Protein AF-A0A1M2VRU6-F1 (afdb_monomer_lite)

Radius of gyration: 23.67 Å; chains: 1; bounding box: 71×66×79 Å

Structure (mmCIF, N/CA/C/O backbone):
data_AF-A0A1M2VRU6-F1
#
_entry.id   AF-A0A1M2VRU6-F1
#
loop_
_atom_site.group_PDB
_atom_site.id
_atom_site.type_symbol
_atom_site.label_atom_id
_atom_site.label_alt_id
_atom_site.label_comp_id
_atom_site.label_asym_id
_atom_site.label_entity_id
_atom_site.label_seq_id
_atom_site.pdbx_PDB_ins_code
_atom_site.Cartn_x
_atom_site.Cartn_y
_atom_site.Cartn_z
_atom_site.occupancy
_atom_site.B_iso_or_equiv
_atom_site.auth_seq_id
_atom_site.auth_comp_id
_atom_site.auth_asym_id
_atom_site.auth_atom_id
_atom_site.pdbx_PDB_model_num
ATOM 1 N N . MET A 1 1 ? 14.625 -12.164 -42.329 1.00 39.56 1 MET A N 1
ATOM 2 C CA . MET A 1 1 ? 14.571 -12.796 -40.994 1.00 39.56 1 MET A CA 1
ATOM 3 C C . MET A 1 1 ? 16.001 -12.892 -40.480 1.00 39.56 1 MET A C 1
ATOM 5 O O . MET A 1 1 ? 16.742 -13.693 -41.037 1.00 39.56 1 MET A O 1
ATOM 9 N N . PRO A 1 2 ? 16.447 -12.047 -39.539 1.00 33.47 2 PRO A N 1
ATOM 10 C CA . PRO A 1 2 ? 17.772 -12.196 -38.951 1.00 33.47 2 PRO A CA 1
ATOM 11 C C . PRO A 1 2 ? 17.750 -13.278 -37.860 1.00 33.47 2 PRO A C 1
ATOM 13 O O . PRO A 1 2 ? 16.806 -13.356 -37.075 1.00 33.47 2 PRO A O 1
ATOM 16 N N . LEU A 1 3 ? 18.780 -14.124 -37.867 1.00 36.00 3 LEU A N 1
ATOM 17 C CA . LEU A 1 3 ? 19.004 -15.235 -36.939 1.00 36.00 3 LEU A CA 1
ATOM 18 C C . LEU A 1 3 ? 19.215 -14.742 -35.492 1.00 36.00 3 LEU A C 1
ATOM 20 O O . LEU A 1 3 ? 19.751 -13.648 -35.297 1.00 36.00 3 LEU A O 1
ATOM 24 N N . PRO A 1 4 ? 18.830 -15.537 -34.476 1.00 40.06 4 PRO A N 1
ATOM 25 C CA . PRO A 1 4 ? 19.095 -15.210 -33.080 1.00 40.06 4 PRO A CA 1
ATOM 26 C C . PRO A 1 4 ? 20.605 -15.272 -32.768 1.00 40.06 4 PRO A C 1
ATOM 28 O O . PRO A 1 4 ? 21.314 -16.103 -33.343 1.00 40.06 4 PRO A O 1
ATOM 31 N N . PRO A 1 5 ? 21.112 -14.418 -31.860 1.00 41.75 5 PRO A N 1
ATOM 32 C CA . PRO A 1 5 ? 22.509 -14.451 -31.442 1.00 41.75 5 PRO A CA 1
ATOM 33 C C . PRO A 1 5 ? 22.828 -15.702 -30.595 1.00 41.75 5 PRO A C 1
ATOM 35 O O . PRO A 1 5 ? 21.932 -16.251 -29.948 1.00 41.75 5 PRO A O 1
ATOM 38 N N . PRO A 1 6 ? 24.098 -16.155 -30.586 1.00 34.12 6 PRO A N 1
ATOM 39 C CA . PRO A 1 6 ? 24.515 -17.379 -29.908 1.00 34.12 6 PRO A CA 1
ATOM 40 C C . PRO A 1 6 ? 24.465 -17.249 -28.379 1.00 34.12 6 PRO A C 1
ATOM 42 O O . PRO A 1 6 ? 24.720 -16.186 -27.811 1.00 34.12 6 PRO A O 1
ATOM 45 N N . ALA A 1 7 ? 24.146 -18.364 -27.718 1.00 34.69 7 ALA A N 1
ATOM 46 C CA . ALA A 1 7 ? 24.055 -18.471 -26.268 1.00 34.69 7 ALA A CA 1
ATOM 47 C C . ALA A 1 7 ? 25.437 -18.325 -25.610 1.00 34.69 7 ALA A C 1
ATOM 49 O O . ALA A 1 7 ? 26.381 -19.033 -25.954 1.00 34.69 7 ALA A O 1
ATOM 50 N N . ILE A 1 8 ? 25.543 -17.422 -24.634 1.00 35.25 8 ILE A N 1
ATOM 51 C CA . ILE A 1 8 ? 26.731 -17.261 -23.792 1.00 35.25 8 ILE A CA 1
ATOM 52 C C . ILE A 1 8 ? 26.669 -18.323 -22.687 1.00 35.25 8 ILE A C 1
ATOM 54 O O . ILE A 1 8 ? 25.925 -18.182 -21.719 1.00 35.25 8 ILE A O 1
ATOM 58 N N . THR A 1 9 ? 27.446 -19.395 -22.830 1.00 35.78 9 THR A N 1
ATOM 59 C CA . THR A 1 9 ? 27.688 -20.386 -21.772 1.00 35.78 9 THR A CA 1
ATOM 60 C C . THR A 1 9 ? 28.814 -19.894 -20.863 1.00 35.78 9 THR A C 1
ATOM 62 O O . THR A 1 9 ? 29.991 -20.120 -21.140 1.00 35.78 9 THR A O 1
ATOM 65 N N . GLY A 1 10 ? 28.456 -19.181 -19.795 1.00 37.62 10 GLY A N 1
ATOM 66 C CA . GLY A 1 10 ? 29.350 -18.922 -18.661 1.00 37.62 10 GLY A CA 1
ATOM 67 C C . GLY A 1 10 ? 29.292 -20.064 -17.633 1.00 37.62 10 GLY A C 1
ATOM 68 O O . GLY A 1 10 ? 28.298 -20.792 -17.601 1.00 37.62 10 GLY A O 1
ATOM 69 N N . PRO A 1 11 ? 30.333 -20.245 -16.799 1.00 32.66 11 PRO A N 1
ATOM 70 C CA . PRO A 1 11 ? 30.389 -21.324 -15.820 1.00 32.66 11 PRO A CA 1
ATOM 71 C C . PRO A 1 11 ? 29.285 -21.180 -14.766 1.00 32.66 11 PRO A C 1
ATOM 73 O O . PRO A 1 11 ? 29.092 -20.119 -14.173 1.00 32.66 11 PRO A O 1
ATOM 76 N N . THR A 1 12 ? 28.570 -22.282 -14.548 1.00 34.53 12 THR A N 1
ATOM 77 C CA . THR A 1 12 ? 27.493 -22.457 -13.574 1.00 34.53 12 THR A CA 1
ATOM 78 C C . THR A 1 12 ? 28.014 -22.254 -12.152 1.00 34.53 12 THR A C 1
ATOM 80 O O . THR A 1 12 ? 28.480 -23.190 -11.507 1.00 34.53 12 THR A O 1
ATOM 83 N N . VAL A 1 13 ? 27.925 -21.028 -11.641 1.00 35.88 13 VAL A N 1
ATOM 84 C CA . VAL A 1 13 ? 28.003 -20.778 -10.200 1.00 35.88 13 VAL A CA 1
ATOM 85 C C . VAL A 1 13 ? 26.639 -21.143 -9.627 1.00 35.88 13 VAL A C 1
ATOM 87 O O . VAL A 1 13 ? 25.630 -20.519 -9.957 1.00 35.88 13 VAL A O 1
ATOM 90 N N . ALA A 1 14 ? 26.603 -22.206 -8.823 1.00 34.00 14 ALA A N 1
ATOM 91 C CA . ALA A 1 14 ? 25.404 -22.619 -8.113 1.00 34.00 14 ALA A CA 1
ATOM 92 C C . ALA A 1 14 ? 24.839 -21.425 -7.318 1.00 34.00 14 ALA A C 1
ATOM 94 O O . ALA A 1 14 ? 25.607 -20.724 -6.652 1.00 34.00 14 ALA A O 1
ATOM 95 N N . PRO A 1 15 ? 23.522 -21.162 -7.384 1.00 38.19 15 PRO A N 1
ATOM 96 C CA . PRO A 1 15 ? 22.923 -20.085 -6.615 1.00 38.19 15 PRO A CA 1
ATOM 97 C C . PRO A 1 15 ? 23.159 -20.339 -5.119 1.00 38.19 15 PRO A C 1
ATOM 99 O O . PRO A 1 15 ? 23.085 -21.495 -4.688 1.00 38.19 15 PRO A O 1
ATOM 102 N N . PRO A 1 16 ? 23.430 -19.295 -4.314 1.00 30.92 16 PRO A N 1
ATOM 103 C CA . PRO A 1 16 ? 23.531 -19.447 -2.873 1.00 30.92 16 PRO A CA 1
ATOM 104 C C . PRO A 1 16 ? 22.220 -20.045 -2.364 1.00 30.92 16 PRO A C 1
ATOM 106 O O . PRO A 1 16 ? 21.146 -19.455 -2.499 1.00 30.92 16 PRO A O 1
ATOM 109 N N . GLN A 1 17 ? 22.313 -21.261 -1.830 1.00 30.03 17 GLN A N 1
ATOM 110 C CA . GLN A 1 17 ? 21.210 -21.896 -1.132 1.00 30.03 17 GLN A CA 1
ATOM 111 C C . GLN A 1 17 ? 20.833 -20.989 0.038 1.00 30.03 17 GLN A C 1
ATOM 113 O O . GLN A 1 17 ? 21.674 -20.661 0.875 1.00 30.03 17 GLN A O 1
ATOM 118 N N . LEU A 1 18 ? 19.573 -20.551 0.065 1.00 32.84 18 LEU A N 1
ATOM 119 C CA . LEU A 1 18 ? 19.009 -19.862 1.219 1.00 32.84 18 LEU A CA 1
ATOM 120 C C . LEU A 1 18 ? 19.231 -20.755 2.448 1.00 32.84 18 LEU A C 1
ATOM 122 O O . LEU A 1 18 ? 18.836 -21.925 2.397 1.00 32.84 18 LEU A O 1
ATOM 126 N N . PRO A 1 19 ? 19.847 -20.254 3.533 1.00 32.91 19 PRO A N 1
ATOM 127 C CA . PRO A 1 19 ? 19.966 -21.031 4.749 1.00 32.91 19 PRO A CA 1
ATOM 128 C C . PRO A 1 19 ? 18.559 -21.341 5.264 1.00 32.91 19 PRO A C 1
ATOM 130 O O . PRO A 1 19 ? 17.791 -20.465 5.663 1.00 32.91 19 PRO A O 1
ATOM 133 N N . VAL A 1 20 ? 18.221 -22.624 5.197 1.00 37.12 20 VAL A N 1
ATOM 134 C CA . VAL A 1 20 ? 17.087 -23.217 5.893 1.00 37.12 20 VAL A CA 1
ATOM 135 C C . VAL A 1 20 ? 17.372 -23.127 7.392 1.00 37.12 20 VAL A C 1
ATOM 137 O O . VAL A 1 20 ? 18.481 -23.420 7.830 1.00 37.12 20 VAL A O 1
ATOM 140 N N . SER A 1 21 ? 16.332 -22.781 8.156 1.00 39.47 21 SER A N 1
ATOM 141 C CA . SER A 1 21 ? 16.270 -22.730 9.624 1.00 39.47 21 SER A CA 1
ATOM 142 C C . SER A 1 21 ? 16.797 -21.452 10.290 1.00 39.47 21 SER A C 1
ATOM 144 O O . SER A 1 21 ? 17.787 -21.472 11.020 1.00 39.47 21 SER A O 1
ATOM 146 N N . VAL A 1 22 ? 16.030 -20.363 10.172 1.00 33.25 22 VAL A N 1
ATOM 147 C CA . VAL A 1 22 ? 15.948 -19.376 11.261 1.00 33.25 22 VAL A CA 1
ATOM 148 C C . VAL A 1 22 ? 14.790 -19.802 12.158 1.00 33.25 22 VAL A C 1
ATOM 150 O O . VAL A 1 22 ? 13.640 -19.848 11.719 1.00 33.25 22 VAL A O 1
ATOM 153 N N . ALA A 1 23 ? 15.103 -20.178 13.396 1.00 31.55 23 ALA A N 1
ATOM 154 C CA . ALA A 1 23 ? 14.116 -20.466 14.425 1.00 31.55 23 ALA A CA 1
ATOM 155 C C . ALA A 1 23 ? 13.121 -19.296 14.531 1.00 31.55 23 ALA A C 1
ATOM 157 O O . ALA A 1 23 ? 13.518 -18.140 14.662 1.00 31.55 23 ALA A O 1
ATOM 158 N N . SER A 1 24 ? 11.827 -19.604 14.432 1.00 36.81 24 SER A N 1
ATOM 159 C CA . SER A 1 24 ? 10.730 -18.637 14.467 1.00 36.81 24 SER A CA 1
ATOM 160 C C . SER A 1 24 ? 10.588 -18.040 15.870 1.00 36.81 24 SER A C 1
ATOM 162 O O . SER A 1 24 ? 9.781 -18.486 16.679 1.00 36.81 24 SER A O 1
ATOM 164 N N . GLN A 1 25 ? 11.378 -17.013 16.170 1.00 37.78 25 GLN A N 1
ATOM 165 C CA . GLN A 1 25 ? 10.934 -15.985 17.100 1.00 37.78 25 GLN A CA 1
ATOM 166 C C . GL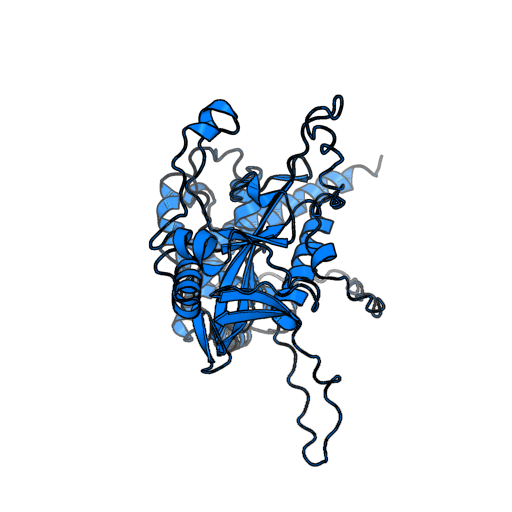N A 1 25 ? 9.968 -15.099 16.316 1.00 37.78 25 GLN A C 1
ATOM 168 O O . GLN A 1 25 ? 10.381 -14.283 15.493 1.00 37.78 25 GLN A O 1
ATOM 173 N N . THR A 1 26 ? 8.664 -15.311 16.490 1.00 53.12 26 THR A N 1
ATOM 174 C CA . THR A 1 26 ? 7.670 -14.373 15.963 1.00 53.12 26 THR A CA 1
ATOM 175 C C . THR A 1 26 ? 7.810 -13.079 16.758 1.00 53.12 26 THR A C 1
ATOM 177 O O . THR A 1 26 ? 7.346 -13.027 17.895 1.00 53.12 26 THR A O 1
ATOM 180 N N . MET A 1 27 ? 8.490 -12.077 16.193 1.00 69.19 27 MET A N 1
ATOM 181 C CA . MET A 1 27 ? 8.480 -10.716 16.739 1.00 69.19 27 MET A CA 1
ATOM 182 C C . MET A 1 27 ? 7.033 -10.248 16.891 1.00 69.19 27 MET A C 1
ATOM 184 O O . MET A 1 27 ? 6.190 -10.539 16.035 1.00 69.19 27 MET A O 1
ATOM 188 N N . ASP A 1 28 ? 6.748 -9.532 17.975 1.00 88.69 28 ASP A N 1
ATOM 189 C CA . ASP A 1 28 ? 5.441 -8.905 18.142 1.00 88.69 28 ASP A CA 1
ATOM 190 C C . ASP A 1 28 ? 5.242 -7.817 17.072 1.00 88.69 28 ASP A C 1
ATOM 192 O O . ASP A 1 28 ? 6.191 -7.162 16.633 1.00 88.69 28 ASP A O 1
ATOM 196 N N . LEU A 1 29 ? 3.999 -7.592 16.638 1.00 92.94 29 LEU A N 1
ATOM 197 C CA . LEU A 1 29 ? 3.709 -6.587 15.614 1.00 92.94 29 LEU A CA 1
ATOM 198 C C . LEU A 1 29 ? 4.133 -5.183 16.068 1.00 92.94 29 LEU A C 1
ATOM 200 O O . LEU A 1 29 ? 4.566 -4.388 15.237 1.00 92.94 29 LEU A O 1
ATOM 204 N N . ALA A 1 30 ? 4.057 -4.881 17.369 1.00 92.69 30 ALA A N 1
ATOM 205 C CA . ALA A 1 30 ? 4.537 -3.611 17.908 1.00 92.69 30 ALA A CA 1
ATOM 206 C C . ALA A 1 30 ? 6.039 -3.403 17.645 1.00 92.69 30 ALA A C 1
ATOM 208 O O . ALA A 1 30 ? 6.436 -2.328 17.201 1.00 92.69 30 ALA A O 1
ATOM 209 N N . GLU A 1 31 ? 6.854 -4.442 17.841 1.00 93.69 31 GLU A N 1
ATOM 210 C CA . GLU A 1 31 ? 8.297 -4.423 17.563 1.00 93.69 31 GLU A CA 1
ATOM 211 C C . GLU A 1 31 ? 8.580 -4.332 16.062 1.00 93.69 31 GLU A C 1
ATOM 213 O O . GLU A 1 31 ? 9.530 -3.679 15.636 1.00 93.69 31 GLU A O 1
ATOM 218 N N . LEU A 1 32 ? 7.745 -4.966 15.230 1.00 95.94 32 LEU A N 1
ATOM 219 C CA . LEU A 1 32 ? 7.871 -4.860 13.778 1.00 95.94 32 LEU A CA 1
ATOM 220 C C . LEU A 1 32 ? 7.597 -3.449 13.249 1.00 95.94 32 LEU A C 1
ATOM 222 O O . LEU A 1 32 ? 8.144 -3.092 12.208 1.00 95.94 32 LEU A O 1
ATOM 226 N N . LEU A 1 33 ? 6.769 -2.662 13.936 1.00 97.00 33 LEU A N 1
ATOM 227 C CA . LEU A 1 33 ? 6.439 -1.286 13.556 1.00 97.00 33 LEU A CA 1
ATOM 228 C C . LEU A 1 33 ? 7.476 -0.253 14.042 1.00 97.00 33 LEU A C 1
ATOM 230 O O . LEU A 1 33 ? 7.386 0.910 13.638 1.00 97.00 33 LEU A O 1
ATOM 234 N N . ASP A 1 34 ? 8.458 -0.658 14.858 1.00 95.69 34 ASP A N 1
ATOM 235 C CA . ASP A 1 34 ? 9.566 0.195 15.300 1.00 95.69 34 ASP A CA 1
ATOM 236 C C . ASP A 1 34 ? 10.709 0.221 14.273 1.00 95.69 34 ASP A C 1
ATOM 238 O O . ASP A 1 34 ? 11.346 -0.789 13.968 1.00 95.69 34 ASP A O 1
ATOM 242 N N . PHE A 1 35 ? 10.967 1.407 13.719 1.00 96.06 35 PHE A N 1
ATOM 243 C CA . PHE A 1 35 ? 11.997 1.637 12.698 1.00 96.06 35 PHE A CA 1
ATOM 244 C C . PHE A 1 35 ? 13.176 2.475 13.208 1.00 96.06 35 PHE A C 1
ATOM 246 O O . PHE A 1 35 ? 14.060 2.855 12.426 1.00 96.06 35 PHE A O 1
ATOM 253 N N . SER A 1 36 ? 13.213 2.772 14.508 1.00 93.81 36 SER A N 1
ATOM 254 C CA . SER A 1 36 ? 14.249 3.602 15.131 1.00 93.81 36 SER A CA 1
ATOM 255 C C . SER A 1 36 ? 15.652 3.035 14.889 1.00 93.81 36 SER A C 1
ATOM 257 O O . SER A 1 36 ? 16.542 3.758 14.435 1.00 93.81 36 SER A O 1
ATOM 259 N N . THR A 1 37 ? 15.817 1.720 15.033 1.00 93.50 37 THR A N 1
ATOM 260 C CA . THR A 1 37 ? 17.113 1.024 14.972 1.00 93.50 37 THR A CA 1
ATOM 261 C C . THR A 1 37 ? 17.598 0.667 13.560 1.00 93.50 37 THR A C 1
ATOM 263 O O . THR A 1 37 ? 18.752 0.281 13.395 1.00 93.50 37 THR A O 1
ATOM 266 N N . LEU A 1 38 ? 16.767 0.806 12.518 1.00 94.69 38 LEU A N 1
ATOM 267 C CA . LEU A 1 38 ? 17.119 0.353 11.161 1.00 94.69 38 LEU A CA 1
ATOM 268 C C . LEU A 1 38 ? 18.058 1.333 10.439 1.00 94.69 38 LEU A C 1
ATOM 270 O O . LEU A 1 38 ? 17.631 2.413 10.032 1.00 94.69 38 LEU A O 1
ATOM 274 N N . GLY A 1 39 ? 19.327 0.969 10.262 1.00 94.81 39 GLY A N 1
ATOM 275 C CA . GLY A 1 39 ? 20.363 1.872 9.739 1.00 94.81 39 GLY A CA 1
ATOM 276 C C . GLY A 1 39 ? 20.543 1.880 8.219 1.00 94.81 39 GLY A C 1
ATOM 277 O O . GLY A 1 39 ? 21.275 2.725 7.712 1.00 94.81 39 GLY A O 1
ATOM 278 N N . SER A 1 40 ? 19.908 0.965 7.480 1.00 96.25 40 SER A N 1
ATOM 279 C CA . SER A 1 40 ? 20.145 0.814 6.040 1.00 96.25 40 SER A CA 1
ATOM 280 C C . SER A 1 40 ? 18.872 0.596 5.217 1.00 96.25 40 SER A C 1
ATOM 282 O O .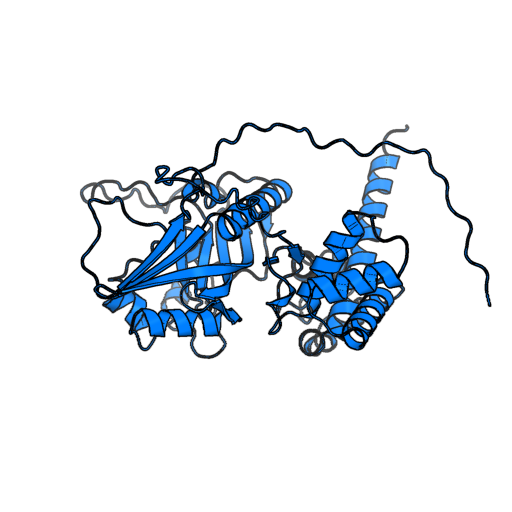 SER A 1 40 ? 17.845 0.114 5.696 1.00 96.25 40 SER A O 1
ATOM 284 N N . GLN A 1 41 ? 18.963 0.906 3.921 1.00 93.88 41 GLN A N 1
ATOM 285 C CA . GLN A 1 41 ? 17.928 0.616 2.919 1.00 93.88 41 GLN A CA 1
ATOM 286 C C . GLN A 1 41 ? 17.587 -0.879 2.823 1.00 93.88 41 GLN A C 1
ATOM 288 O O . GLN A 1 41 ? 16.434 -1.241 2.567 1.00 93.88 41 GLN A O 1
ATOM 293 N N . GLN A 1 42 ? 18.585 -1.746 3.013 1.00 95.94 42 GLN A N 1
ATOM 294 C CA . GLN A 1 42 ? 18.415 -3.195 2.956 1.00 95.94 42 GLN A CA 1
ATOM 295 C C . GLN A 1 42 ? 17.620 -3.697 4.165 1.00 95.94 42 GLN A C 1
ATOM 297 O O . GLN A 1 42 ? 16.653 -4.435 3.977 1.00 95.94 42 GLN A O 1
ATOM 302 N N . ASP A 1 43 ? 17.951 -3.227 5.370 1.00 96.69 43 ASP A N 1
ATOM 303 C CA . ASP A 1 43 ? 17.234 -3.595 6.599 1.00 96.69 43 ASP A CA 1
ATOM 304 C C . ASP A 1 43 ? 15.783 -3.108 6.572 1.00 96.69 43 ASP A C 1
ATOM 306 O O . ASP A 1 43 ? 14.867 -3.833 6.958 1.00 96.69 43 ASP A O 1
ATOM 310 N N . ILE A 1 44 ? 15.555 -1.897 6.055 1.00 97.56 44 ILE A N 1
ATOM 311 C CA . ILE A 1 44 ? 14.210 -1.344 5.850 1.00 97.56 44 ILE A CA 1
ATOM 312 C C . ILE A 1 44 ? 13.408 -2.207 4.875 1.00 97.56 44 ILE A C 1
ATOM 314 O O . ILE A 1 44 ? 12.259 -2.551 5.151 1.00 97.56 44 ILE A O 1
ATOM 318 N N . SER A 1 45 ? 14.013 -2.600 3.752 1.00 96.88 45 SER A N 1
ATOM 319 C CA . SER A 1 45 ? 13.346 -3.446 2.759 1.00 96.88 45 SER A CA 1
ATOM 320 C C . SER A 1 45 ? 13.012 -4.828 3.332 1.00 96.88 45 SER A C 1
ATOM 322 O O . SER A 1 45 ? 11.896 -5.308 3.145 1.00 96.88 45 SER A O 1
ATOM 324 N N . ALA A 1 46 ? 13.928 -5.433 4.093 1.00 97.31 46 ALA A N 1
ATOM 325 C CA . ALA A 1 46 ? 13.681 -6.693 4.792 1.00 97.31 46 ALA A CA 1
ATOM 326 C C . ALA A 1 46 ? 12.559 -6.556 5.837 1.00 97.31 46 ALA A C 1
ATOM 328 O O . ALA A 1 46 ? 11.679 -7.415 5.922 1.00 97.31 46 ALA A O 1
ATOM 329 N N . ARG A 1 47 ? 12.523 -5.448 6.590 1.00 97.81 47 ARG A N 1
ATOM 330 C CA . ARG A 1 47 ? 11.444 -5.175 7.550 1.00 97.81 47 ARG A CA 1
ATOM 331 C C . ARG A 1 47 ? 10.089 -5.008 6.863 1.00 97.81 47 ARG A C 1
ATOM 333 O O . ARG A 1 47 ? 9.100 -5.515 7.385 1.00 97.81 47 ARG A O 1
ATOM 340 N N . PHE A 1 48 ? 10.028 -4.357 5.700 1.00 98.50 48 PHE A N 1
ATOM 341 C CA . PHE A 1 48 ? 8.796 -4.281 4.905 1.00 98.50 48 PHE A CA 1
ATOM 342 C C . PHE A 1 48 ? 8.299 -5.664 4.478 1.00 98.50 48 PHE A C 1
ATOM 344 O O . PHE A 1 48 ? 7.101 -5.919 4.557 1.00 98.50 48 PHE A O 1
ATOM 351 N N . GLU A 1 49 ? 9.191 -6.572 4.076 1.00 97.81 49 GLU A N 1
ATOM 352 C CA . GLU A 1 49 ? 8.811 -7.946 3.721 1.00 97.81 49 GLU A CA 1
ATOM 353 C C . GLU A 1 49 ? 8.249 -8.720 4.920 1.00 97.81 49 GLU A C 1
ATOM 355 O O . GLU A 1 49 ? 7.210 -9.372 4.795 1.00 97.81 49 GLU A O 1
ATOM 360 N N . LEU A 1 50 ? 8.882 -8.599 6.093 1.00 97.50 50 LEU A N 1
ATOM 361 C CA . LEU A 1 50 ? 8.393 -9.214 7.330 1.00 97.50 50 LEU A CA 1
ATOM 362 C C . LEU A 1 50 ? 7.024 -8.655 7.738 1.00 97.50 50 LEU A C 1
ATOM 364 O O . LEU A 1 50 ? 6.097 -9.426 7.980 1.00 97.50 50 LEU A O 1
ATOM 368 N N . LEU A 1 51 ? 6.868 -7.327 7.749 1.00 97.88 51 LEU A N 1
ATOM 369 C CA . LEU A 1 51 ? 5.592 -6.673 8.049 1.00 97.88 51 LEU A CA 1
ATOM 370 C C . LEU A 1 51 ? 4.501 -7.067 7.054 1.00 97.88 51 LEU A C 1
ATOM 372 O O . LEU A 1 51 ? 3.375 -7.334 7.463 1.00 97.88 51 LEU A O 1
ATOM 376 N N . ALA A 1 52 ? 4.816 -7.124 5.758 1.00 98.31 52 ALA A N 1
ATOM 377 C CA . ALA A 1 52 ? 3.866 -7.565 4.746 1.00 98.31 52 ALA A CA 1
ATOM 378 C C . ALA A 1 52 ? 3.430 -9.013 4.985 1.00 98.31 52 ALA A C 1
ATOM 380 O O . ALA A 1 52 ? 2.239 -9.301 4.908 1.00 98.31 52 ALA A O 1
ATOM 381 N N . SER A 1 53 ? 4.371 -9.909 5.306 1.00 96.62 53 SER A N 1
ATOM 382 C CA . SER A 1 53 ? 4.065 -11.303 5.637 1.00 96.62 53 SER A CA 1
ATOM 383 C C . SER A 1 53 ? 3.152 -11.415 6.852 1.00 96.62 53 SER A C 1
ATOM 385 O O . SER A 1 53 ? 2.134 -12.101 6.782 1.00 96.62 53 SER A O 1
ATOM 387 N N . GLU A 1 54 ? 3.462 -10.711 7.941 1.00 96.00 54 GLU A N 1
ATOM 388 C CA . GLU A 1 54 ? 2.617 -10.733 9.136 1.00 96.00 54 GLU A CA 1
ATOM 389 C C . GLU A 1 54 ? 1.230 -10.146 8.864 1.00 96.00 54 GLU A C 1
ATOM 391 O O . GLU A 1 54 ? 0.221 -10.787 9.153 1.00 96.00 54 GLU A O 1
ATOM 396 N N . LEU A 1 55 ? 1.150 -8.961 8.257 1.00 97.44 55 LEU A N 1
ATOM 397 C CA . LEU A 1 55 ? -0.124 -8.275 8.047 1.00 97.44 55 LEU A CA 1
ATOM 398 C C . LEU A 1 55 ? -1.038 -8.992 7.044 1.00 97.44 55 LEU A C 1
ATOM 400 O O . LEU A 1 55 ? -2.248 -9.000 7.245 1.00 97.44 55 LEU A O 1
ATOM 404 N N . LEU A 1 56 ? -0.484 -9.585 5.980 1.00 97.44 56 LEU A N 1
ATOM 405 C CA . LEU A 1 56 ? -1.268 -10.251 4.930 1.00 97.44 56 LEU A CA 1
ATOM 406 C C . LEU A 1 56 ? -1.650 -11.697 5.274 1.00 97.44 56 LEU A C 1
ATOM 408 O O . LEU A 1 56 ? -2.607 -12.211 4.699 1.00 97.44 56 LEU A O 1
ATOM 412 N N . HIS A 1 57 ? -0.914 -12.374 6.161 1.00 95.06 57 HIS A N 1
ATOM 413 C CA . HIS A 1 57 ? -1.192 -13.775 6.511 1.00 95.06 57 HIS A CA 1
ATOM 414 C C . HIS A 1 57 ? -1.778 -13.950 7.906 1.00 95.06 57 HIS A C 1
ATOM 416 O O . HIS A 1 57 ? -2.643 -14.801 8.111 1.00 95.06 57 HIS A O 1
ATOM 422 N N . ASN A 1 58 ? -1.295 -13.166 8.868 1.00 94.81 58 ASN A N 1
ATOM 423 C CA . ASN A 1 58 ? -1.497 -13.444 10.283 1.00 94.81 58 ASN A CA 1
ATOM 424 C C . ASN A 1 58 ? -2.375 -12.408 10.975 1.00 94.81 58 ASN A C 1
ATOM 426 O O . ASN A 1 58 ? -2.713 -12.623 12.133 1.00 94.81 58 ASN A O 1
ATOM 430 N N . TYR A 1 59 ? -2.765 -11.317 10.311 1.00 95.94 59 TYR A N 1
ATOM 431 C CA . TYR A 1 59 ? -3.613 -10.279 10.896 1.00 95.94 59 TYR A CA 1
ATOM 432 C C . TYR A 1 59 ? -4.859 -9.990 10.058 1.00 95.94 59 TYR A C 1
ATOM 434 O O . TYR A 1 59 ? -4.900 -10.156 8.842 1.00 95.94 59 TYR A O 1
ATOM 442 N N . ARG A 1 60 ? -5.893 -9.515 10.749 1.00 96.69 60 ARG A N 1
ATOM 443 C CA . ARG A 1 60 ? -7.128 -8.969 10.181 1.00 96.69 60 ARG A CA 1
ATOM 444 C C . ARG A 1 60 ? -7.544 -7.731 10.962 1.00 96.69 60 ARG A C 1
ATOM 446 O O . ARG A 1 60 ? -7.169 -7.570 12.124 1.00 96.69 60 ARG A O 1
ATOM 453 N N . LEU A 1 61 ? -8.344 -6.874 10.343 1.00 98.12 61 LEU A N 1
ATOM 454 C CA . LEU A 1 61 ? -9.030 -5.804 11.056 1.00 98.12 61 LEU A CA 1
ATOM 455 C C . LEU A 1 61 ? -10.266 -6.392 11.733 1.00 98.12 61 LEU A C 1
ATOM 457 O O . LEU A 1 61 ? -11.051 -7.097 11.099 1.00 98.12 61 LEU A O 1
ATOM 461 N N . GLU A 1 62 ? -10.435 -6.099 13.012 1.00 97.25 62 GLU A N 1
ATOM 462 C CA . GLU A 1 62 ? -11.657 -6.351 13.769 1.00 97.25 62 GLU A CA 1
ATOM 463 C C . GLU A 1 62 ? -12.353 -5.012 13.976 1.00 97.25 62 GLU A C 1
ATOM 465 O O . GLU A 1 62 ? -11.769 -4.128 14.600 1.00 97.25 62 GLU A O 1
ATOM 470 N N . VAL A 1 63 ? -13.568 -4.858 13.447 1.00 97.50 63 VAL A N 1
ATOM 471 C CA . VAL A 1 63 ? -14.400 -3.668 13.656 1.00 97.50 63 VAL A CA 1
ATOM 472 C C . VAL A 1 63 ? -15.619 -4.073 14.471 1.00 97.50 63 VAL A C 1
ATOM 474 O O . VAL A 1 63 ? -16.417 -4.896 14.023 1.00 97.50 63 VAL A O 1
ATOM 477 N N . THR A 1 64 ? -15.779 -3.484 15.653 1.00 96.06 64 THR A N 1
ATOM 478 C CA . THR A 1 64 ? -16.893 -3.788 16.561 1.00 96.06 64 THR A CA 1
ATOM 479 C C . THR A 1 64 ? -17.756 -2.554 16.762 1.00 96.06 64 THR A C 1
ATOM 481 O O . THR A 1 64 ? -17.222 -1.477 17.013 1.00 96.06 64 THR A O 1
ATOM 484 N N . ARG A 1 65 ? -19.080 -2.709 16.685 1.00 95.06 65 ARG A N 1
ATOM 485 C CA . ARG A 1 65 ? -20.080 -1.674 16.984 1.00 95.06 65 ARG A CA 1
ATOM 486 C C . ARG A 1 65 ? -21.220 -2.290 17.793 1.00 95.06 65 ARG A C 1
ATOM 488 O O . ARG A 1 65 ? -21.971 -3.120 17.275 1.00 95.06 65 ARG A O 1
ATOM 495 N N . GLY A 1 66 ? -21.373 -1.858 19.045 1.00 89.69 66 GLY A N 1
ATOM 496 C CA . GLY A 1 66 ? -22.256 -2.539 19.996 1.00 89.69 66 GLY A CA 1
ATOM 497 C C . GLY A 1 66 ? -21.875 -4.018 20.111 1.00 89.69 66 GLY A C 1
ATOM 498 O O . GLY A 1 66 ? -20.709 -4.338 20.313 1.00 89.69 66 GLY A O 1
ATOM 499 N N . GLU A 1 67 ? -22.839 -4.914 19.908 1.00 90.12 67 GLU A N 1
ATOM 500 C CA . GLU A 1 67 ? -22.633 -6.372 19.961 1.00 90.12 67 GLU A CA 1
ATOM 501 C C . GLU A 1 67 ? -22.203 -6.994 18.621 1.00 90.12 67 GLU A C 1
ATOM 503 O O . GLU A 1 67 ? -21.996 -8.202 18.528 1.00 90.12 67 GLU A O 1
ATOM 508 N N . LYS A 1 68 ? -22.097 -6.196 17.551 1.00 94.81 68 LYS A N 1
ATOM 509 C CA . LYS A 1 68 ? -21.743 -6.697 16.218 1.00 94.81 68 LYS A CA 1
ATOM 510 C C . LYS A 1 68 ? -20.253 -6.537 15.968 1.00 94.81 68 LYS A C 1
ATOM 512 O O . LYS A 1 68 ? -19.733 -5.426 16.063 1.00 94.81 68 LYS A O 1
ATOM 517 N N . THR A 1 69 ? -19.610 -7.619 15.547 1.00 96.62 69 THR A N 1
ATOM 518 C CA . THR A 1 69 ? -18.210 -7.632 15.116 1.00 96.62 69 THR A CA 1
ATOM 519 C C . THR A 1 69 ? -18.116 -8.088 13.666 1.00 96.62 69 THR A C 1
ATOM 521 O O . THR A 1 69 ? -18.700 -9.100 13.286 1.00 96.62 69 THR A O 1
ATOM 524 N N . GLU A 1 70 ? -17.370 -7.338 12.862 1.00 98.00 70 GLU A N 1
ATOM 525 C CA . GLU A 1 70 ? -17.031 -7.675 11.483 1.00 98.00 70 GLU A CA 1
ATOM 526 C C . GLU A 1 70 ? -15.514 -7.825 11.343 1.00 98.00 70 GLU A C 1
ATOM 528 O O . GLU A 1 70 ? -14.740 -7.108 11.985 1.00 98.00 70 GLU A O 1
ATOM 533 N N . TYR A 1 71 ? -15.091 -8.744 10.476 1.00 98.19 71 TYR A N 1
ATOM 534 C CA . TYR A 1 71 ? -13.681 -9.010 10.220 1.00 98.19 71 TYR A CA 1
ATOM 535 C C . TYR A 1 71 ? -13.315 -8.664 8.781 1.00 98.19 71 TYR A C 1
ATOM 537 O O . TYR A 1 71 ? -14.015 -9.044 7.841 1.00 98.19 71 TYR A O 1
ATOM 545 N N . LEU A 1 72 ? -12.190 -7.973 8.607 1.00 98.38 72 LEU A N 1
ATOM 546 C CA . LEU A 1 72 ? -11.676 -7.563 7.302 1.00 98.38 72 LEU A CA 1
ATOM 547 C C . LEU A 1 72 ? -10.258 -8.113 7.124 1.00 98.38 72 LEU A C 1
ATOM 549 O O . LEU A 1 72 ? -9.334 -7.740 7.843 1.00 98.38 72 LEU A O 1
ATOM 553 N N . GLU A 1 73 ? -10.085 -9.010 6.165 1.00 97.81 73 GLU A N 1
ATOM 554 C CA . GLU A 1 73 ? -8.786 -9.540 5.757 1.00 97.81 73 GLU A CA 1
ATOM 555 C C . GLU A 1 73 ? -8.050 -8.516 4.889 1.00 97.81 73 GLU A C 1
ATOM 557 O O . GLU A 1 73 ? -8.651 -7.924 3.990 1.00 97.81 73 GLU A O 1
ATOM 562 N N . VAL A 1 74 ? -6.752 -8.315 5.124 1.00 98.19 74 VAL A N 1
ATOM 563 C CA . VAL A 1 74 ? -5.923 -7.420 4.307 1.00 98.19 74 VAL A CA 1
ATOM 564 C C . VAL A 1 74 ? -5.435 -8.164 3.066 1.00 98.19 74 VAL A C 1
ATOM 566 O O . VAL A 1 74 ? -4.807 -9.212 3.168 1.00 98.19 74 VAL A O 1
ATOM 569 N N . LEU A 1 75 ? -5.701 -7.611 1.881 1.00 98.25 75 LEU A N 1
ATOM 570 C CA . LEU A 1 75 ? -5.276 -8.197 0.604 1.00 98.25 75 LEU A CA 1
ATOM 571 C C . LEU A 1 75 ? -4.131 -7.428 -0.060 1.00 98.25 75 LEU A C 1
ATOM 573 O O . LEU A 1 75 ? -3.400 -7.992 -0.874 1.00 98.25 75 LEU A O 1
ATOM 577 N N . GLU A 1 76 ? -3.996 -6.136 0.236 1.00 98.62 76 GLU A N 1
ATOM 578 C CA . GLU A 1 76 ? -3.065 -5.239 -0.448 1.00 98.62 76 GLU A CA 1
ATOM 579 C C . GLU A 1 76 ? -2.674 -4.059 0.449 1.00 98.62 76 GLU A C 1
ATOM 581 O O . GLU A 1 76 ? -3.547 -3.382 1.005 1.00 98.62 76 GLU A O 1
ATOM 586 N N . LEU A 1 77 ? -1.372 -3.775 0.522 1.00 98.62 77 LEU A N 1
ATOM 587 C CA . LEU A 1 77 ? -0.803 -2.659 1.277 1.00 98.62 77 LEU A CA 1
ATOM 5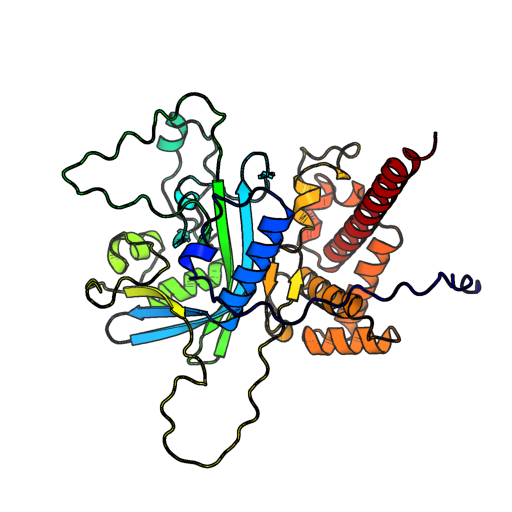88 C C . LEU A 1 77 ? 0.387 -1.998 0.561 1.00 98.62 77 LEU A C 1
ATOM 590 O O . LEU A 1 77 ? 1.013 -2.597 -0.317 1.00 98.62 77 LEU A O 1
ATOM 594 N N . GLU A 1 78 ? 0.698 -0.755 0.929 1.00 98.75 78 GLU A N 1
ATOM 595 C CA . GLU A 1 78 ? 1.844 0.011 0.420 1.00 98.75 78 GLU A CA 1
ATOM 596 C C . GLU A 1 78 ? 2.635 0.668 1.550 1.00 98.75 78 GLU A C 1
ATOM 598 O O . GLU A 1 78 ? 2.054 1.294 2.431 1.00 98.75 78 GLU A O 1
ATOM 603 N N . PHE A 1 79 ? 3.963 0.590 1.484 1.00 98.75 79 PHE A N 1
ATOM 604 C CA . PHE A 1 79 ? 4.849 1.246 2.442 1.00 98.75 79 PHE A CA 1
ATOM 605 C C . PHE A 1 79 ? 5.300 2.625 1.959 1.00 98.75 79 PHE A C 1
ATOM 607 O O . PHE A 1 79 ? 5.665 2.823 0.793 1.00 98.75 79 PHE A O 1
ATOM 614 N N . TYR A 1 80 ? 5.316 3.572 2.892 1.00 98.19 80 TYR A N 1
ATOM 615 C CA . TYR A 1 80 ? 5.856 4.915 2.731 1.00 98.19 80 TYR A CA 1
ATOM 616 C C . TYR A 1 80 ? 6.685 5.244 3.970 1.00 98.19 80 TYR A C 1
ATOM 618 O O . TYR A 1 80 ? 6.194 5.118 5.092 1.00 98.19 80 TYR A O 1
ATOM 626 N N . LEU A 1 81 ? 7.937 5.650 3.782 1.00 97.69 81 LEU A N 1
ATOM 627 C CA . LEU A 1 81 ? 8.845 5.933 4.886 1.00 97.69 81 LEU A CA 1
ATOM 628 C C . LEU A 1 81 ? 9.778 7.083 4.538 1.00 97.69 81 LEU A C 1
ATOM 630 O O . LEU A 1 81 ? 10.496 7.034 3.542 1.00 97.69 81 LEU A O 1
ATOM 634 N N . TYR A 1 82 ? 9.816 8.071 5.419 1.00 96.75 82 TYR A N 1
ATOM 635 C CA . TYR A 1 82 ? 10.841 9.093 5.454 1.00 96.75 82 TYR A CA 1
ATOM 636 C C . TYR A 1 82 ? 11.701 8.871 6.700 1.00 96.75 82 TYR A C 1
ATOM 638 O O . TYR A 1 82 ? 11.220 9.014 7.826 1.00 96.75 82 TYR A O 1
ATOM 646 N N . LYS A 1 83 ? 12.965 8.510 6.489 1.00 95.38 83 LYS A N 1
ATOM 647 C CA . LYS A 1 83 ? 14.009 8.437 7.508 1.00 95.38 83 LYS A CA 1
ATOM 648 C C . LYS A 1 83 ? 15.210 9.242 7.022 1.00 95.38 83 LYS A C 1
ATOM 650 O O . LYS A 1 83 ? 15.804 8.843 6.019 1.00 95.38 83 LYS A O 1
ATOM 655 N N . THR A 1 84 ? 15.536 10.345 7.701 1.00 94.38 84 THR A N 1
ATOM 656 C CA . THR A 1 84 ? 16.681 11.212 7.355 1.00 94.38 84 THR A CA 1
ATOM 657 C C . THR A 1 84 ? 17.934 10.373 7.114 1.00 94.38 84 THR A C 1
ATOM 659 O O . THR A 1 84 ? 18.152 9.409 7.848 1.00 94.38 84 THR A O 1
ATOM 662 N N . SER A 1 85 ? 18.698 10.717 6.070 1.00 92.69 85 SER A N 1
ATOM 663 C CA . SER A 1 85 ? 19.970 10.102 5.638 1.00 92.69 85 SER A CA 1
ATOM 664 C C . SER A 1 85 ? 19.955 8.606 5.289 1.00 92.69 85 SER A C 1
ATOM 666 O O . SER A 1 85 ? 20.907 8.108 4.690 1.00 92.69 85 SER A O 1
ATOM 668 N N . VAL A 1 86 ? 18.869 7.887 5.584 1.00 94.69 86 VAL A N 1
ATOM 669 C CA . VAL A 1 86 ? 18.752 6.442 5.353 1.00 94.69 86 VAL A CA 1
ATOM 670 C C . VAL A 1 86 ? 17.745 6.142 4.249 1.00 94.69 86 VAL A C 1
ATOM 672 O O . VAL A 1 86 ? 18.073 5.437 3.297 1.00 94.69 86 VAL A O 1
ATOM 675 N N . HIS A 1 87 ? 16.517 6.658 4.356 1.00 95.38 87 HIS A N 1
ATOM 676 C CA . HIS A 1 87 ? 15.401 6.345 3.461 1.00 95.38 87 HIS A CA 1
ATOM 677 C C . HIS A 1 87 ? 14.462 7.540 3.276 1.00 95.38 87 HIS A C 1
ATOM 679 O O . HIS A 1 87 ? 13.390 7.627 3.871 1.00 95.38 87 HIS A O 1
ATOM 685 N N . GLU A 1 88 ? 14.861 8.475 2.422 1.00 95.06 88 GLU A N 1
ATOM 686 C CA . GLU A 1 88 ? 14.140 9.727 2.172 1.00 95.06 88 GLU A CA 1
ATOM 687 C C . GLU A 1 88 ? 13.179 9.600 0.986 1.00 95.06 88 GLU A C 1
ATOM 689 O O . GLU A 1 88 ? 13.410 10.127 -0.104 1.00 95.06 88 GLU A O 1
ATOM 694 N N . ASP A 1 89 ? 12.099 8.843 1.173 1.00 96.00 89 ASP A N 1
ATOM 695 C CA . ASP A 1 89 ? 11.099 8.658 0.127 1.00 96.00 89 ASP A CA 1
ATOM 696 C C . ASP A 1 89 ? 10.248 9.930 -0.066 1.00 96.00 89 ASP A C 1
ATOM 698 O O . ASP A 1 89 ? 9.457 10.279 0.823 1.00 96.00 89 ASP A O 1
ATOM 702 N N . PRO A 1 90 ? 10.330 10.600 -1.236 1.00 94.12 90 PRO A N 1
ATOM 703 C CA . PRO A 1 90 ? 9.659 11.875 -1.488 1.00 94.12 90 PRO A CA 1
ATOM 704 C C . PRO A 1 90 ? 8.141 11.744 -1.686 1.00 94.12 90 PRO A C 1
ATOM 706 O O . PRO A 1 90 ? 7.465 12.751 -1.909 1.00 94.12 90 PRO A O 1
ATOM 709 N N . PHE A 1 91 ? 7.599 10.523 -1.685 1.00 94.44 91 PHE A N 1
ATOM 710 C CA . PHE A 1 91 ? 6.163 10.265 -1.790 1.00 94.44 91 PHE A CA 1
ATOM 711 C C . PHE A 1 91 ? 5.492 10.062 -0.424 1.00 94.44 91 PHE A C 1
ATOM 713 O O . PHE A 1 91 ? 4.269 9.952 -0.360 1.00 94.44 91 PHE A O 1
ATOM 720 N N . THR A 1 92 ? 6.265 10.029 0.663 1.00 92.75 92 THR A N 1
ATOM 721 C CA . THR A 1 92 ? 5.740 9.893 2.027 1.00 92.75 92 THR A CA 1
ATOM 722 C C . THR A 1 92 ? 5.043 11.178 2.467 1.00 92.75 92 THR A C 1
ATOM 724 O O . THR A 1 92 ? 5.541 12.276 2.229 1.00 92.75 92 THR A O 1
ATOM 727 N N . HIS A 1 93 ? 3.901 11.058 3.152 1.00 86.88 93 HIS A N 1
ATOM 728 C CA . HIS A 1 93 ? 3.243 12.211 3.778 1.00 86.88 93 HIS A CA 1
ATOM 729 C C . HIS A 1 93 ? 4.131 12.886 4.826 1.00 86.88 93 HIS A C 1
ATOM 731 O O . HIS A 1 93 ? 4.137 14.112 4.919 1.00 86.88 93 HIS A O 1
ATOM 737 N N . ALA A 1 94 ? 4.862 12.073 5.595 1.00 86.94 94 ALA A N 1
ATOM 738 C CA . ALA A 1 94 ? 5.825 12.483 6.607 1.00 86.94 94 ALA A CA 1
ATOM 739 C C . ALA A 1 94 ? 5.228 13.488 7.604 1.00 86.94 94 ALA A C 1
ATOM 741 O O . ALA A 1 94 ? 5.889 14.444 8.024 1.00 86.94 94 ALA A O 1
ATOM 742 N N . SER A 1 95 ? 3.964 13.283 7.990 1.00 88.12 95 SER A N 1
ATOM 743 C CA . SER A 1 95 ? 3.318 14.137 8.983 1.00 88.12 95 SER A CA 1
ATOM 744 C C . SER A 1 95 ? 3.798 13.776 10.390 1.00 88.12 95 SER A C 1
ATOM 746 O O . SER A 1 95 ? 4.188 12.639 10.649 1.00 88.12 95 SER A O 1
ATOM 748 N N . ALA A 1 96 ? 3.799 14.743 11.308 1.00 88.12 96 ALA A N 1
ATOM 749 C CA . ALA A 1 96 ? 4.290 14.524 12.669 1.00 88.12 96 ALA A CA 1
ATOM 750 C C . ALA A 1 96 ? 3.525 13.403 13.395 1.00 88.12 96 ALA A C 1
ATOM 752 O O . ALA A 1 96 ? 4.112 12.679 14.184 1.00 88.12 96 ALA A O 1
ATOM 753 N N . GLU A 1 97 ? 2.242 13.198 13.083 1.00 88.12 97 GLU A N 1
ATOM 754 C CA . GLU A 1 97 ? 1.436 12.119 13.662 1.00 88.12 97 GLU A CA 1
ATOM 755 C C . GLU A 1 97 ? 1.915 10.713 13.246 1.00 88.12 97 GLU A C 1
ATOM 757 O O . GLU A 1 97 ? 1.600 9.737 13.924 1.00 88.12 97 GLU A O 1
ATOM 762 N N . GLN A 1 98 ? 2.695 10.607 12.163 1.00 92.56 98 GLN A N 1
ATOM 763 C CA . GLN A 1 98 ? 3.308 9.365 11.682 1.00 92.56 98 GLN A CA 1
ATOM 764 C C . GLN A 1 98 ? 4.671 9.063 12.332 1.00 92.56 98 GLN A C 1
ATOM 766 O O . GLN A 1 98 ? 5.331 8.118 11.914 1.00 92.56 98 GLN A O 1
ATOM 771 N N . SER A 1 99 ? 5.128 9.845 13.321 1.00 92.81 99 SER A N 1
ATOM 772 C CA . SER A 1 99 ? 6.402 9.581 14.014 1.00 92.81 99 SER A CA 1
ATOM 773 C C . SER A 1 99 ? 6.320 8.476 15.065 1.00 92.81 99 SER A C 1
ATOM 775 O O . SER A 1 99 ? 7.347 7.929 15.459 1.00 92.81 99 SER A O 1
ATOM 777 N N . GLN A 1 100 ? 5.112 8.144 15.522 1.00 93.75 100 GLN A N 1
ATOM 778 C CA . GLN A 1 100 ? 4.875 7.123 16.533 1.00 93.75 100 GLN A CA 1
ATOM 779 C C . GLN A 1 100 ? 4.270 5.876 15.895 1.00 93.75 100 GLN A C 1
ATOM 781 O O . GLN A 1 100 ? 3.245 5.970 15.223 1.00 93.75 100 GLN A O 1
ATOM 786 N N . ALA A 1 101 ? 4.865 4.715 16.150 1.00 95.56 101 ALA A N 1
ATOM 787 C CA . ALA A 1 101 ? 4.420 3.417 15.659 1.00 95.56 101 ALA A CA 1
ATOM 788 C C . ALA A 1 101 ? 3.065 2.977 16.252 1.00 95.56 101 ALA A C 1
ATOM 790 O O . ALA A 1 101 ? 2.709 3.338 17.378 1.00 95.56 101 ALA A O 1
ATOM 791 N N . GLY A 1 102 ? 2.322 2.152 15.505 1.00 95.94 102 GLY A N 1
ATOM 792 C CA . GLY A 1 102 ? 1.165 1.418 16.036 1.00 95.94 102 GLY A CA 1
ATOM 793 C C . GLY A 1 102 ? -0.135 2.217 16.152 1.00 95.94 102 GLY A C 1
ATOM 794 O O . GLY A 1 102 ? -0.990 1.876 16.970 1.00 95.94 102 GLY A O 1
ATOM 795 N N . ARG A 1 103 ? -0.312 3.270 15.349 1.00 96.38 103 ARG A N 1
ATOM 796 C CA . ARG A 1 103 ? -1.533 4.090 15.304 1.00 96.38 103 ARG A CA 1
ATOM 797 C C . ARG A 1 103 ? -2.197 4.058 13.932 1.00 96.38 103 ARG A C 1
ATOM 799 O O . ARG A 1 103 ? -1.545 3.847 12.914 1.00 96.38 103 ARG A O 1
ATOM 806 N N . TRP A 1 104 ? -3.496 4.322 13.907 1.00 97.56 104 TRP A N 1
ATOM 807 C CA . TRP A 1 104 ? -4.236 4.669 12.704 1.00 97.56 104 TRP A CA 1
ATOM 808 C C . TRP A 1 104 ? -3.938 6.114 12.311 1.00 97.56 104 TRP A C 1
ATOM 810 O O . TRP A 1 104 ? -4.146 7.043 13.094 1.00 97.56 104 TRP A O 1
ATOM 820 N N . TYR A 1 105 ? -3.494 6.315 11.075 1.00 96.88 105 TYR A N 1
ATOM 821 C CA . TYR A 1 105 ? -3.334 7.634 10.479 1.00 96.88 105 TYR A CA 1
ATOM 822 C C . TYR A 1 105 ? -4.275 7.790 9.288 1.00 96.88 105 TYR A C 1
ATOM 824 O O . TYR A 1 105 ? -4.118 7.133 8.263 1.00 96.88 105 TYR A O 1
ATOM 832 N N . PHE A 1 106 ? -5.244 8.694 9.403 1.00 96.50 106 PHE A N 1
ATOM 833 C CA . PHE A 1 106 ? -6.088 9.081 8.277 1.00 96.50 106 PHE A CA 1
ATOM 834 C C . PHE A 1 106 ? -5.450 10.232 7.506 1.00 96.50 106 PHE A C 1
ATOM 836 O O . PHE A 1 106 ? -5.003 11.215 8.102 1.00 96.50 106 PHE A O 1
ATOM 843 N N . HIS A 1 107 ? -5.444 10.131 6.176 1.00 94.62 107 HIS A N 1
ATOM 844 C CA . HIS A 1 107 ? -4.765 11.097 5.313 1.00 94.62 107 HIS A CA 1
ATOM 845 C C . HIS A 1 107 ? -5.273 12.522 5.526 1.00 94.62 107 HIS A C 1
ATOM 847 O O . HIS A 1 107 ? -6.479 12.784 5.552 1.00 94.62 107 HIS A O 1
ATOM 853 N N . ARG A 1 108 ? -4.332 13.467 5.598 1.00 89.94 108 ARG A N 1
ATOM 854 C CA . ARG A 1 108 ? -4.603 14.899 5.771 1.00 89.94 108 ARG A CA 1
ATOM 855 C C . ARG A 1 108 ? -4.174 15.703 4.539 1.00 89.94 108 ARG A C 1
ATOM 857 O O . ARG A 1 108 ? -3.347 15.239 3.741 1.00 89.94 108 ARG A O 1
ATOM 864 N N . PRO A 1 109 ? -4.747 16.899 4.313 1.00 83.25 109 PRO A N 1
ATOM 865 C CA . PRO A 1 109 ? -4.193 17.857 3.364 1.00 83.25 109 PRO A CA 1
ATOM 866 C C . PRO A 1 109 ? -2.705 18.125 3.658 1.00 83.25 109 PRO A C 1
ATOM 868 O O . PRO A 1 109 ? -2.303 18.079 4.821 1.00 83.25 109 PRO A O 1
ATOM 871 N N . PRO A 1 110 ? -1.868 18.392 2.639 1.00 69.81 110 PRO A N 1
ATOM 872 C CA . PRO A 1 110 ? -0.444 18.610 2.853 1.00 69.81 110 PRO A CA 1
ATOM 873 C C . PRO A 1 110 ? -0.262 19.896 3.661 1.00 69.81 110 PRO A C 1
ATOM 875 O O . PRO A 1 110 ? -0.809 20.936 3.286 1.00 69.81 110 PRO A O 1
ATOM 878 N N . ARG A 1 111 ? 0.519 19.839 4.741 1.00 65.44 111 ARG A N 1
ATOM 879 C CA . ARG A 1 111 ? 0.964 21.043 5.448 1.00 65.44 111 ARG A CA 1
ATOM 880 C C . ARG A 1 111 ? 2.150 21.600 4.659 1.00 65.44 111 ARG A C 1
ATOM 882 O O . ARG A 1 111 ? 3.112 20.883 4.415 1.00 65.44 111 ARG A O 1
ATOM 889 N N . ARG A 1 112 ? 2.042 22.835 4.160 1.00 48.38 112 ARG A N 1
ATOM 890 C CA . ARG A 1 112 ? 3.017 23.418 3.214 1.00 48.38 112 ARG A CA 1
ATOM 891 C C . ARG A 1 112 ? 4.370 23.779 3.848 1.00 48.38 112 ARG A C 1
ATOM 893 O O . ARG A 1 112 ? 5.253 24.226 3.128 1.00 48.38 112 ARG A O 1
ATOM 900 N N . SER A 1 113 ? 4.552 23.569 5.149 1.00 49.75 113 SER A N 1
ATOM 901 C CA . SER A 1 113 ? 5.787 23.893 5.859 1.00 49.75 113 SER A CA 1
ATOM 902 C C . SER A 1 113 ? 6.007 22.971 7.060 1.00 49.75 113 SER A C 1
ATOM 904 O O . SER A 1 113 ? 5.062 22.597 7.756 1.00 49.75 113 SER A O 1
ATOM 906 N N . ASN A 1 114 ? 7.277 22.663 7.332 1.00 48.34 114 ASN A N 1
ATOM 907 C CA . ASN A 1 114 ? 7.707 22.132 8.628 1.00 48.34 114 ASN A CA 1
ATOM 908 C C . ASN A 1 114 ? 7.812 23.236 9.695 1.00 48.34 114 ASN A C 1
ATOM 910 O O . ASN A 1 114 ? 7.930 22.911 10.869 1.00 48.34 114 ASN A O 1
ATOM 914 N N . ASP A 1 115 ? 7.706 24.512 9.305 1.00 50.75 115 ASP A N 1
ATOM 915 C CA . ASP A 1 115 ? 7.645 25.663 10.211 1.00 50.75 115 ASP A CA 1
ATOM 916 C C . ASP A 1 115 ? 6.464 25.525 11.200 1.00 50.75 115 ASP A C 1
ATOM 918 O O . ASP A 1 115 ? 5.308 25.507 10.752 1.00 50.75 115 ASP A O 1
ATOM 922 N N . PRO A 1 116 ? 6.729 25.427 12.519 1.00 49.84 116 PRO A N 1
ATOM 923 C CA . PRO A 1 116 ? 5.711 25.309 13.562 1.00 49.84 116 PRO A CA 1
ATOM 924 C C . PRO A 1 116 ? 4.639 26.409 13.517 1.00 49.84 116 PRO A C 1
ATOM 926 O O . PRO A 1 116 ? 3.472 26.128 13.788 1.00 49.84 116 PRO A O 1
ATOM 929 N N . ALA A 1 117 ? 4.993 27.639 13.121 1.00 49.28 117 ALA A N 1
ATOM 930 C CA . ALA A 1 117 ? 4.051 28.759 13.057 1.00 49.28 117 ALA A CA 1
ATOM 931 C C . ALA A 1 117 ? 3.041 28.597 11.909 1.00 49.28 117 ALA A C 1
ATOM 933 O O . ALA A 1 117 ? 1.842 28.827 12.075 1.00 49.28 117 ALA A O 1
ATOM 934 N N . ALA A 1 118 ? 3.496 28.114 10.753 1.00 49.06 118 ALA A N 1
ATOM 935 C CA . ALA A 1 118 ? 2.630 27.833 9.610 1.00 49.06 118 ALA A CA 1
ATOM 936 C C . ALA A 1 118 ? 1.892 26.480 9.725 1.00 49.06 118 ALA A C 1
ATOM 938 O O . ALA A 1 118 ? 0.862 26.283 9.073 1.00 49.06 118 ALA A O 1
ATOM 939 N N . GLN A 1 119 ? 2.331 25.576 10.613 1.00 49.25 119 GLN A N 1
ATOM 940 C CA . GLN A 1 119 ? 1.567 24.377 10.982 1.00 49.25 119 GLN A CA 1
ATOM 941 C C . GLN A 1 119 ? 0.279 24.698 11.756 1.00 49.25 119 GLN A C 1
ATOM 943 O O . GLN A 1 119 ? -0.699 23.967 11.595 1.00 49.25 119 GLN A O 1
ATOM 948 N N . ALA A 1 120 ? 0.254 25.778 12.547 1.00 49.38 120 ALA A N 1
ATOM 949 C CA . ALA A 1 120 ? -0.932 26.215 13.291 1.00 49.38 120 ALA A CA 1
ATOM 950 C C . ALA A 1 120 ? -2.031 26.823 12.392 1.00 49.38 120 ALA A C 1
ATOM 952 O O . ALA A 1 120 ? -3.197 26.838 12.773 1.00 49.38 120 ALA A O 1
ATOM 953 N N . ALA A 1 121 ? -1.674 27.288 11.188 1.00 44.88 121 ALA A N 1
ATOM 954 C CA . ALA A 1 121 ? -2.580 27.962 10.251 1.00 44.88 121 ALA A CA 1
ATOM 955 C C . ALA A 1 121 ? -3.135 27.055 9.126 1.00 44.88 121 ALA A C 1
ATOM 957 O O . ALA A 1 121 ? -3.935 27.502 8.302 1.00 44.88 121 ALA A O 1
ATOM 958 N N . ALA A 1 122 ? -2.705 25.790 9.040 1.00 49.75 122 ALA A N 1
ATOM 959 C CA . ALA A 1 122 ? -3.143 24.861 7.995 1.00 49.75 122 ALA A CA 1
ATOM 960 C C . ALA A 1 122 ? -4.549 24.288 8.284 1.00 49.75 122 ALA A C 1
ATOM 962 O O . ALA A 1 122 ? -4.889 24.077 9.448 1.00 49.75 122 ALA A O 1
ATOM 963 N N . PRO A 1 123 ? -5.367 23.976 7.252 1.00 48.22 123 PRO A N 1
ATOM 964 C CA . PRO A 1 123 ? -6.717 23.457 7.452 1.00 48.22 123 PRO A CA 1
ATOM 965 C C . PRO A 1 123 ? -6.698 22.182 8.301 1.00 48.22 123 PRO A C 1
ATOM 967 O O . PRO A 1 123 ? -6.145 21.148 7.913 1.00 48.22 123 PRO A O 1
ATOM 970 N N . MET A 1 124 ? -7.319 22.281 9.474 1.00 60.97 124 MET A N 1
ATOM 971 C CA . MET A 1 124 ? -7.485 21.193 10.424 1.00 60.97 124 MET A CA 1
ATOM 972 C C . MET A 1 124 ? -8.581 20.255 9.920 1.00 60.97 124 MET A C 1
ATOM 974 O O . MET A 1 124 ? -9.763 20.508 10.117 1.00 60.97 124 MET A O 1
ATOM 978 N N . GLY A 1 125 ? -8.210 19.175 9.236 1.00 81.19 125 GLY A N 1
ATOM 979 C CA . GLY A 1 125 ? -9.206 18.205 8.798 1.00 81.19 125 GLY A CA 1
ATOM 980 C C . GLY A 1 125 ? -8.626 16.974 8.128 1.00 81.19 125 GLY A C 1
ATOM 981 O O . GLY A 1 125 ? -7.481 16.956 7.668 1.00 81.19 125 GLY A O 1
ATOM 982 N N . TYR A 1 126 ? -9.443 15.931 8.073 1.00 90.25 126 TYR A N 1
ATOM 983 C CA . TYR A 1 126 ? -9.161 14.734 7.297 1.00 90.25 126 TYR A CA 1
ATOM 984 C C . TYR A 1 126 ? -9.516 14.969 5.829 1.00 90.25 126 TYR A C 1
ATOM 986 O O . TYR A 1 126 ? -10.389 15.772 5.498 1.00 90.25 126 TYR A O 1
ATOM 994 N N . ARG A 1 127 ? -8.836 14.277 4.913 1.00 87.75 127 ARG A N 1
ATOM 995 C CA . ARG A 1 127 ? -9.251 14.289 3.508 1.00 87.75 127 ARG A CA 1
ATOM 996 C C . ARG A 1 127 ? -10.615 13.619 3.369 1.00 87.75 127 ARG A C 1
ATOM 998 O O . ARG A 1 127 ? -10.872 12.621 4.026 1.00 87.75 127 ARG A O 1
ATOM 1005 N N . GLY A 1 128 ? -11.450 14.147 2.475 1.00 87.62 128 GLY A N 1
ATOM 1006 C CA . GLY A 1 128 ? -12.733 13.559 2.078 1.00 87.62 128 GLY A CA 1
ATOM 1007 C C . GLY A 1 128 ? -12.725 12.995 0.649 1.00 87.62 128 GLY A C 1
ATOM 1008 O O . GLY A 1 128 ? -11.720 13.055 -0.069 1.00 87.62 128 GLY A O 1
ATOM 1009 N N . GLY A 1 129 ? -13.869 12.451 0.221 1.00 89.69 129 GLY A N 1
ATOM 1010 C CA . GLY A 1 129 ? -14.093 11.978 -1.152 1.00 89.69 129 GLY A CA 1
ATOM 1011 C C . GLY A 1 129 ? -13.138 10.861 -1.593 1.00 89.69 129 GLY A C 1
ATOM 1012 O O . GLY A 1 129 ? -12.880 9.919 -0.844 1.00 89.69 129 GLY A O 1
ATOM 1013 N N . THR A 1 130 ? -12.599 10.965 -2.810 1.00 86.44 130 THR A N 1
ATOM 1014 C CA . THR A 1 130 ? -11.656 9.989 -3.398 1.00 86.44 130 THR A CA 1
ATOM 1015 C C . THR A 1 130 ? -10.228 10.105 -2.865 1.00 86.44 130 THR A C 1
ATOM 1017 O O . THR A 1 130 ? -9.378 9.289 -3.206 1.00 86.44 130 THR A O 1
ATOM 1020 N N . ARG A 1 131 ? -9.946 11.114 -2.031 1.00 87.88 131 ARG A N 1
ATOM 1021 C CA . ARG A 1 131 ? -8.616 11.366 -1.454 1.00 87.88 131 ARG A CA 1
ATOM 1022 C C . ARG A 1 131 ? -8.481 10.855 -0.016 1.00 87.88 131 ARG A C 1
ATOM 1024 O O . ARG A 1 131 ? -7.499 11.183 0.644 1.00 87.88 131 ARG A O 1
ATOM 1031 N N . LYS A 1 132 ? -9.477 10.115 0.476 1.00 93.94 132 LYS A N 1
ATOM 1032 C CA . LYS A 1 132 ? -9.416 9.395 1.751 1.00 93.94 132 LYS A CA 1
ATOM 1033 C C . LYS A 1 132 ? -8.395 8.259 1.663 1.00 93.94 132 LYS A C 1
ATOM 1035 O O . LYS A 1 132 ? -8.284 7.605 0.626 1.00 93.94 132 LYS A O 1
ATOM 1040 N N . GLY A 1 133 ? -7.721 8.000 2.771 1.00 95.50 133 GLY A N 1
ATOM 1041 C CA . GLY A 1 133 ? -6.803 6.884 2.947 1.00 95.50 133 GLY A CA 1
ATOM 1042 C C . GLY A 1 133 ? -6.502 6.690 4.426 1.00 95.50 133 GLY A C 1
ATOM 1043 O O . GLY A 1 133 ? -6.732 7.603 5.229 1.00 95.50 133 GLY A O 1
ATOM 1044 N N . MET A 1 134 ? -6.048 5.491 4.774 1.00 96.88 134 MET A N 1
ATOM 1045 C CA . MET A 1 134 ? -5.745 5.096 6.141 1.00 96.88 134 MET A CA 1
ATOM 1046 C C . MET A 1 134 ? -4.469 4.265 6.164 1.00 96.88 134 MET A C 1
ATOM 1048 O O . MET A 1 134 ? -4.362 3.266 5.446 1.00 96.88 134 MET A O 1
ATOM 1052 N N . ASP A 1 135 ? -3.548 4.669 7.029 1.00 98.19 135 ASP A N 1
ATOM 1053 C CA . ASP A 1 135 ? -2.261 4.026 7.220 1.00 98.19 135 ASP A CA 1
ATOM 1054 C C . ASP A 1 135 ? -2.158 3.437 8.634 1.00 98.19 135 ASP A C 1
ATOM 1056 O O . ASP A 1 135 ? -2.725 3.983 9.586 1.00 98.19 135 ASP A O 1
ATOM 1060 N N . ILE A 1 136 ? -1.377 2.367 8.781 1.00 98.25 136 ILE A N 1
ATOM 1061 C CA . ILE A 1 136 ? -0.789 1.973 10.070 1.00 98.25 136 ILE A CA 1
ATOM 1062 C C . ILE A 1 136 ? 0.536 2.719 10.197 1.00 98.25 136 ILE A C 1
ATOM 1064 O O . ILE A 1 136 ? 1.384 2.596 9.315 1.00 98.25 136 ILE A O 1
ATOM 1068 N N . THR A 1 137 ? 0.734 3.500 11.252 1.00 97.94 137 THR A N 1
ATOM 1069 C CA . THR A 1 137 ? 1.967 4.276 11.411 1.00 97.94 137 THR A CA 1
ATOM 1070 C C . THR A 1 137 ? 3.166 3.385 11.726 1.00 97.94 137 THR A C 1
ATOM 1072 O O . THR A 1 137 ? 3.094 2.463 12.544 1.00 97.94 137 THR A O 1
ATOM 1075 N N . ILE A 1 138 ? 4.285 3.714 11.084 1.00 95.44 138 ILE A N 1
ATOM 1076 C CA . ILE A 1 138 ? 5.615 3.169 11.349 1.00 95.44 138 ILE A CA 1
ATOM 1077 C C . ILE A 1 138 ? 6.461 4.316 11.891 1.00 95.44 138 ILE A C 1
ATOM 1079 O O . ILE A 1 138 ? 6.522 5.378 11.269 1.00 95.44 138 ILE A O 1
ATOM 1083 N N . GLY A 1 139 ? 7.131 4.112 13.019 1.00 91.56 139 GLY A N 1
ATOM 1084 C CA . GLY A 1 139 ? 7.861 5.185 13.681 1.00 91.56 139 GLY A CA 1
ATOM 1085 C C . GLY A 1 139 ? 8.688 4.700 14.860 1.00 91.56 139 GLY A C 1
ATOM 1086 O O . GLY A 1 139 ? 9.069 3.535 14.913 1.00 91.56 139 GLY A O 1
ATOM 1087 N N . ALA A 1 140 ? 8.963 5.600 15.798 1.00 90.94 140 ALA A N 1
ATOM 1088 C CA . ALA A 1 140 ? 9.494 5.240 17.105 1.00 90.94 140 ALA A CA 1
ATOM 1089 C C . ALA A 1 140 ? 8.389 4.590 17.961 1.00 90.94 140 ALA A C 1
ATOM 1091 O O . ALA A 1 140 ? 7.199 4.878 17.753 1.00 90.94 140 ALA A O 1
ATOM 1092 N N . PRO A 1 141 ? 8.740 3.738 18.936 1.00 88.12 141 PRO A N 1
ATOM 1093 C CA . PRO A 1 141 ? 7.761 3.193 19.860 1.00 88.12 141 PRO A CA 1
ATOM 1094 C C . PRO A 1 141 ? 7.068 4.329 20.631 1.00 88.12 141 PRO A C 1
ATOM 1096 O O . PRO A 1 141 ? 7.623 5.426 20.768 1.00 88.12 141 PRO A O 1
ATOM 1099 N N . PRO A 1 142 ? 5.844 4.101 21.140 1.00 82.25 142 PRO A N 1
ATOM 1100 C CA . PRO A 1 142 ? 5.202 5.039 22.048 1.00 82.25 142 PRO A CA 1
ATOM 1101 C C . PRO A 1 142 ? 6.155 5.453 23.176 1.00 82.25 142 PRO A C 1
ATOM 1103 O O . PRO A 1 142 ? 6.832 4.579 23.726 1.00 82.25 142 PRO A O 1
ATOM 1106 N N . PRO A 1 143 ? 6.204 6.742 23.560 1.00 76.19 143 PRO A N 1
ATOM 1107 C CA . PRO A 1 143 ? 6.964 7.135 24.737 1.00 76.19 143 PRO A CA 1
ATOM 1108 C C . PRO A 1 143 ? 6.472 6.322 25.936 1.00 76.19 143 PRO A C 1
ATOM 1110 O O . PRO A 1 143 ? 5.262 6.132 26.109 1.00 76.19 143 PRO A O 1
ATOM 1113 N N . ALA A 1 144 ? 7.409 5.823 26.746 1.00 68.25 144 ALA A N 1
ATOM 1114 C CA . ALA A 1 144 ? 7.070 5.141 27.985 1.00 68.25 144 ALA A CA 1
ATOM 1115 C C . ALA A 1 144 ? 6.164 6.064 28.808 1.00 68.25 144 ALA A C 1
ATOM 1117 O O . ALA A 1 144 ? 6.471 7.245 28.978 1.00 68.25 144 ALA A O 1
ATOM 1118 N N . VAL A 1 145 ? 5.027 5.545 29.274 1.00 56.19 145 VAL A N 1
ATOM 1119 C CA . VAL A 1 145 ? 4.072 6.319 30.071 1.00 56.19 145 VAL A CA 1
ATOM 1120 C C . VAL A 1 145 ? 4.738 6.658 31.404 1.00 56.19 145 VAL A C 1
ATOM 1122 O O . VAL A 1 145 ? 4.676 5.887 32.359 1.00 56.19 145 VAL A O 1
ATOM 1125 N N . THR A 1 146 ? 5.412 7.804 31.480 1.00 44.56 146 THR A N 1
ATOM 1126 C CA . THR A 1 146 ? 5.803 8.394 32.758 1.00 44.56 146 THR A CA 1
ATOM 1127 C C . THR A 1 146 ? 4.525 8.871 33.436 1.00 44.56 146 THR A C 1
ATOM 1129 O O . THR A 1 146 ? 3.608 9.360 32.774 1.00 44.56 146 THR A O 1
ATOM 1132 N N . SER A 1 147 ? 4.405 8.654 34.747 1.00 53.03 147 SER A N 1
ATOM 1133 C CA . SER A 1 147 ? 3.185 8.996 35.485 1.00 53.03 147 SER A CA 1
ATOM 1134 C C . SER A 1 147 ? 2.741 10.436 35.187 1.00 53.03 147 SER A C 1
ATOM 1136 O O . SER A 1 147 ? 3.585 11.306 34.997 1.00 53.03 147 SER A O 1
ATOM 1138 N N . LYS A 1 148 ? 1.433 10.719 35.242 1.00 51.41 148 LYS A N 1
ATOM 1139 C CA . LYS A 1 148 ? 0.879 12.085 35.115 1.00 51.41 148 LYS A CA 1
ATOM 1140 C C . LYS A 1 148 ? 1.463 13.109 36.108 1.00 51.41 148 LYS A C 1
ATOM 1142 O O . LYS A 1 148 ? 1.210 14.298 35.963 1.00 51.41 148 LYS A O 1
ATOM 1147 N N . TYR A 1 149 ? 2.185 12.644 37.132 1.00 48.62 149 TYR A N 1
ATOM 1148 C CA . TYR A 1 149 ? 2.865 13.463 38.139 1.00 48.62 149 TYR A CA 1
ATOM 1149 C C . TYR A 1 149 ? 4.317 13.794 37.775 1.00 48.62 149 TYR A C 1
ATOM 1151 O O . TYR A 1 149 ? 4.932 14.624 38.436 1.00 48.62 149 TYR A O 1
ATOM 1159 N N . PHE A 1 150 ? 4.863 13.168 36.733 1.00 55.12 150 PHE A N 1
ATOM 1160 C CA . PHE A 1 150 ? 6.136 13.546 36.143 1.00 55.12 150 PHE A CA 1
ATOM 1161 C C . PHE A 1 150 ? 5.833 14.203 34.806 1.00 55.12 150 PHE A C 1
ATOM 1163 O O . PHE A 1 150 ? 5.355 13.544 33.880 1.00 55.12 150 PHE A O 1
ATOM 1170 N N . SER A 1 151 ? 6.096 15.506 34.707 1.00 40.91 151 SER A N 1
ATOM 1171 C CA . SER A 1 151 ? 6.159 16.164 33.407 1.00 40.91 151 SER A CA 1
ATOM 1172 C C . SER A 1 151 ? 7.073 15.323 32.514 1.00 40.91 151 SER A C 1
ATOM 1174 O O . SER A 1 151 ? 8.180 14.992 32.957 1.00 40.91 151 SER A O 1
ATOM 1176 N N . PRO A 1 152 ? 6.641 14.936 31.299 1.00 43.72 152 PRO A N 1
ATOM 1177 C CA . PRO A 1 152 ? 7.564 14.358 30.341 1.00 43.72 152 PRO A CA 1
ATOM 1178 C C . PRO A 1 152 ? 8.742 15.324 30.255 1.00 43.72 152 PRO A C 1
ATOM 1180 O O . PRO A 1 152 ? 8.522 16.528 30.090 1.00 43.72 152 PRO A O 1
ATOM 1183 N N . ALA A 1 153 ? 9.969 14.828 30.428 1.00 38.66 153 ALA A N 1
ATOM 1184 C CA . ALA A 1 153 ? 11.141 15.624 30.099 1.00 38.66 153 ALA A CA 1
ATOM 1185 C C . ALA A 1 153 ? 10.885 16.217 28.711 1.00 38.66 153 ALA A C 1
ATOM 1187 O O . ALA A 1 153 ? 10.460 15.483 27.814 1.00 38.66 153 ALA A O 1
ATOM 1188 N N . HIS A 1 154 ? 11.024 17.538 28.576 1.00 37.53 154 HIS A N 1
ATOM 1189 C CA . HIS A 1 154 ? 10.811 18.233 27.316 1.00 37.53 154 HIS A CA 1
ATOM 1190 C C . HIS A 1 154 ? 11.498 17.442 26.196 1.00 37.53 154 HIS A C 1
ATOM 1192 O O . HIS A 1 154 ? 12.725 17.395 26.121 1.00 37.53 154 HIS A O 1
ATOM 1198 N N . ILE A 1 155 ? 10.704 16.807 25.327 1.00 45.12 155 ILE A N 1
ATOM 1199 C CA . ILE A 1 155 ? 11.178 16.328 24.030 1.00 45.12 155 ILE A CA 1
ATOM 1200 C C . ILE A 1 155 ? 11.395 17.608 23.225 1.00 45.12 155 ILE A C 1
ATOM 1202 O O . ILE A 1 155 ? 10.493 18.097 22.551 1.00 45.12 155 ILE A O 1
ATOM 1206 N N . GLY A 1 156 ? 12.538 18.240 23.455 1.00 38.59 156 GLY A N 1
ATOM 1207 C CA . GLY A 1 156 ? 12.824 19.584 22.976 1.00 38.59 156 GLY A CA 1
ATOM 1208 C C . GLY A 1 156 ? 14.280 20.000 23.109 1.00 38.59 156 GLY A C 1
ATOM 1209 O O . GLY A 1 156 ? 14.683 20.905 22.397 1.00 38.59 156 GLY A O 1
ATOM 1210 N N . GLU A 1 157 ? 15.093 19.329 23.928 1.00 34.38 157 GLU A N 1
ATOM 1211 C CA . GLU A 1 157 ? 16.534 19.608 23.985 1.00 34.38 157 GLU A CA 1
ATOM 1212 C C . GLU A 1 157 ? 17.333 18.304 24.083 1.00 34.38 157 GLU A C 1
ATOM 1214 O O . GLU A 1 157 ? 18.012 18.011 25.064 1.00 34.38 157 GLU A O 1
ATOM 1219 N N . ALA A 1 158 ? 17.260 17.496 23.022 1.00 37.00 158 ALA A N 1
ATOM 1220 C CA . ALA A 1 158 ? 18.401 16.663 22.680 1.00 37.00 158 ALA A CA 1
ATOM 1221 C C . ALA A 1 158 ? 19.463 17.595 22.083 1.00 37.00 158 ALA A C 1
ATOM 1223 O O . ALA A 1 158 ? 19.314 18.121 20.984 1.00 37.00 158 ALA A O 1
ATOM 1224 N N . SER A 1 159 ? 20.510 17.835 22.863 1.00 35.19 159 SER A N 1
ATOM 1225 C CA . SER A 1 159 ? 21.748 18.477 22.437 1.00 35.19 159 SER A CA 1
ATOM 1226 C C . SER A 1 159 ? 22.214 17.968 21.057 1.00 35.19 159 SER A C 1
ATOM 1228 O O . SER A 1 159 ? 22.563 16.800 20.901 1.00 35.19 159 SER A O 1
ATOM 1230 N N . GLY A 1 160 ? 22.225 18.857 20.058 1.00 38.72 160 GLY A N 1
ATOM 1231 C CA . GLY A 1 160 ? 23.305 18.957 19.069 1.00 38.72 160 GLY A CA 1
ATOM 1232 C C . GLY A 1 160 ? 23.569 17.802 18.093 1.00 38.72 160 GLY A C 1
ATOM 1233 O O . GLY A 1 160 ? 24.727 17.603 17.735 1.00 38.72 160 GLY A O 1
ATOM 1234 N N . THR A 1 161 ? 22.559 17.084 17.599 1.00 40.81 161 THR A N 1
ATOM 1235 C CA . THR A 1 161 ? 22.710 16.237 16.394 1.00 40.81 161 THR A CA 1
ATOM 1236 C C . THR A 1 161 ? 21.545 16.515 15.447 1.00 40.81 161 THR A C 1
ATOM 1238 O O . THR A 1 161 ? 20.437 16.728 15.926 1.00 40.81 161 THR A O 1
ATOM 1241 N N . GLU A 1 162 ? 21.788 16.617 14.135 1.00 46.59 162 GLU A N 1
ATOM 1242 C CA . GLU A 1 162 ? 20.749 16.924 13.134 1.00 46.59 162 GLU A CA 1
ATOM 1243 C C . GLU A 1 162 ? 19.456 16.134 13.404 1.00 46.59 162 GLU A C 1
ATOM 1245 O O . GLU A 1 162 ? 19.509 14.913 13.555 1.00 46.59 162 GLU A O 1
ATOM 1250 N N . ASP A 1 163 ? 18.309 16.824 13.481 1.00 61.34 163 ASP A N 1
ATOM 1251 C CA . ASP A 1 163 ? 17.003 16.229 13.787 1.00 61.34 163 ASP A CA 1
ATOM 1252 C C . ASP A 1 163 ? 16.738 15.001 12.897 1.00 61.34 163 ASP A C 1
ATOM 1254 O O . ASP A 1 163 ? 16.401 15.104 11.710 1.00 61.34 163 ASP A O 1
ATOM 1258 N N . THR A 1 164 ? 16.886 13.806 13.469 1.00 83.25 164 THR A N 1
ATOM 1259 C CA . THR A 1 164 ? 16.618 12.555 12.758 1.00 83.25 164 THR A CA 1
ATOM 1260 C C . THR A 1 164 ? 15.107 12.388 12.604 1.00 83.25 164 THR A C 1
ATOM 1262 O O . THR A 1 164 ? 14.389 11.955 13.503 1.00 83.25 164 THR A O 1
ATOM 1265 N N . VAL A 1 165 ? 14.581 12.762 11.437 1.00 92.06 165 VAL A N 1
ATOM 1266 C CA . VAL A 1 165 ? 13.158 12.612 11.129 1.00 92.06 165 VAL A CA 1
ATOM 1267 C C . VAL A 1 165 ? 12.889 11.155 10.783 1.00 92.06 165 VAL A C 1
ATOM 1269 O O . VAL A 1 165 ? 13.419 10.650 9.799 1.00 92.06 165 VAL A O 1
ATOM 1272 N N . LEU A 1 166 ? 12.023 10.500 11.558 1.00 95.25 166 LEU A N 1
ATOM 1273 C CA . LEU A 1 166 ? 11.479 9.171 11.279 1.00 95.25 166 LEU A CA 1
ATOM 1274 C C . LEU A 1 166 ? 9.954 9.250 11.228 1.00 95.25 166 LEU A C 1
ATOM 1276 O O . LEU A 1 166 ? 9.310 9.468 12.254 1.00 95.25 166 LEU A O 1
ATOM 1280 N N . ARG A 1 167 ? 9.374 9.118 10.033 1.00 96.19 167 ARG A N 1
ATOM 1281 C CA . ARG A 1 167 ? 7.923 9.200 9.816 1.00 96.19 167 ARG A CA 1
ATOM 1282 C C . ARG A 1 167 ? 7.502 8.262 8.696 1.00 96.19 167 ARG A C 1
ATOM 1284 O O . ARG A 1 167 ? 8.017 8.367 7.583 1.00 96.19 167 ARG A O 1
ATOM 1291 N N . GLY A 1 168 ? 6.547 7.379 8.957 1.00 96.62 168 GLY A N 1
ATOM 1292 C CA . GLY A 1 168 ? 6.113 6.408 7.960 1.00 96.62 168 GLY A CA 1
ATOM 1293 C C . GLY A 1 168 ? 4.712 5.860 8.181 1.00 96.62 168 GLY A C 1
ATOM 1294 O O . GLY A 1 168 ? 4.093 6.027 9.233 1.00 96.62 168 GLY A O 1
ATOM 1295 N N . GLY A 1 169 ? 4.206 5.191 7.154 1.00 98.00 169 GLY A N 1
ATOM 1296 C CA . GLY A 1 169 ? 2.881 4.596 7.155 1.00 98.00 169 GLY A CA 1
ATOM 1297 C C . GLY A 1 169 ? 2.771 3.405 6.209 1.00 98.00 169 GLY A C 1
ATOM 1298 O O . GLY A 1 169 ? 3.436 3.343 5.172 1.00 98.00 169 GLY A O 1
ATOM 1299 N N . ILE A 1 170 ? 1.901 2.469 6.580 1.00 98.69 170 ILE A N 1
ATOM 1300 C CA . ILE A 1 170 ? 1.475 1.325 5.777 1.00 98.69 170 ILE A CA 1
ATOM 1301 C C . ILE A 1 170 ? 0.056 1.604 5.298 1.00 98.69 170 ILE A C 1
ATOM 1303 O O . ILE A 1 170 ? -0.902 1.391 6.040 1.00 98.69 170 ILE A O 1
ATOM 1307 N N . LEU A 1 171 ? -0.080 2.086 4.069 1.00 98.62 171 LEU A N 1
ATOM 1308 C CA . LEU A 1 171 ? -1.373 2.367 3.459 1.00 98.62 171 LEU A CA 1
ATOM 1309 C C . LEU A 1 171 ? -2.106 1.058 3.166 1.00 98.62 171 LEU A C 1
ATOM 1311 O O . LEU A 1 171 ? -1.633 0.249 2.365 1.00 98.62 171 LEU A O 1
ATOM 1315 N N . LEU A 1 172 ? -3.292 0.879 3.747 1.00 98.31 172 LEU A N 1
ATOM 1316 C CA . LEU A 1 172 ? -4.172 -0.237 3.401 1.00 98.31 172 LEU A CA 1
ATOM 1317 C C . LEU A 1 172 ? -4.952 0.097 2.127 1.00 98.31 172 LEU A C 1
ATOM 1319 O O . LEU A 1 172 ? -5.598 1.144 2.032 1.00 98.31 172 LEU A O 1
ATOM 1323 N N . ARG A 1 173 ? -4.895 -0.790 1.129 1.00 97.38 173 ARG A N 1
ATOM 1324 C CA . ARG A 1 173 ? -5.480 -0.525 -0.194 1.00 97.38 173 ARG A CA 1
ATOM 1325 C C . ARG A 1 173 ? -6.669 -1.389 -0.532 1.00 97.38 173 ARG A C 1
ATOM 1327 O O . ARG A 1 173 ? -7.654 -0.857 -1.039 1.00 97.38 173 ARG A O 1
ATOM 1334 N N . SER A 1 174 ? -6.568 -2.688 -0.288 1.00 98.06 174 SER A N 1
ATOM 1335 C CA . SER A 1 174 ? -7.656 -3.623 -0.545 1.00 98.06 174 SER A CA 1
ATOM 1336 C C . SER A 1 174 ? -7.832 -4.555 0.637 1.00 98.06 174 SER A C 1
ATOM 1338 O O . SER A 1 174 ? -6.859 -5.063 1.197 1.00 98.06 174 SER A O 1
ATOM 1340 N N . ILE A 1 175 ? -9.090 -4.785 0.983 1.00 98.06 175 ILE A N 1
ATOM 1341 C CA . ILE A 1 175 ? -9.511 -5.700 2.038 1.00 98.06 175 ILE A CA 1
ATOM 1342 C C . ILE A 1 175 ? -10.620 -6.612 1.517 1.00 98.06 175 ILE A C 1
ATOM 1344 O O . ILE A 1 175 ? -11.305 -6.285 0.544 1.00 98.06 175 ILE A O 1
ATOM 1348 N N . ARG A 1 176 ? -10.825 -7.741 2.185 1.00 98.19 176 ARG A N 1
ATOM 1349 C CA . ARG A 1 176 ? -11.968 -8.625 1.973 1.00 98.19 176 ARG A CA 1
ATOM 1350 C C . ARG A 1 176 ? -12.747 -8.758 3.266 1.00 98.19 176 ARG A C 1
ATOM 1352 O O . ARG A 1 176 ? -12.185 -9.119 4.295 1.00 98.19 176 ARG A O 1
ATOM 1359 N N . ARG A 1 177 ? -14.046 -8.482 3.213 1.00 97.94 177 ARG A N 1
ATOM 1360 C CA . ARG A 1 177 ? -14.931 -8.750 4.341 1.00 97.94 177 ARG A CA 1
ATOM 1361 C C . ARG A 1 177 ? -15.092 -10.259 4.499 1.00 97.94 177 ARG A C 1
ATOM 1363 O O . ARG A 1 177 ? -15.346 -10.961 3.523 1.00 97.94 177 ARG A O 1
ATOM 1370 N N . VAL A 1 178 ? -14.917 -10.756 5.717 1.00 96.94 178 VAL A N 1
ATOM 1371 C CA . VAL A 1 178 ? -14.944 -12.196 5.997 1.00 96.94 178 VAL A CA 1
ATOM 1372 C C . VAL A 1 178 ? -16.367 -12.747 5.921 1.00 96.94 178 VAL A C 1
ATOM 1374 O O . VAL A 1 178 ? -16.549 -13.855 5.427 1.00 96.94 178 VAL A O 1
ATOM 1377 N N . SER A 1 179 ? -17.375 -11.982 6.354 1.00 96.94 179 SER A N 1
ATOM 1378 C CA . SER A 1 179 ? -18.764 -12.458 6.415 1.00 96.94 179 SER A CA 1
ATOM 1379 C C . SER A 1 179 ? -19.382 -12.798 5.054 1.00 96.94 179 SER A C 1
ATOM 1381 O O . SER A 1 179 ? -20.171 -13.735 4.966 1.00 96.94 179 SER A O 1
ATOM 1383 N N . ASP A 1 180 ? -19.024 -12.072 3.991 1.00 97.50 180 ASP A N 1
ATOM 1384 C CA . ASP A 1 180 ? -19.616 -12.223 2.652 1.00 97.50 180 ASP A CA 1
ATOM 1385 C C . ASP A 1 180 ? -18.579 -12.359 1.522 1.00 97.50 180 ASP A C 1
ATOM 1387 O O . ASP A 1 180 ? -18.938 -12.403 0.346 1.00 97.50 180 ASP A O 1
ATOM 1391 N N . SER A 1 181 ? -17.285 -12.427 1.854 1.00 97.25 181 SER A N 1
ATOM 1392 C CA . SER A 1 181 ? -16.169 -12.449 0.895 1.00 97.25 181 SER A CA 1
ATOM 1393 C C . SER A 1 181 ? -16.110 -11.247 -0.059 1.00 97.25 181 SER A C 1
ATOM 1395 O O . SER A 1 181 ? -15.379 -11.286 -1.056 1.00 97.25 181 SER A O 1
ATOM 1397 N N . LYS A 1 182 ? -16.828 -10.153 0.227 1.00 97.81 182 LYS A N 1
ATOM 1398 C CA . LYS A 1 182 ? -16.814 -8.953 -0.610 1.00 97.81 182 LYS A CA 1
ATOM 1399 C C . LYS A 1 182 ? -15.441 -8.295 -0.559 1.00 97.81 182 LYS A C 1
ATOM 1401 O O . LYS A 1 182 ? -14.940 -7.951 0.510 1.00 97.81 182 LYS A O 1
ATOM 1406 N N . VAL A 1 183 ? -14.861 -8.063 -1.733 1.00 98.06 183 VAL A N 1
ATOM 1407 C CA . VAL A 1 183 ? -13.607 -7.319 -1.884 1.00 98.06 183 VAL A CA 1
ATOM 1408 C C . VAL A 1 183 ? -13.908 -5.824 -1.971 1.00 98.06 183 VAL A C 1
ATOM 1410 O O . VAL A 1 183 ? -14.723 -5.386 -2.785 1.00 98.06 183 VAL A O 1
ATOM 1413 N N . ILE A 1 184 ? -13.238 -5.038 -1.132 1.00 97.75 184 ILE A N 1
ATOM 1414 C CA . ILE A 1 184 ? -13.260 -3.577 -1.150 1.00 97.75 184 ILE A CA 1
ATOM 1415 C C . ILE A 1 184 ? -11.880 -3.116 -1.609 1.00 97.75 184 ILE A C 1
ATOM 1417 O O . ILE A 1 184 ? -10.897 -3.298 -0.894 1.00 97.75 184 ILE A O 1
ATOM 1421 N N . SER A 1 185 ? -11.810 -2.534 -2.807 1.00 96.00 185 SER A N 1
ATOM 1422 C CA . SER A 1 185 ? -10.549 -2.124 -3.434 1.00 96.00 185 SER A CA 1
ATOM 1423 C C . SER A 1 185 ? -10.455 -0.617 -3.610 1.00 96.00 185 SER A C 1
ATOM 1425 O O . SER A 1 185 ? -11.227 -0.012 -4.351 1.00 96.00 185 SER A O 1
ATOM 1427 N N . GLY A 1 186 ? -9.439 -0.023 -2.998 1.00 95.19 186 GLY A N 1
ATOM 1428 C CA . GLY A 1 186 ? -9.148 1.403 -3.034 1.00 95.19 186 GLY A CA 1
ATOM 1429 C C . GLY A 1 186 ? -9.130 2.004 -1.625 1.00 95.19 186 GLY A C 1
ATOM 1430 O O . GLY A 1 186 ? -10.097 1.808 -0.886 1.00 95.19 186 GLY A O 1
ATOM 1431 N N . PRO A 1 187 ? -8.106 2.809 -1.273 1.00 96.25 187 PRO A N 1
ATOM 1432 C CA . PRO A 1 187 ? -7.999 3.426 0.051 1.00 96.25 187 PRO A CA 1
ATOM 1433 C C . PRO A 1 187 ? -9.251 4.184 0.493 1.00 96.25 187 PRO A C 1
ATOM 1435 O O . PRO A 1 187 ? -9.681 4.070 1.637 1.00 96.25 187 PRO A O 1
ATOM 1438 N N . SER A 1 188 ? -9.885 4.926 -0.421 1.00 96.81 188 SER A N 1
ATOM 1439 C CA . SER A 1 188 ? -11.066 5.711 -0.075 1.00 96.81 188 SER A CA 1
ATOM 1440 C C . SER A 1 188 ? -12.283 4.847 0.231 1.00 96.81 188 SER A C 1
ATOM 1442 O O . SER A 1 188 ? -13.012 5.157 1.167 1.00 96.81 188 SER A O 1
ATOM 1444 N N . LEU A 1 189 ? -12.478 3.765 -0.529 1.00 97.62 189 LEU A N 1
ATOM 1445 C CA . LEU A 1 189 ? -13.599 2.843 -0.345 1.00 97.62 189 LEU A CA 1
ATOM 1446 C C . LEU A 1 189 ? -13.428 1.990 0.911 1.00 97.62 189 LEU A C 1
ATOM 1448 O O . LEU A 1 189 ? -14.414 1.661 1.558 1.00 97.62 189 LEU A O 1
ATOM 1452 N N . LEU A 1 190 ? -12.185 1.667 1.277 1.00 97.38 190 LEU A N 1
ATOM 1453 C CA . LEU A 1 190 ? -11.877 1.036 2.558 1.00 97.38 190 LEU A CA 1
ATOM 1454 C C . LEU A 1 190 ? -12.307 1.939 3.718 1.00 97.38 190 LEU A C 1
ATOM 1456 O O . LEU A 1 190 ? -12.975 1.477 4.639 1.00 97.38 190 LEU A O 1
ATOM 1460 N N . VAL A 1 191 ? -11.979 3.233 3.653 1.00 98.25 191 VAL A N 1
ATOM 1461 C CA . VAL A 1 191 ? -12.426 4.199 4.667 1.00 98.25 191 VAL A CA 1
ATOM 1462 C C . VAL A 1 191 ? -13.953 4.328 4.676 1.00 98.25 191 VAL A C 1
ATOM 1464 O O . VAL A 1 191 ? -14.539 4.348 5.752 1.00 98.25 191 VAL A O 1
ATOM 1467 N N . ASP A 1 192 ? -14.614 4.355 3.514 1.00 98.38 192 ASP A N 1
ATOM 1468 C CA . ASP A 1 192 ? -16.087 4.377 3.442 1.00 98.38 192 ASP A CA 1
ATOM 1469 C C . ASP A 1 192 ? -16.714 3.131 4.092 1.00 98.38 192 ASP A C 1
ATOM 1471 O O . ASP A 1 192 ? -17.703 3.227 4.820 1.00 98.38 192 ASP A O 1
ATOM 1475 N N . GLU A 1 193 ? -16.113 1.959 3.886 1.00 98.25 193 GLU A N 1
ATOM 1476 C CA . GLU A 1 193 ? -16.541 0.717 4.527 1.00 98.25 193 GLU A CA 1
ATOM 1477 C C . GLU A 1 193 ? -16.353 0.760 6.051 1.00 98.25 193 GLU A C 1
ATOM 1479 O O . GLU A 1 193 ? -17.238 0.326 6.790 1.00 98.25 193 GLU A O 1
ATOM 1484 N N . LEU A 1 194 ? -15.249 1.334 6.536 1.00 97.62 194 LEU A N 1
ATOM 1485 C CA . LEU A 1 194 ? -15.007 1.520 7.966 1.00 97.62 194 LEU A CA 1
ATOM 1486 C C . LEU A 1 194 ? -16.023 2.470 8.609 1.00 97.62 194 LEU A C 1
ATOM 1488 O O . LEU A 1 194 ? -16.553 2.166 9.680 1.00 97.62 194 LEU A O 1
ATOM 1492 N N . LEU A 1 195 ? -16.315 3.598 7.956 1.00 98.31 195 LEU A N 1
ATOM 1493 C CA . LEU A 1 195 ? -17.327 4.557 8.405 1.00 98.31 195 LEU A CA 1
ATOM 1494 C C . LEU A 1 195 ? -18.696 3.877 8.512 1.00 98.31 195 LEU A C 1
ATOM 1496 O O . LEU A 1 195 ? -19.348 3.946 9.556 1.00 98.31 195 LEU A O 1
ATOM 1500 N N . ARG A 1 196 ? -19.071 3.107 7.483 1.00 98.19 196 ARG A N 1
ATOM 1501 C CA . ARG A 1 196 ? -20.314 2.326 7.454 1.00 98.19 196 ARG A CA 1
ATOM 1502 C C . ARG A 1 196 ? -20.394 1.313 8.601 1.00 98.19 196 ARG A C 1
ATOM 1504 O O . ARG A 1 196 ? -21.431 1.225 9.257 1.00 98.19 196 ARG A O 1
ATOM 1511 N N . LEU A 1 197 ? -19.331 0.541 8.839 1.0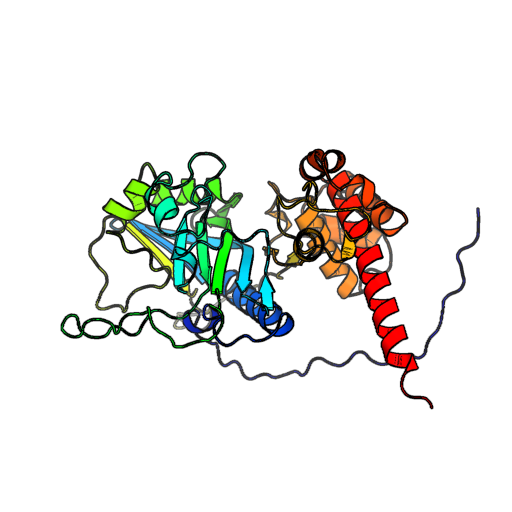0 98.00 197 LEU A N 1
ATOM 1512 C CA . LEU A 1 197 ? -19.277 -0.459 9.916 1.00 98.00 197 LEU A CA 1
ATOM 1513 C C . LEU A 1 197 ? -19.332 0.183 11.308 1.00 98.00 197 LEU A C 1
ATOM 1515 O O . LEU A 1 197 ? -20.020 -0.321 12.195 1.00 98.00 197 LEU A O 1
ATOM 1519 N N . SER A 1 198 ? -18.670 1.325 11.475 1.00 97.31 198 SER A N 1
ATOM 1520 C CA . SER A 1 198 ? -18.607 2.065 12.741 1.00 97.31 198 SER A CA 1
ATOM 1521 C C . SER A 1 198 ? -19.853 2.914 13.012 1.00 97.31 198 SER A C 1
ATOM 1523 O O . SER A 1 198 ? -20.086 3.321 14.149 1.00 97.31 198 SER A O 1
ATOM 1525 N N . GLY A 1 199 ? -20.680 3.155 11.989 1.00 96.81 199 GLY A N 1
ATOM 1526 C CA . GLY A 1 199 ? -21.856 4.017 12.079 1.00 96.81 199 GLY A CA 1
ATOM 1527 C C . GLY A 1 199 ? -21.535 5.509 12.138 1.00 96.81 199 GLY A C 1
ATOM 1528 O O . GLY A 1 199 ? -22.349 6.247 12.676 1.00 96.81 199 GLY A O 1
ATOM 1529 N N . ALA A 1 200 ? -20.374 5.925 11.627 1.00 96.94 200 ALA A N 1
ATOM 1530 C CA . ALA A 1 200 ? -19.962 7.325 11.546 1.00 96.94 200 ALA A CA 1
ATOM 1531 C C . ALA A 1 200 ? -20.207 7.870 10.131 1.00 96.94 200 ALA A C 1
ATOM 1533 O O . ALA A 1 200 ? -20.058 7.141 9.148 1.00 96.94 200 ALA A O 1
ATOM 1534 N N . SER A 1 201 ? -20.553 9.149 10.012 1.00 95.81 201 SER A N 1
ATOM 1535 C CA . SER A 1 201 ? -20.758 9.823 8.723 1.00 95.81 201 SER A CA 1
ATOM 1536 C C . SER A 1 201 ? -19.450 10.298 8.083 1.00 95.81 201 SER A C 1
ATOM 1538 O O . SER A 1 201 ? -19.326 10.333 6.857 1.00 95.81 201 SER A O 1
ATOM 1540 N N . GLU A 1 202 ? -18.445 10.609 8.903 1.00 95.62 202 GLU A N 1
ATOM 1541 C CA . GLU A 1 202 ? -17.132 11.072 8.463 1.00 95.62 202 GLU A CA 1
ATOM 1542 C C . GLU A 1 202 ? -16.009 10.699 9.443 1.00 95.62 202 GLU A C 1
ATOM 1544 O O . GLU A 1 202 ? -16.242 10.257 10.567 1.00 95.62 202 GLU A O 1
ATOM 1549 N N . ILE A 1 203 ? -14.756 10.886 9.015 1.00 96.88 203 ILE A N 1
ATOM 1550 C CA . ILE A 1 203 ? -13.568 10.502 9.798 1.00 96.88 203 ILE A CA 1
ATOM 1551 C C . ILE A 1 203 ? -13.466 11.316 11.098 1.00 96.88 203 ILE A C 1
ATOM 1553 O O . ILE A 1 203 ? -13.019 10.793 12.117 1.00 96.88 203 ILE A O 1
ATOM 1557 N N . ALA A 1 204 ? -13.875 12.589 11.079 1.00 95.44 204 ALA A N 1
ATOM 1558 C CA . ALA A 1 204 ? -13.851 13.433 12.271 1.00 95.44 204 ALA A CA 1
ATOM 1559 C C . ALA A 1 204 ? -14.772 12.879 13.368 1.00 95.44 204 ALA A C 1
ATOM 1561 O O . ALA A 1 204 ? -14.324 12.704 14.499 1.00 95.44 204 ALA A O 1
ATOM 1562 N N . GLU A 1 205 ? -16.007 12.524 13.004 1.00 95.75 205 GLU A N 1
ATOM 1563 C CA . GLU A 1 205 ? -16.972 11.865 13.887 1.00 95.75 205 GLU A CA 1
ATOM 1564 C C . GLU A 1 205 ? -16.449 10.511 14.384 1.00 95.75 205 GLU A C 1
ATOM 1566 O O . GLU A 1 205 ? -16.426 10.269 15.590 1.00 95.75 205 GLU A O 1
ATOM 1571 N N . LEU A 1 206 ? -15.937 9.672 13.472 1.00 96.81 206 LEU A N 1
ATOM 1572 C CA . LEU A 1 206 ? -15.373 8.362 13.801 1.00 96.81 206 LEU A CA 1
ATOM 1573 C C . LEU A 1 206 ? -14.317 8.463 14.907 1.00 96.81 206 LEU A C 1
ATOM 1575 O O . LEU A 1 206 ? -14.375 7.736 15.895 1.00 96.81 206 LEU A O 1
ATOM 1579 N N . VAL A 1 207 ? -13.349 9.365 14.741 1.00 95.62 207 VAL A N 1
ATOM 1580 C CA . VAL A 1 207 ? -12.239 9.501 15.687 1.00 95.62 207 VAL A CA 1
ATOM 1581 C C . VAL A 1 207 ? -12.699 10.150 16.988 1.00 95.62 207 VAL A C 1
ATOM 1583 O O . VAL A 1 207 ? -12.347 9.661 18.058 1.00 95.62 207 VAL A O 1
ATOM 1586 N N . ALA A 1 208 ? -13.460 11.243 16.919 1.00 94.56 208 ALA A N 1
ATOM 1587 C CA . ALA A 1 208 ? -13.812 12.021 18.103 1.00 94.56 208 ALA A CA 1
ATOM 1588 C C . ALA A 1 208 ? -14.906 11.356 18.947 1.00 94.56 208 ALA A C 1
ATOM 1590 O O . ALA A 1 208 ? -14.777 11.299 20.164 1.00 94.56 208 ALA A O 1
ATOM 1591 N N . LEU A 1 209 ? -15.968 10.852 18.314 1.00 94.06 209 LEU A N 1
ATOM 1592 C CA . LEU A 1 209 ? -17.161 10.360 19.005 1.00 94.06 209 LEU A CA 1
ATOM 1593 C C . LEU A 1 209 ? -17.167 8.838 19.112 1.00 94.06 209 LEU A C 1
ATOM 1595 O O . LEU A 1 209 ? -17.430 8.290 20.181 1.00 94.06 209 LEU A O 1
ATOM 1599 N N . ASN A 1 210 ? -16.867 8.134 18.019 1.00 95.19 210 ASN A N 1
ATOM 1600 C CA . ASN A 1 210 ? -16.990 6.679 18.021 1.00 95.19 210 ASN A CA 1
ATOM 1601 C C . ASN A 1 210 ? -15.784 5.997 18.674 1.00 95.19 210 ASN A C 1
ATOM 1603 O O . ASN A 1 210 ? -15.965 4.952 19.295 1.00 95.19 210 ASN A O 1
ATOM 1607 N N . TRP A 1 211 ? -14.578 6.555 18.526 1.00 94.44 211 TRP A N 1
ATOM 1608 C CA . TRP A 1 211 ? -13.331 6.008 19.079 1.00 94.44 211 TRP A CA 1
ATOM 1609 C C . TRP A 1 211 ? -12.799 6.765 20.298 1.00 94.44 211 TRP A C 1
ATOM 1611 O O . TRP A 1 211 ? -11.800 6.330 20.879 1.00 94.44 211 TRP A O 1
ATOM 1621 N N . ASP A 1 212 ? -13.454 7.859 20.700 1.00 92.38 212 ASP A N 1
ATOM 1622 C CA . ASP A 1 212 ? -13.074 8.665 21.868 1.00 92.38 212 ASP A CA 1
ATOM 1623 C C . ASP A 1 212 ? -11.596 9.109 21.807 1.00 92.38 212 ASP A C 1
ATOM 1625 O O . ASP A 1 212 ? -10.786 8.884 22.706 1.00 92.38 212 ASP A O 1
ATOM 1629 N N . GLY A 1 213 ? -11.188 9.617 20.639 1.00 91.06 213 GLY A N 1
ATOM 1630 C CA . GLY A 1 213 ? -9.838 10.113 20.357 1.00 91.06 213 GLY A CA 1
ATOM 1631 C C . GLY A 1 213 ? -8.736 9.049 20.286 1.00 91.06 213 GLY A C 1
ATOM 1632 O O . GLY A 1 213 ? -7.596 9.369 19.944 1.00 91.06 213 GLY A O 1
ATOM 1633 N N . ASN A 1 214 ? -9.029 7.782 20.577 1.00 91.06 214 ASN A N 1
ATOM 1634 C CA . ASN A 1 214 ? -8.020 6.730 20.583 1.00 91.06 214 ASN A CA 1
ATOM 1635 C C . ASN A 1 214 ? -7.863 6.111 19.195 1.00 91.06 214 ASN A C 1
ATOM 1637 O O . ASN A 1 214 ? -8.681 5.323 18.729 1.00 91.06 214 ASN A O 1
ATOM 1641 N N . ILE A 1 215 ? -6.735 6.448 18.587 1.00 94.38 215 ILE A N 1
ATOM 1642 C CA . ILE A 1 215 ? -6.302 5.976 17.275 1.00 94.38 215 ILE A CA 1
ATOM 1643 C C . ILE A 1 215 ? -5.247 4.866 17.371 1.00 94.38 215 ILE A C 1
ATOM 1645 O O . ILE A 1 215 ? -4.456 4.711 16.451 1.00 94.38 215 ILE A O 1
ATOM 1649 N N . SER A 1 216 ? -5.154 4.118 18.472 1.00 94.81 216 SER A N 1
ATOM 1650 C CA . SER A 1 216 ? -4.263 2.951 18.522 1.00 94.81 216 SER A CA 1
ATOM 1651 C C . SER A 1 216 ? -4.728 1.900 17.509 1.00 94.81 216 SER A C 1
ATOM 1653 O O . SER A 1 216 ? -5.917 1.613 17.404 1.00 94.81 216 SER A O 1
ATOM 1655 N N . ALA A 1 217 ? -3.791 1.332 16.751 1.00 96.06 217 ALA A N 1
ATOM 1656 C CA . ALA A 1 217 ? -4.071 0.220 15.845 1.00 96.06 217 ALA A CA 1
ATOM 1657 C C . ALA A 1 217 ? -4.007 -1.133 16.562 1.00 96.06 217 ALA A C 1
ATOM 1659 O O . ALA A 1 217 ? -4.613 -2.106 16.116 1.00 96.06 217 ALA A O 1
ATOM 1660 N N . LEU A 1 218 ? -3.297 -1.189 17.689 1.00 93.94 218 LEU A N 1
ATOM 1661 C CA . LEU A 1 218 ? -3.112 -2.389 18.493 1.00 93.94 218 LEU A CA 1
ATOM 1662 C C . LEU A 1 218 ? -4.149 -2.440 19.623 1.00 93.94 218 LEU A C 1
ATOM 1664 O O . LEU A 1 218 ? -4.423 -1.398 20.233 1.00 93.94 218 LEU A O 1
ATOM 1668 N N . PRO A 1 219 ? -4.727 -3.620 19.907 1.00 89.75 219 PRO A N 1
ATOM 1669 C CA . PRO A 1 219 ? -5.749 -3.759 20.934 1.00 89.75 219 PRO A CA 1
ATOM 1670 C C . PRO A 1 219 ? -5.183 -3.455 22.329 1.00 89.75 219 PRO A C 1
ATOM 1672 O O . PRO A 1 219 ? -4.028 -3.788 22.607 1.00 89.75 219 PRO A O 1
ATOM 1675 N N . PRO A 1 220 ? -5.987 -2.868 23.234 1.00 83.56 220 PRO A N 1
ATOM 1676 C CA . PRO A 1 220 ? -5.580 -2.703 24.621 1.00 83.56 220 PRO A CA 1
ATOM 1677 C C . PRO A 1 220 ? -5.472 -4.070 25.320 1.00 83.56 220 PRO A C 1
ATOM 1679 O O . PRO A 1 220 ? -6.054 -5.059 24.855 1.00 83.56 220 PRO A O 1
ATOM 1682 N N . PRO A 1 221 ? -4.790 -4.137 26.477 1.00 78.06 221 PRO A N 1
ATOM 1683 C CA . PRO A 1 221 ? -4.860 -5.300 27.352 1.00 78.06 221 PRO A CA 1
ATOM 1684 C C . PRO A 1 221 ? -6.326 -5.659 27.677 1.00 78.06 221 PRO A C 1
ATOM 1686 O O . PRO A 1 221 ? -7.135 -4.744 27.855 1.00 78.06 221 PRO A O 1
ATOM 1689 N N . PRO A 1 222 ? -6.686 -6.952 27.813 1.00 69.12 222 PRO A N 1
ATOM 1690 C CA . PRO A 1 222 ? -8.081 -7.399 27.960 1.00 69.12 222 PRO A CA 1
ATOM 1691 C C . PRO A 1 222 ? -8.875 -6.704 29.077 1.00 69.12 222 PRO A C 1
ATOM 1693 O O . PRO A 1 222 ? -10.078 -6.487 28.948 1.00 69.12 222 PRO A O 1
ATOM 1696 N N . LEU A 1 223 ? -8.192 -6.314 30.156 1.00 65.44 223 LEU A N 1
ATOM 1697 C CA . LEU A 1 223 ? -8.778 -5.674 31.337 1.00 65.44 223 LEU A CA 1
ATOM 1698 C C . LEU A 1 223 ? -9.148 -4.193 31.134 1.00 65.44 223 LEU A C 1
ATOM 1700 O O . LEU A 1 223 ? -9.751 -3.596 32.018 1.00 65.44 223 LEU A O 1
ATOM 1704 N N . LEU A 1 224 ? -8.776 -3.589 30.002 1.00 66.06 224 LEU A N 1
ATOM 1705 C CA . LEU A 1 224 ? -8.898 -2.149 29.756 1.00 66.06 224 LEU A CA 1
ATOM 1706 C C . LEU A 1 224 ? -9.738 -1.827 28.520 1.00 66.06 224 LEU A C 1
ATOM 1708 O O . LEU A 1 224 ? -9.523 -0.789 27.903 1.00 66.06 224 LEU A O 1
ATOM 1712 N N . THR A 1 225 ? -10.677 -2.695 28.130 1.00 64.88 225 THR A N 1
ATOM 1713 C CA . THR A 1 225 ? -11.519 -2.436 26.953 1.00 64.88 225 THR A CA 1
ATOM 1714 C C . THR A 1 225 ? -12.487 -1.285 27.262 1.00 64.88 225 THR A C 1
ATOM 1716 O O . THR A 1 225 ? -13.408 -1.468 28.059 1.00 64.88 225 THR A O 1
ATOM 1719 N N . PRO A 1 226 ? -12.292 -0.086 26.684 1.00 66.94 226 PRO A N 1
ATOM 1720 C CA . PRO A 1 226 ? -13.127 1.061 27.007 1.00 66.94 226 PRO A CA 1
ATOM 1721 C C . PRO A 1 226 ? -14.513 0.899 26.375 1.00 66.94 226 PRO A C 1
ATOM 1723 O O . PRO A 1 226 ? -14.632 0.434 25.239 1.00 66.94 226 PRO A O 1
ATOM 1726 N N . SER A 1 227 ? -15.558 1.316 27.094 1.00 80.25 227 SER A N 1
ATOM 1727 C CA . SER A 1 227 ? -16.913 1.394 26.539 1.00 80.25 227 SER A CA 1
ATOM 1728 C C . SER A 1 227 ? -16.955 2.495 25.482 1.00 80.25 227 SER A C 1
ATOM 1730 O O . SER A 1 227 ? -16.775 3.670 25.799 1.00 80.25 227 SER A O 1
ATOM 1732 N N . ARG A 1 228 ? -17.123 2.109 24.215 1.00 88.38 228 ARG A N 1
ATOM 1733 C CA . ARG A 1 228 ? -17.131 3.017 23.062 1.00 88.38 228 ARG A CA 1
ATOM 1734 C C . ARG A 1 228 ? -18.202 2.610 22.058 1.00 88.38 228 ARG A C 1
ATOM 1736 O O . ARG A 1 228 ? -18.458 1.412 21.926 1.00 88.38 228 ARG A O 1
ATOM 1743 N N . PRO A 1 229 ? -18.777 3.560 21.294 1.00 93.38 229 PRO A N 1
ATOM 1744 C CA . PRO A 1 229 ? -19.748 3.233 20.251 1.00 93.38 229 PRO A CA 1
ATOM 1745 C C . PRO A 1 229 ? -19.206 2.254 19.205 1.00 93.38 229 PRO A C 1
ATOM 1747 O O . PRO A 1 229 ? -19.943 1.387 18.731 1.00 93.38 229 PRO A O 1
ATOM 1750 N N . SER A 1 230 ? -17.921 2.376 18.852 1.00 95.81 230 SER A N 1
ATOM 1751 C CA . SER A 1 230 ? -17.244 1.396 18.004 1.00 95.81 230 SER A CA 1
ATOM 1752 C C . SER A 1 230 ? -15.743 1.316 18.282 1.00 95.81 230 SER A C 1
ATOM 1754 O O . SER A 1 230 ? -15.164 2.223 18.873 1.00 95.81 230 SER A O 1
ATOM 1756 N N . THR A 1 231 ? -15.089 0.250 17.827 1.00 95.38 231 THR A N 1
ATOM 1757 C CA . THR A 1 231 ? -13.627 0.107 17.889 1.00 95.38 231 THR A CA 1
ATOM 1758 C C . THR A 1 231 ? -13.083 -0.552 16.627 1.00 95.38 231 THR A C 1
ATOM 1760 O O . THR A 1 231 ? -13.813 -1.279 15.952 1.00 95.38 231 THR A O 1
ATOM 1763 N N . MET A 1 232 ? -11.805 -0.307 16.319 1.00 96.25 232 MET A N 1
ATOM 1764 C CA . MET A 1 232 ? -11.079 -1.020 15.270 1.00 96.25 232 MET A CA 1
ATOM 1765 C C . MET A 1 232 ? -9.661 -1.377 15.710 1.00 96.25 232 MET A C 1
ATOM 1767 O O . MET A 1 232 ? -8.880 -0.492 16.061 1.00 96.25 232 MET A O 1
ATOM 1771 N N . TRP A 1 233 ? -9.310 -2.658 15.605 1.00 96.31 233 TRP A N 1
ATOM 1772 C CA . TRP A 1 233 ? -8.002 -3.180 16.008 1.00 96.31 233 TRP A CA 1
ATOM 1773 C C . TRP A 1 233 ? -7.412 -4.121 14.960 1.00 96.31 233 TRP A C 1
ATOM 1775 O O . TRP A 1 233 ? -8.137 -4.846 14.277 1.00 96.31 233 TRP A O 1
ATOM 1785 N N . LEU A 1 234 ? -6.083 -4.170 14.888 1.00 96.56 234 LEU A N 1
ATOM 1786 C CA . LEU A 1 234 ? -5.345 -5.256 14.253 1.00 96.56 234 LEU A CA 1
ATOM 1787 C C . LEU A 1 234 ? -5.356 -6.465 15.186 1.00 96.56 234 LEU A C 1
ATOM 1789 O O . LEU A 1 234 ? -4.753 -6.453 16.260 1.00 96.56 234 LEU A O 1
ATOM 1793 N N . ARG A 1 235 ? -6.049 -7.525 14.775 1.00 94.06 235 ARG A N 1
ATOM 1794 C CA . ARG A 1 235 ? -6.126 -8.784 15.516 1.00 94.06 235 ARG A CA 1
ATOM 1795 C C . ARG A 1 235 ? -5.354 -9.862 14.792 1.00 94.06 235 ARG A C 1
ATOM 1797 O O . ARG A 1 235 ? -5.558 -10.071 13.596 1.00 94.06 235 ARG A O 1
ATOM 1804 N N . ARG A 1 236 ? -4.521 -10.580 15.542 1.00 92.94 236 ARG A N 1
ATOM 1805 C CA . ARG A 1 236 ? -3.874 -11.784 15.035 1.00 92.94 236 ARG A CA 1
ATOM 1806 C C . ARG A 1 236 ? -4.943 -12.843 14.759 1.00 92.94 236 ARG A C 1
ATOM 1808 O O . ARG A 1 236 ? -5.805 -13.093 15.603 1.00 92.94 236 ARG A O 1
ATOM 1815 N N . THR A 1 237 ? -4.908 -13.441 13.579 1.00 89.00 237 THR A N 1
ATOM 1816 C CA . THR A 1 237 ? -5.774 -14.556 13.205 1.00 89.00 237 THR A CA 1
ATOM 1817 C C . THR A 1 237 ? -5.370 -15.780 14.033 1.00 89.00 237 THR A C 1
ATOM 1819 O O . THR A 1 237 ? -4.175 -16.073 14.123 1.00 89.00 237 THR A O 1
ATOM 1822 N N . PRO A 1 238 ? -6.319 -16.500 14.662 1.00 77.88 238 PRO A N 1
ATOM 1823 C CA . PRO A 1 238 ? -6.005 -17.725 15.386 1.00 77.88 238 PRO A CA 1
ATOM 1824 C C . PRO A 1 238 ? -5.300 -18.721 14.464 1.00 77.88 238 PRO A C 1
ATOM 1826 O O . PRO A 1 238 ? -5.748 -18.949 13.338 1.00 77.88 238 PRO A O 1
ATOM 1829 N N . SER A 1 239 ? -4.206 -19.323 14.934 1.00 64.25 239 SER A N 1
ATOM 1830 C CA . SER A 1 239 ? -3.556 -20.396 14.184 1.00 64.25 239 SER A CA 1
ATOM 1831 C C . SER A 1 239 ? -4.533 -21.572 14.047 1.00 64.25 239 SER A C 1
ATOM 1833 O O . SER A 1 239 ? -5.208 -21.912 15.023 1.00 64.25 239 SER A O 1
ATOM 1835 N N . PRO A 1 240 ? -4.587 -22.265 12.895 1.00 53.47 240 PRO A N 1
ATOM 1836 C CA . PRO A 1 240 ? -5.351 -23.507 12.766 1.00 53.47 240 PRO A CA 1
ATOM 1837 C C . PRO A 1 240 ? -4.984 -24.559 13.829 1.00 53.47 240 PRO A C 1
ATOM 1839 O O . PRO A 1 240 ? -5.779 -25.446 14.115 1.00 53.47 240 PRO A O 1
ATOM 1842 N N . GLN A 1 241 ? -3.794 -24.453 14.434 1.00 46.72 241 GLN A N 1
ATOM 1843 C CA . GLN A 1 241 ? -3.293 -25.367 15.464 1.00 46.72 241 GLN A CA 1
ATOM 1844 C C . GLN A 1 241 ? -3.751 -25.030 16.896 1.00 46.72 241 GLN A C 1
ATOM 1846 O O . GLN A 1 241 ? -3.514 -25.827 17.797 1.00 46.72 241 GLN A O 1
ATOM 1851 N N . SER A 1 242 ? -4.391 -23.876 17.134 1.00 41.00 242 SER A N 1
ATOM 1852 C CA . SER A 1 242 ? -4.824 -23.449 18.479 1.00 41.00 242 SER A CA 1
ATOM 1853 C C . SER A 1 242 ? -6.302 -23.719 18.787 1.00 41.00 242 SER A C 1
ATOM 1855 O O . SER A 1 242 ? -6.794 -23.293 19.829 1.00 41.00 242 SER A O 1
ATOM 1857 N N . LEU A 1 243 ? -7.028 -24.409 17.902 1.00 42.06 243 LEU A N 1
ATOM 1858 C CA . LEU A 1 243 ? -8.384 -24.878 18.196 1.00 42.06 243 LEU A CA 1
ATOM 1859 C C . LEU A 1 243 ? -8.305 -26.206 18.969 1.00 42.06 243 LEU A C 1
ATOM 1861 O O . LEU A 1 243 ? -7.672 -27.143 18.476 1.00 42.06 243 LEU A O 1
ATOM 1865 N N . PRO A 1 244 ? -8.926 -26.328 20.159 1.00 40.00 244 PRO A N 1
ATOM 1866 C CA . PRO A 1 244 ? -9.017 -27.609 20.844 1.00 40.00 244 PRO A CA 1
ATOM 1867 C C . PRO A 1 244 ? -9.781 -28.594 19.956 1.00 40.00 244 PRO A C 1
ATOM 1869 O O . PRO A 1 244 ? -10.894 -28.326 19.506 1.00 40.00 244 PRO A O 1
ATOM 1872 N N . SER A 1 245 ? -9.123 -29.716 19.672 1.00 43.47 245 SER A N 1
ATOM 1873 C CA . SER A 1 245 ? -9.587 -30.783 18.790 1.00 43.47 245 SER A CA 1
ATOM 1874 C C . SER A 1 245 ? -10.905 -31.374 19.301 1.00 43.47 245 SER A C 1
ATOM 1876 O O . SER A 1 245 ? -10.913 -32.250 20.165 1.00 43.47 245 SER A O 1
ATOM 1878 N N . ALA A 1 246 ? -12.029 -30.888 18.778 1.00 40.19 246 ALA A N 1
ATOM 1879 C CA . ALA A 1 246 ? -13.322 -31.539 18.918 1.00 40.19 246 ALA A CA 1
ATOM 1880 C C . ALA A 1 246 ? -13.562 -32.420 17.680 1.00 40.19 246 ALA A C 1
ATOM 1882 O O . ALA A 1 246 ? -13.846 -31.929 16.593 1.00 40.19 246 ALA A O 1
ATOM 1883 N N . SER A 1 247 ? -13.377 -33.728 17.882 1.00 40.56 247 SER A N 1
ATOM 1884 C CA . SER A 1 247 ? -13.929 -34.859 17.121 1.00 40.56 247 SER A CA 1
ATOM 1885 C C . SER A 1 247 ? -13.940 -34.789 15.578 1.00 40.56 247 SER A C 1
ATOM 1887 O O . SER A 1 247 ? -14.890 -34.324 14.962 1.00 40.56 247 SER A O 1
ATOM 1889 N N . THR A 1 248 ? -12.923 -35.437 14.998 1.00 41.19 248 THR A N 1
ATOM 1890 C CA . THR A 1 248 ? -12.978 -36.438 13.905 1.00 41.19 248 THR A CA 1
ATOM 1891 C C . THR A 1 248 ? -13.702 -36.162 12.571 1.00 41.19 248 THR A C 1
ATOM 1893 O O . THR A 1 248 ? -14.892 -35.887 12.497 1.00 41.19 248 THR A O 1
ATOM 1896 N N . THR A 1 249 ? -12.969 -36.520 11.503 1.00 38.50 249 THR A N 1
ATOM 1897 C CA . THR A 1 249 ? -13.385 -36.845 10.117 1.00 38.50 249 THR A CA 1
ATOM 1898 C C . THR A 1 249 ? -13.511 -35.718 9.082 1.00 38.50 249 THR A C 1
ATOM 1900 O O . THR A 1 249 ? -14.481 -35.624 8.349 1.00 38.50 249 THR A O 1
ATOM 1903 N N . SER A 1 250 ? -12.441 -34.950 8.878 1.00 39.81 250 SER A N 1
ATOM 1904 C CA . SER A 1 250 ? -11.817 -34.868 7.544 1.00 39.81 250 SER A CA 1
ATOM 1905 C C . SER A 1 250 ? -10.418 -34.274 7.691 1.00 39.81 250 SER A C 1
ATOM 1907 O O . SER A 1 250 ? -10.243 -33.196 8.251 1.00 39.81 250 SER A O 1
ATOM 1909 N N . ALA A 1 251 ? -9.393 -34.988 7.228 1.00 43.38 251 ALA A N 1
ATOM 1910 C CA . ALA A 1 251 ? -8.063 -34.414 7.083 1.00 43.38 251 ALA A CA 1
ATOM 1911 C C . ALA A 1 251 ? -8.098 -33.452 5.885 1.00 43.38 251 ALA A C 1
ATOM 1913 O O . ALA A 1 251 ? -7.666 -33.791 4.783 1.00 43.38 251 ALA A O 1
ATOM 1914 N N . SER A 1 252 ? -8.693 -32.271 6.070 1.00 48.66 252 SER A N 1
ATOM 1915 C CA . SER A 1 252 ? -8.636 -31.207 5.077 1.00 48.66 252 SER A CA 1
ATOM 1916 C C . SER A 1 252 ? -7.169 -30.827 4.908 1.00 48.66 252 SER A C 1
ATOM 1918 O O . SER A 1 252 ? -6.539 -30.328 5.843 1.00 48.66 252 SER A O 1
ATOM 1920 N N . LYS A 1 253 ? -6.612 -31.117 3.729 1.00 47.44 253 LYS A N 1
ATOM 1921 C CA . LYS A 1 253 ? -5.258 -30.717 3.341 1.00 47.44 253 LYS A CA 1
ATOM 1922 C C . LYS A 1 253 ? -5.082 -29.233 3.704 1.00 47.44 253 LYS A C 1
ATOM 1924 O O . LYS A 1 253 ? -5.946 -28.448 3.309 1.00 47.44 253 LYS A O 1
ATOM 1929 N N . PRO A 1 254 ? -4.040 -28.845 4.463 1.00 55.53 254 PRO A N 1
ATOM 1930 C CA . PRO A 1 254 ? -3.880 -27.465 4.897 1.00 55.53 254 PRO A CA 1
ATOM 1931 C C . PRO A 1 254 ? -3.883 -26.563 3.667 1.00 55.53 254 PRO A C 1
ATOM 1933 O O . PRO A 1 254 ? -3.118 -26.785 2.723 1.00 55.53 254 PRO A O 1
ATOM 1936 N N . THR A 1 255 ? -4.791 -25.590 3.652 1.00 60.81 255 THR A N 1
ATOM 1937 C CA . THR A 1 255 ? -4.868 -24.609 2.575 1.00 60.81 255 THR A CA 1
ATOM 1938 C C . THR A 1 255 ? -3.518 -23.893 2.520 1.00 60.81 255 THR A C 1
ATOM 1940 O O . THR A 1 255 ? -3.081 -23.366 3.546 1.00 60.81 255 THR A O 1
ATOM 1943 N N . PRO A 1 256 ? -2.810 -23.907 1.379 1.00 79.75 256 PRO A N 1
ATOM 1944 C CA . PRO A 1 256 ? -1.504 -23.272 1.294 1.00 79.75 256 PRO A CA 1
ATOM 1945 C C . PRO A 1 256 ? -1.643 -21.775 1.572 1.00 79.75 256 PRO A C 1
ATOM 1947 O O . PRO A 1 256 ? -2.579 -21.136 1.084 1.00 79.75 256 PRO A O 1
ATOM 1950 N N . THR A 1 257 ? -0.705 -21.223 2.344 1.00 87.69 257 THR A N 1
ATOM 1951 C CA . THR A 1 257 ? -0.637 -19.782 2.587 1.00 87.69 257 THR A CA 1
ATOM 1952 C C . THR A 1 257 ? -0.572 -19.047 1.244 1.00 87.69 257 THR A C 1
ATOM 1954 O O . THR A 1 257 ? 0.205 -19.440 0.361 1.00 87.69 257 THR A O 1
ATOM 1957 N N . PRO A 1 258 ? -1.415 -18.020 1.028 1.00 92.94 258 PRO A N 1
ATOM 1958 C CA . PRO A 1 258 ? -1.410 -17.279 -0.222 1.00 92.94 258 PRO A CA 1
ATOM 1959 C C . PRO A 1 258 ? -0.021 -16.719 -0.520 1.00 92.94 258 PRO A C 1
ATOM 1961 O O . PRO A 1 258 ? 0.664 -16.196 0.348 1.00 92.94 258 PRO A O 1
ATOM 1964 N N . ARG A 1 259 ? 0.413 -16.797 -1.777 1.00 95.44 259 ARG A N 1
ATOM 1965 C CA . ARG A 1 259 ? 1.684 -16.186 -2.171 1.00 95.44 259 ARG A CA 1
ATOM 1966 C C . ARG A 1 259 ? 1.575 -14.661 -2.098 1.00 95.44 259 ARG A C 1
ATOM 1968 O O . ARG A 1 259 ? 0.658 -14.090 -2.692 1.00 95.44 259 ARG A O 1
ATOM 1975 N N . ILE A 1 260 ? 2.566 -14.021 -1.477 1.00 98.00 260 ILE A N 1
ATOM 1976 C CA . ILE A 1 260 ? 2.751 -12.568 -1.541 1.00 98.00 260 ILE A CA 1
ATOM 1977 C C . ILE A 1 260 ? 3.502 -12.204 -2.819 1.00 98.00 260 ILE A C 1
ATOM 1979 O O . ILE A 1 260 ? 4.550 -12.767 -3.148 1.00 98.00 260 ILE A O 1
ATOM 1983 N N . PHE A 1 261 ? 2.949 -11.238 -3.535 1.00 98.38 261 PHE A N 1
ATOM 1984 C CA . PHE A 1 261 ? 3.563 -10.578 -4.673 1.00 98.38 261 PHE A CA 1
ATOM 1985 C C . PHE A 1 261 ? 3.947 -9.157 -4.273 1.00 98.38 261 PHE A C 1
ATOM 1987 O O . PHE A 1 261 ? 3.310 -8.552 -3.409 1.00 98.38 261 PHE A O 1
ATOM 1994 N N . ARG A 1 262 ? 4.974 -8.616 -4.931 1.00 98.06 262 ARG A N 1
ATOM 1995 C CA . ARG A 1 262 ? 5.437 -7.244 -4.717 1.00 98.06 262 ARG A CA 1
ATOM 1996 C C . ARG A 1 262 ? 5.509 -6.483 -6.028 1.00 98.06 262 ARG A C 1
ATOM 1998 O O . ARG A 1 262 ? 5.833 -7.064 -7.059 1.00 98.06 262 ARG A O 1
ATOM 2005 N N . SER A 1 263 ? 5.199 -5.195 -6.003 1.00 98.25 263 SER A N 1
ATOM 2006 C CA . SER A 1 263 ? 5.256 -4.322 -7.176 1.00 98.25 263 SER A CA 1
ATOM 2007 C C . SER A 1 263 ? 5.580 -2.884 -6.773 1.00 98.25 263 SER A C 1
ATOM 2009 O O . SER A 1 263 ? 5.501 -2.541 -5.593 1.00 98.25 263 SER A O 1
ATOM 2011 N N . PRO A 1 264 ? 5.880 -2.000 -7.736 1.00 97.94 264 PRO A N 1
ATOM 2012 C CA . PRO A 1 264 ? 5.780 -0.566 -7.517 1.00 97.94 264 PRO A CA 1
ATOM 2013 C C . PRO A 1 264 ? 4.408 -0.146 -6.984 1.00 97.94 264 PRO A C 1
ATOM 2015 O O . PRO A 1 264 ? 3.396 -0.820 -7.228 1.00 97.94 264 PRO A O 1
ATOM 2018 N N . ARG A 1 265 ? 4.387 0.982 -6.276 1.00 97.69 265 ARG A N 1
ATOM 2019 C CA . ARG A 1 265 ? 3.175 1.582 -5.706 1.00 97.69 265 ARG A CA 1
ATOM 2020 C C . ARG A 1 265 ? 2.285 2.196 -6.787 1.00 97.69 265 ARG A C 1
ATOM 2022 O O . ARG A 1 265 ? 2.735 2.567 -7.875 1.00 97.69 265 ARG A O 1
ATOM 2029 N N . ILE A 1 266 ? 0.994 2.270 -6.501 1.00 95.56 266 ILE A N 1
ATOM 2030 C CA . ILE A 1 266 ? -0.036 2.773 -7.404 1.00 95.56 266 ILE A CA 1
ATOM 2031 C C . ILE A 1 266 ? -0.153 4.287 -7.256 1.00 95.56 266 ILE A C 1
ATOM 2033 O O . ILE A 1 266 ? -0.282 4.810 -6.155 1.00 95.56 266 ILE A O 1
ATOM 2037 N N . GLY A 1 267 ? -0.221 4.984 -8.392 1.00 93.00 267 GLY A N 1
ATOM 2038 C CA . GLY A 1 267 ? -0.474 6.426 -8.422 1.00 93.00 267 GLY A CA 1
ATOM 2039 C C . GLY A 1 267 ? 0.775 7.290 -8.251 1.00 93.00 267 GLY A C 1
ATOM 2040 O O . GLY A 1 267 ? 0.639 8.489 -8.039 1.00 93.00 267 GLY A O 1
ATOM 2041 N N . LEU A 1 268 ? 1.972 6.700 -8.349 1.00 93.12 268 LEU A N 1
ATOM 2042 C CA . LEU A 1 268 ? 3.237 7.432 -8.344 1.00 93.12 268 LEU A CA 1
ATOM 2043 C C . LEU A 1 268 ? 3.769 7.591 -9.768 1.00 93.12 268 LEU A C 1
ATOM 2045 O O . LEU A 1 268 ? 3.843 6.618 -10.522 1.00 93.12 268 LEU A O 1
ATOM 2049 N N . ASP A 1 269 ? 4.181 8.805 -10.113 1.00 89.44 269 ASP A N 1
ATOM 2050 C CA . ASP A 1 269 ? 4.773 9.142 -11.403 1.00 89.44 269 ASP A CA 1
ATOM 2051 C C . ASP A 1 269 ? 6.034 10.003 -11.252 1.00 89.44 269 ASP A C 1
ATOM 2053 O O . ASP A 1 269 ? 6.419 10.428 -10.158 1.00 89.44 269 ASP A O 1
ATOM 2057 N N . ILE A 1 270 ? 6.685 10.237 -12.390 1.00 90.56 270 ILE A N 1
ATOM 2058 C CA . ILE A 1 270 ? 7.900 11.046 -12.523 1.00 90.56 270 ILE A CA 1
ATOM 2059 C C . ILE A 1 270 ? 7.655 12.301 -13.374 1.00 90.56 270 ILE A C 1
ATOM 2061 O O . ILE A 1 270 ? 8.584 12.906 -13.902 1.00 90.56 270 ILE A O 1
ATOM 2065 N N . SER A 1 271 ? 6.401 12.754 -13.457 1.00 87.00 271 SER A N 1
ATOM 2066 C CA . SER A 1 271 ? 5.977 13.961 -14.179 1.00 87.00 271 SER A CA 1
ATOM 2067 C C . SER A 1 271 ? 6.234 15.260 -13.391 1.00 87.00 271 SER A C 1
ATOM 2069 O O . SER A 1 271 ? 5.520 16.256 -13.527 1.00 87.00 271 SER A O 1
ATOM 2071 N N . HIS A 1 272 ? 7.266 15.269 -12.541 1.00 86.44 272 HIS A N 1
ATOM 2072 C CA . HIS A 1 272 ? 7.562 16.365 -11.620 1.00 86.44 272 HIS A CA 1
ATOM 2073 C C . HIS A 1 272 ? 8.604 17.336 -12.207 1.00 86.44 272 HIS A C 1
ATOM 2075 O O . HIS A 1 272 ? 9.629 16.879 -12.715 1.00 86.44 272 HIS A O 1
ATOM 2081 N N . PRO A 1 273 ? 8.407 18.667 -12.102 1.00 85.62 273 PRO A N 1
ATOM 2082 C CA . PRO A 1 273 ? 9.305 19.657 -12.708 1.00 85.62 273 PRO A CA 1
ATOM 2083 C C . PRO A 1 273 ? 10.722 19.682 -12.114 1.00 85.62 273 PRO A C 1
ATOM 2085 O O . PRO A 1 273 ? 11.630 20.180 -12.763 1.00 85.62 273 PRO A O 1
ATOM 2088 N N . SER A 1 274 ? 10.934 19.137 -10.910 1.00 87.75 274 SER A N 1
ATOM 2089 C CA . SER A 1 274 ? 12.279 19.044 -10.306 1.00 87.75 274 SER A CA 1
ATOM 2090 C C . SER A 1 274 ? 13.187 18.000 -10.963 1.00 87.75 274 SER A C 1
ATOM 2092 O O . SER A 1 274 ? 14.374 17.949 -10.656 1.00 87.75 274 SER A O 1
ATOM 2094 N N . ILE A 1 275 ? 12.641 17.125 -11.811 1.00 89.06 275 ILE A N 1
ATOM 2095 C CA . ILE A 1 275 ? 13.403 16.041 -12.426 1.00 89.06 275 ILE A CA 1
ATOM 2096 C C . ILE A 1 275 ? 14.030 16.584 -13.710 1.00 89.06 275 ILE A C 1
ATOM 2098 O O . ILE A 1 275 ? 13.362 16.709 -14.735 1.00 89.06 275 ILE A O 1
ATOM 2102 N N . ALA A 1 276 ? 15.318 16.915 -13.651 1.00 87.00 276 ALA A N 1
ATOM 2103 C CA . ALA A 1 276 ? 16.084 17.289 -14.833 1.00 87.00 276 ALA A CA 1
ATOM 2104 C C . ALA A 1 276 ? 16.511 16.027 -15.609 1.00 87.00 276 ALA A C 1
ATOM 2106 O O . ALA A 1 276 ? 16.946 15.061 -14.979 1.00 87.00 276 ALA A O 1
ATOM 2107 N N . PRO A 1 277 ? 16.450 16.011 -16.956 1.00 85.25 277 PRO A N 1
ATOM 2108 C CA . PRO A 1 277 ? 16.854 14.845 -17.748 1.00 85.25 277 PRO A CA 1
ATOM 2109 C C . PRO A 1 277 ? 18.274 14.345 -17.444 1.00 85.25 277 PRO A C 1
ATOM 2111 O O . PRO A 1 277 ? 18.492 13.141 -17.352 1.00 85.25 277 PRO A O 1
ATOM 2114 N N . SER A 1 278 ? 19.222 15.258 -17.212 1.00 85.88 278 SER A N 1
ATOM 2115 C CA . SER A 1 278 ? 20.629 14.934 -16.936 1.00 85.88 278 SER A CA 1
ATOM 2116 C C . SER A 1 278 ? 20.866 14.228 -15.596 1.00 85.88 278 SER A C 1
ATOM 2118 O O . SER A 1 278 ? 21.842 13.498 -15.466 1.00 85.88 278 SER A O 1
ATOM 2120 N N . SER A 1 279 ? 19.988 14.420 -14.607 1.00 87.12 279 SER A N 1
ATOM 2121 C CA . SER A 1 279 ? 20.092 13.824 -13.266 1.00 87.12 279 SER A CA 1
ATOM 2122 C C . SER A 1 279 ? 18.933 12.882 -12.942 1.00 87.12 279 SER A C 1
ATOM 2124 O O . SER A 1 279 ? 18.754 12.465 -11.798 1.00 87.12 279 SER A O 1
ATOM 2126 N N . ALA A 1 280 ? 18.126 12.521 -13.941 1.00 88.56 280 ALA A N 1
ATOM 2127 C CA . ALA A 1 280 ? 16.878 11.815 -13.709 1.00 88.56 280 ALA A CA 1
ATOM 2128 C C . ALA A 1 280 ? 17.078 10.465 -13.009 1.00 88.56 280 ALA A C 1
ATOM 2130 O O . ALA A 1 280 ? 16.328 10.148 -12.094 1.00 88.56 280 ALA A O 1
ATOM 2131 N N . LEU A 1 281 ? 18.099 9.689 -13.385 1.00 88.44 281 LEU A N 1
ATOM 2132 C CA . LEU A 1 281 ? 18.328 8.353 -12.819 1.00 88.44 281 LEU A CA 1
ATOM 2133 C C . LEU A 1 281 ? 18.758 8.361 -11.348 1.00 88.44 281 LEU A C 1
ATOM 2135 O O . LEU A 1 281 ? 18.535 7.372 -10.656 1.00 88.44 281 LEU A O 1
ATOM 2139 N N . THR A 1 282 ? 19.342 9.456 -10.865 1.00 89.75 282 THR A N 1
ATOM 2140 C CA . THR A 1 282 ? 19.738 9.613 -9.457 1.00 89.75 282 THR A CA 1
ATOM 2141 C C . THR A 1 282 ? 18.714 10.406 -8.649 1.00 89.75 282 THR A C 1
ATOM 2143 O O . THR A 1 282 ? 18.803 10.469 -7.424 1.00 89.75 282 THR A O 1
ATOM 2146 N N . HIS A 1 283 ? 17.712 10.997 -9.305 1.00 92.19 283 HIS A N 1
ATOM 2147 C CA . HIS A 1 283 ? 16.697 11.794 -8.637 1.00 92.19 283 HIS A CA 1
ATOM 2148 C C . HIS A 1 283 ? 15.817 10.909 -7.723 1.00 92.19 283 HIS A C 1
ATOM 2150 O O . HIS A 1 283 ? 15.223 9.940 -8.208 1.00 92.19 283 HIS A O 1
ATOM 2156 N N . PRO A 1 284 ? 15.587 11.275 -6.442 1.00 92.06 284 PRO A N 1
ATOM 2157 C CA . PRO A 1 284 ? 14.853 10.442 -5.480 1.00 92.06 284 PRO A CA 1
ATOM 2158 C C . PRO A 1 284 ? 13.488 9.949 -5.976 1.00 92.06 284 PRO A C 1
ATOM 2160 O O . PRO A 1 284 ? 13.165 8.773 -5.851 1.00 92.06 284 PRO A O 1
ATOM 2163 N N . ARG A 1 285 ? 12.687 10.812 -6.618 1.00 92.88 285 ARG A N 1
ATOM 2164 C CA . ARG A 1 285 ? 11.396 10.401 -7.213 1.00 92.88 285 ARG A CA 1
ATOM 2165 C C . ARG A 1 285 ? 11.525 9.245 -8.213 1.00 92.88 285 ARG A C 1
ATOM 2167 O O . ARG A 1 285 ? 10.674 8.364 -8.210 1.00 92.88 285 ARG A O 1
ATOM 2174 N N . VAL A 1 286 ? 12.567 9.231 -9.042 1.00 92.88 286 VAL A N 1
ATOM 2175 C CA . VAL A 1 286 ? 12.807 8.167 -10.031 1.00 92.88 286 VAL A CA 1
ATOM 2176 C C . VAL A 1 286 ? 13.317 6.899 -9.343 1.00 92.88 286 VAL A C 1
ATOM 2178 O O . VAL A 1 286 ? 12.899 5.798 -9.692 1.00 92.88 286 VAL A O 1
ATOM 2181 N N . THR A 1 287 ? 14.133 7.042 -8.300 1.00 92.06 287 THR A N 1
ATOM 2182 C CA . THR A 1 287 ? 14.553 5.917 -7.457 1.00 92.06 287 THR A CA 1
ATOM 2183 C C . THR A 1 287 ? 13.354 5.243 -6.786 1.00 92.06 287 THR A C 1
ATOM 2185 O O . THR A 1 287 ? 13.189 4.029 -6.890 1.00 92.06 287 THR A O 1
ATOM 2188 N N . TYR A 1 288 ? 12.480 6.016 -6.135 1.00 94.88 288 TYR A N 1
ATOM 2189 C CA . TYR A 1 288 ? 11.390 5.494 -5.303 1.00 94.88 288 TYR A CA 1
ATOM 2190 C C . TYR A 1 288 ? 10.106 5.133 -6.059 1.00 94.88 288 TYR A C 1
ATOM 2192 O O . TYR A 1 288 ? 9.301 4.362 -5.529 1.00 94.88 288 TYR A O 1
ATOM 2200 N N . VAL A 1 289 ? 9.897 5.629 -7.288 1.00 94.50 289 VAL A N 1
ATOM 2201 C CA . VAL A 1 289 ? 8.722 5.245 -8.097 1.00 94.50 289 VAL A CA 1
ATOM 2202 C C . VAL A 1 289 ? 8.768 3.767 -8.490 1.00 94.50 289 VAL A C 1
ATOM 2204 O O . VAL A 1 289 ? 7.724 3.132 -8.594 1.00 94.50 289 VAL A O 1
ATOM 2207 N N . ALA A 1 290 ? 9.967 3.211 -8.693 1.00 90.94 290 ALA A N 1
ATOM 2208 C CA . ALA A 1 290 ? 10.166 1.836 -9.149 1.00 90.94 290 ALA A CA 1
ATOM 2209 C C . ALA A 1 290 ? 10.355 0.830 -7.998 1.00 90.94 290 ALA A C 1
ATOM 2211 O O . ALA A 1 290 ? 10.371 -0.378 -8.244 1.00 90.94 290 ALA A O 1
ATOM 2212 N N . ARG A 1 291 ? 10.490 1.300 -6.748 1.00 95.44 291 ARG A N 1
ATOM 2213 C CA . ARG A 1 291 ? 10.707 0.427 -5.584 1.00 95.44 291 ARG A CA 1
ATOM 2214 C C . ARG A 1 291 ? 9.504 -0.495 -5.357 1.00 95.44 291 ARG A C 1
ATOM 2216 O O . ARG A 1 291 ? 8.368 -0.017 -5.407 1.00 95.44 291 ARG A O 1
ATOM 2223 N N . PRO A 1 292 ? 9.720 -1.789 -5.058 1.00 97.00 292 PRO A N 1
ATOM 2224 C CA . PRO A 1 292 ? 8.653 -2.773 -4.907 1.00 97.00 292 PRO A CA 1
ATOM 2225 C C . PRO A 1 292 ? 7.964 -2.691 -3.530 1.00 97.00 292 PRO A C 1
ATOM 2227 O O . PRO A 1 292 ? 7.879 -3.679 -2.812 1.00 97.00 292 PRO A O 1
ATOM 2230 N N . TYR A 1 293 ? 7.498 -1.501 -3.142 1.00 98.44 293 TYR A N 1
ATOM 2231 C CA . TYR A 1 293 ? 6.926 -1.219 -1.817 1.00 98.44 293 TYR A CA 1
ATOM 2232 C C . TYR A 1 293 ? 5.412 -1.433 -1.726 1.00 98.44 293 TYR A C 1
ATOM 2234 O O . TYR A 1 293 ? 4.800 -1.070 -0.725 1.00 98.44 293 TYR A O 1
ATOM 2242 N N . ARG A 1 294 ? 4.791 -2.020 -2.753 1.00 98.69 294 ARG A N 1
ATOM 2243 C CA . ARG A 1 294 ? 3.414 -2.518 -2.710 1.00 98.69 294 ARG A CA 1
ATOM 2244 C C . ARG A 1 294 ? 3.433 -4.030 -2.566 1.00 98.69 294 ARG A C 1
ATOM 2246 O O . ARG A 1 294 ? 4.046 -4.694 -3.396 1.00 98.69 294 ARG A O 1
ATOM 2253 N N . PHE A 1 295 ? 2.705 -4.557 -1.590 1.00 98.81 295 PHE A N 1
ATOM 2254 C CA . PHE A 1 295 ? 2.599 -5.988 -1.314 1.00 98.81 295 PHE A CA 1
ATOM 2255 C C . PHE A 1 295 ? 1.147 -6.430 -1.379 1.00 98.81 295 PHE A C 1
ATOM 2257 O O . PHE A 1 295 ? 0.254 -5.704 -0.942 1.00 98.81 295 PHE A O 1
ATOM 2264 N N . PHE A 1 296 ? 0.904 -7.606 -1.949 1.00 98.69 296 PHE A N 1
ATOM 2265 C CA . PHE A 1 296 ? -0.455 -8.093 -2.138 1.00 98.69 296 PHE A CA 1
ATOM 2266 C C . PHE A 1 296 ? -0.547 -9.609 -2.293 1.00 98.69 296 PHE A C 1
ATOM 2268 O O . PHE A 1 296 ? 0.384 -10.264 -2.764 1.00 98.69 296 PHE A O 1
ATOM 2275 N N . THR A 1 297 ? -1.712 -10.150 -1.950 1.00 98.12 297 THR A N 1
ATOM 2276 C CA . THR A 1 297 ? -2.108 -11.541 -2.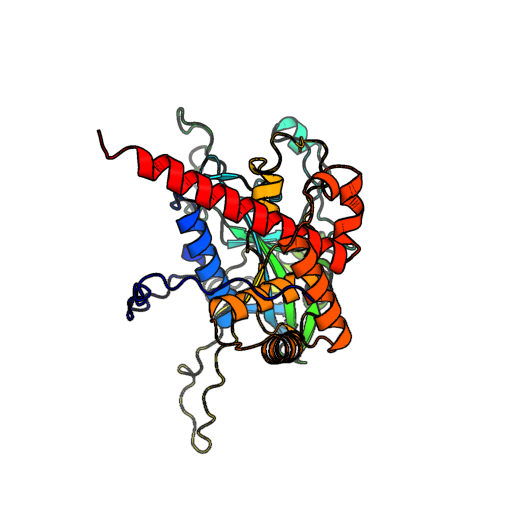201 1.00 98.12 297 THR A CA 1
ATOM 2277 C C . THR A 1 297 ? -3.284 -11.583 -3.179 1.00 98.12 297 THR A C 1
ATOM 2279 O O . THR A 1 297 ? -3.851 -10.554 -3.541 1.00 98.12 297 THR A O 1
ATOM 2282 N N . HIS A 1 298 ? -3.629 -12.780 -3.662 1.00 97.25 298 HIS A N 1
ATOM 2283 C CA . HIS A 1 298 ? -4.789 -13.008 -4.537 1.00 97.25 298 HIS A CA 1
ATOM 2284 C C . HIS A 1 298 ? -4.907 -12.026 -5.730 1.00 97.25 298 HIS A C 1
ATOM 2286 O O . HIS A 1 298 ? -5.939 -11.373 -5.883 1.00 97.25 298 HIS A O 1
ATOM 2292 N N . PRO A 1 299 ? -3.893 -11.923 -6.615 1.00 97.81 299 PRO A N 1
ATOM 2293 C CA . PRO A 1 299 ? -3.874 -10.926 -7.691 1.00 97.81 299 PRO A CA 1
ATOM 2294 C C . PRO A 1 299 ? -5.133 -10.891 -8.571 1.00 97.81 299 PRO A C 1
ATOM 2296 O O . PRO A 1 299 ? -5.538 -9.819 -9.010 1.00 97.81 299 PRO A O 1
ATOM 2299 N N . HIS A 1 300 ? -5.777 -12.039 -8.793 1.00 97.38 300 HIS A N 1
ATOM 2300 C CA . HIS A 1 300 ? -7.029 -12.167 -9.547 1.00 97.38 300 HIS A CA 1
ATOM 2301 C C . HIS A 1 300 ? -8.227 -11.417 -8.939 1.00 97.38 300 HIS A C 1
ATOM 2303 O O . HIS A 1 300 ? -9.188 -11.148 -9.654 1.00 97.38 300 HIS A O 1
ATOM 2309 N N . LEU A 1 301 ? -8.176 -11.061 -7.652 1.00 96.88 301 LEU A N 1
ATOM 2310 C CA . LEU A 1 301 ? -9.197 -10.251 -6.980 1.00 96.88 301 LEU A CA 1
ATOM 2311 C C . LEU A 1 301 ? -8.942 -8.741 -7.122 1.00 96.88 301 LEU A C 1
ATOM 2313 O O 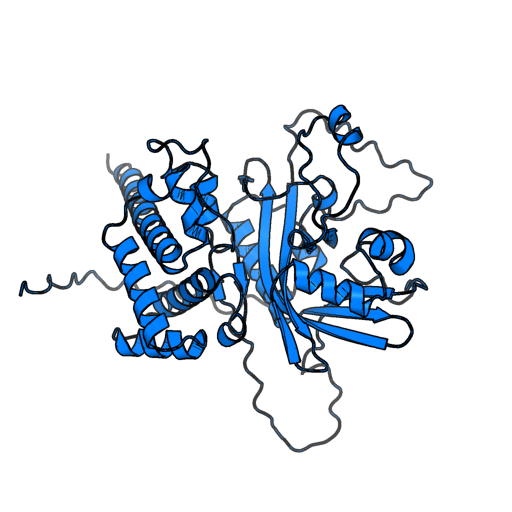. LEU A 1 301 ? -9.843 -7.940 -6.887 1.00 96.88 301 LEU A O 1
ATOM 2317 N N . LEU A 1 302 ? -7.736 -8.330 -7.525 1.00 95.88 302 LEU A N 1
ATOM 2318 C CA . LEU A 1 302 ? -7.316 -6.926 -7.584 1.00 95.88 302 LEU A CA 1
ATOM 2319 C C . LEU A 1 302 ? -7.603 -6.323 -8.965 1.00 95.88 302 LEU A C 1
ATOM 2321 O O . LEU A 1 302 ? -6.711 -5.894 -9.700 1.00 95.88 302 LEU A O 1
ATOM 2325 N N . THR A 1 303 ? -8.880 -6.314 -9.346 1.00 87.12 303 THR A N 1
ATOM 2326 C CA . THR A 1 303 ? -9.323 -5.930 -10.698 1.00 87.12 303 THR A CA 1
ATOM 2327 C C . THR A 1 303 ? -9.502 -4.423 -10.897 1.00 87.12 303 THR A C 1
ATOM 2329 O O . THR A 1 303 ? -9.719 -3.985 -12.029 1.00 87.12 303 THR A O 1
ATOM 2332 N N . ALA A 1 304 ? -9.434 -3.636 -9.821 1.00 85.88 304 ALA A N 1
ATOM 2333 C CA . ALA A 1 304 ? -9.665 -2.194 -9.820 1.00 85.88 304 ALA A CA 1
ATOM 2334 C C . ALA A 1 304 ? -8.397 -1.399 -10.213 1.00 85.88 304 ALA A C 1
ATOM 2336 O O . ALA A 1 304 ? -7.808 -1.618 -11.273 1.00 85.88 304 ALA A O 1
ATOM 2337 N N . ASN A 1 305 ? -7.981 -0.434 -9.388 1.00 86.81 305 ASN A N 1
ATOM 2338 C CA . ASN A 1 305 ? -6.788 0.377 -9.630 1.00 86.81 305 ASN A CA 1
ATOM 2339 C C . ASN A 1 305 ? -5.508 -0.474 -9.568 1.00 86.81 305 ASN A C 1
ATOM 2341 O O . ASN A 1 305 ? -5.430 -1.438 -8.816 1.00 86.81 305 ASN A O 1
ATOM 2345 N N . GLY A 1 306 ? -4.479 -0.096 -10.333 1.00 93.00 306 GLY A N 1
ATOM 2346 C CA . GLY A 1 306 ? -3.163 -0.738 -10.235 1.00 93.00 306 GLY A CA 1
ATOM 2347 C C . GLY A 1 306 ? -2.983 -2.034 -11.026 1.00 93.00 306 GLY A C 1
ATOM 2348 O O . GLY A 1 306 ? -2.120 -2.849 -10.696 1.00 93.00 306 GLY A O 1
ATOM 2349 N N . ARG A 1 307 ? -3.776 -2.259 -12.081 1.00 95.06 307 ARG A N 1
ATOM 2350 C CA . ARG A 1 307 ? -3.656 -3.462 -12.929 1.00 95.06 307 ARG A CA 1
ATOM 2351 C C . ARG A 1 307 ? -2.266 -3.626 -13.550 1.00 95.06 307 ARG A C 1
ATOM 2353 O O . ARG A 1 307 ? -1.795 -4.753 -13.657 1.00 95.06 307 ARG A O 1
ATOM 2360 N N . GLY A 1 308 ? -1.610 -2.528 -13.936 1.00 96.75 308 GLY A N 1
ATOM 2361 C CA . GLY A 1 308 ? -0.238 -2.556 -14.461 1.00 96.75 308 GLY A CA 1
ATOM 2362 C C . GLY A 1 308 ? 0.774 -3.006 -13.413 1.00 96.75 308 GLY A C 1
ATOM 2363 O O . GLY A 1 308 ? 1.574 -3.897 -13.669 1.00 96.75 308 GLY A O 1
ATOM 2364 N N . GLN A 1 309 ? 0.680 -2.448 -12.209 1.00 97.81 309 GLN A N 1
ATOM 2365 C CA . GLN A 1 309 ? 1.504 -2.783 -11.051 1.00 97.81 309 GLN A CA 1
ATOM 2366 C C . GLN A 1 309 ? 1.323 -4.254 -10.662 1.00 97.81 309 GLN A C 1
ATOM 2368 O O . GLN A 1 309 ? 2.301 -4.973 -10.484 1.00 97.81 309 GLN A O 1
ATOM 2373 N N . THR A 1 310 ? 0.074 -4.723 -10.604 1.00 98.25 310 THR A N 1
ATOM 2374 C CA . THR A 1 310 ? -0.256 -6.125 -10.311 1.00 98.25 310 THR A CA 1
ATOM 2375 C C . THR A 1 310 ? 0.318 -7.062 -11.370 1.00 98.25 310 THR A C 1
ATOM 2377 O O . THR A 1 310 ? 0.988 -8.031 -11.023 1.00 98.25 310 THR A O 1
ATOM 2380 N N . PHE A 1 311 ? 0.127 -6.747 -12.656 1.00 98.12 311 PHE A N 1
ATOM 2381 C CA . PHE A 1 311 ? 0.726 -7.504 -13.757 1.00 98.12 311 PHE A CA 1
ATOM 2382 C C . PHE A 1 311 ? 2.252 -7.573 -13.631 1.00 98.12 311 PHE A C 1
ATOM 2384 O O . PHE A 1 311 ? 2.824 -8.655 -13.720 1.00 98.12 311 PHE A O 1
ATOM 2391 N N . LEU A 1 312 ? 2.898 -6.433 -13.375 1.00 98.00 312 LEU A N 1
ATOM 2392 C CA . LEU A 1 312 ? 4.347 -6.340 -13.237 1.00 98.00 312 LEU A CA 1
ATOM 2393 C C . LEU A 1 312 ? 4.871 -7.167 -12.055 1.00 98.00 312 LEU A C 1
ATOM 2395 O O . LEU A 1 312 ? 5.836 -7.906 -12.213 1.00 98.00 312 LEU A O 1
ATOM 2399 N N . GLY A 1 313 ? 4.212 -7.095 -10.897 1.00 98.06 313 GLY A N 1
ATOM 2400 C CA . GLY A 1 313 ? 4.615 -7.864 -9.719 1.00 98.06 313 GLY A CA 1
ATOM 2401 C C . GLY A 1 313 ? 4.459 -9.375 -9.899 1.00 98.06 313 GLY A C 1
ATOM 2402 O O . GLY A 1 313 ? 5.301 -10.147 -9.442 1.00 98.06 313 GLY A O 1
ATOM 2403 N N . VAL A 1 314 ? 3.416 -9.819 -10.611 1.00 98.06 314 VAL A N 1
ATOM 2404 C CA . VAL A 1 314 ? 3.262 -11.236 -10.976 1.00 98.06 314 VAL A CA 1
ATOM 2405 C C . VAL A 1 314 ? 4.320 -11.652 -11.998 1.00 98.06 314 VAL A C 1
ATOM 2407 O O . VAL A 1 314 ? 4.925 -12.710 -11.834 1.00 98.06 314 VAL A O 1
ATOM 2410 N N . TYR A 1 315 ? 4.590 -10.818 -13.007 1.00 97.44 315 TYR A N 1
ATOM 2411 C CA . TYR A 1 315 ? 5.659 -11.052 -13.977 1.00 97.44 315 TYR A CA 1
ATOM 2412 C C . TYR A 1 315 ? 7.012 -11.250 -13.284 1.00 97.44 315 TYR A C 1
ATOM 2414 O O . TYR A 1 315 ? 7.679 -12.246 -13.546 1.00 97.44 315 TYR A O 1
ATOM 2422 N N . ASP A 1 316 ? 7.386 -10.380 -12.344 1.00 95.56 316 ASP A N 1
ATOM 2423 C CA . ASP A 1 316 ? 8.649 -10.500 -11.601 1.00 95.56 316 ASP A CA 1
ATOM 2424 C C . ASP A 1 316 ? 8.728 -11.787 -10.801 1.00 95.56 316 ASP A C 1
ATOM 2426 O O . ASP A 1 316 ? 9.745 -12.473 -10.786 1.00 95.56 316 ASP A O 1
ATOM 2430 N N . ALA A 1 317 ? 7.629 -12.121 -10.134 1.00 95.50 317 ALA A N 1
ATOM 2431 C CA . ALA A 1 317 ? 7.522 -13.305 -9.310 1.00 95.50 317 ALA A CA 1
ATOM 2432 C C . ALA A 1 317 ? 7.636 -14.603 -10.134 1.00 95.50 317 ALA A C 1
ATOM 2434 O O . ALA A 1 317 ? 8.045 -15.635 -9.591 1.00 95.50 317 ALA A O 1
ATOM 2435 N N . LEU A 1 318 ? 7.252 -14.575 -11.413 1.00 94.75 318 LEU A N 1
ATOM 2436 C CA . LEU A 1 318 ? 7.428 -15.678 -12.361 1.00 94.75 318 LEU A CA 1
ATOM 2437 C C . LEU A 1 318 ? 8.843 -15.683 -12.954 1.00 94.75 318 LEU A C 1
ATOM 2439 O O . LEU A 1 318 ? 9.496 -16.725 -12.954 1.00 94.75 318 LEU A O 1
ATOM 2443 N N . ALA A 1 319 ? 9.345 -14.521 -13.377 1.00 91.12 319 ALA A N 1
ATOM 2444 C CA . ALA A 1 319 ? 10.683 -14.364 -13.939 1.00 91.12 319 ALA A CA 1
ATOM 2445 C C . ALA A 1 319 ? 11.777 -14.781 -12.943 1.00 91.12 319 ALA A C 1
ATOM 2447 O O . ALA A 1 319 ? 12.669 -15.539 -13.303 1.00 91.12 319 ALA A O 1
ATOM 2448 N N . ALA A 1 320 ? 11.663 -14.373 -11.675 1.00 90.00 320 ALA A N 1
ATOM 2449 C CA . ALA A 1 320 ? 12.611 -14.731 -10.618 1.00 90.00 320 ALA A CA 1
ATOM 2450 C C . ALA A 1 320 ? 12.619 -16.230 -10.284 1.00 90.00 320 ALA A C 1
ATOM 2452 O O . ALA A 1 320 ? 13.606 -16.734 -9.759 1.00 90.00 320 ALA A O 1
ATOM 2453 N N . ARG A 1 321 ? 11.528 -16.951 -10.573 1.00 86.94 321 ARG A N 1
ATOM 2454 C CA . ARG A 1 321 ? 11.513 -18.411 -10.451 1.00 86.94 321 ARG A CA 1
ATOM 2455 C C . ARG A 1 321 ? 12.279 -19.067 -11.596 1.00 86.94 321 ARG A C 1
ATOM 2457 O O . ARG A 1 321 ? 12.954 -20.053 -11.357 1.00 86.94 321 ARG A O 1
ATOM 2464 N N . GLY A 1 322 ? 12.168 -18.541 -12.817 1.00 81.75 322 GLY A N 1
ATOM 2465 C CA . GLY A 1 322 ? 12.800 -19.127 -14.006 1.00 81.75 322 GLY A CA 1
ATOM 2466 C C . GLY A 1 322 ? 12.115 -20.404 -14.509 1.00 81.75 322 GLY A C 1
ATOM 2467 O O . GLY A 1 322 ? 12.730 -21.186 -15.219 1.00 81.75 322 GLY A O 1
ATOM 2468 N N . HIS A 1 323 ? 10.853 -20.645 -14.128 1.00 76.44 323 HIS A N 1
ATOM 2469 C CA . HIS A 1 323 ? 10.141 -21.893 -14.450 1.00 76.44 323 HIS A CA 1
ATOM 2470 C C . HIS A 1 323 ? 9.397 -21.859 -15.793 1.00 76.44 323 HIS A C 1
ATOM 2472 O O . HIS A 1 323 ? 8.943 -22.903 -16.245 1.00 76.44 323 HIS A O 1
ATOM 2478 N N . CYS A 1 324 ? 9.217 -20.688 -16.409 1.00 83.81 324 CYS A N 1
ATOM 2479 C CA . CYS A 1 324 ? 8.527 -20.591 -17.695 1.00 83.81 324 CYS A CA 1
ATOM 2480 C C . CYS A 1 324 ? 9.539 -20.796 -18.825 1.00 83.81 324 CYS A C 1
ATOM 2482 O O . CYS A 1 324 ? 10.458 -19.991 -18.977 1.00 83.81 324 CYS A O 1
ATOM 2484 N N . VAL A 1 325 ? 9.356 -21.849 -19.619 1.00 84.00 325 VAL A N 1
ATOM 2485 C CA . VAL A 1 325 ? 10.279 -22.240 -20.696 1.00 84.00 325 VAL A CA 1
ATOM 2486 C C . VAL A 1 325 ? 10.068 -21.384 -21.946 1.00 84.00 325 VAL A C 1
ATOM 2488 O O . VAL A 1 325 ? 10.987 -21.178 -22.736 1.00 84.00 325 VAL A O 1
ATOM 2491 N N . ASN A 1 326 ? 8.853 -20.867 -22.140 1.00 89.12 326 ASN A N 1
ATOM 2492 C CA . ASN A 1 326 ? 8.496 -20.045 -23.290 1.00 89.12 326 ASN A CA 1
ATOM 2493 C C . ASN A 1 326 ? 7.430 -18.988 -22.954 1.00 89.12 326 ASN A C 1
ATOM 2495 O O . ASN A 1 326 ? 6.844 -18.955 -21.869 1.00 89.12 326 ASN A O 1
ATOM 2499 N N . ASP A 1 327 ? 7.161 -18.125 -23.933 1.00 89.44 327 ASP A N 1
ATOM 2500 C CA . ASP A 1 327 ? 6.193 -17.033 -23.821 1.00 89.44 327 ASP A CA 1
ATOM 2501 C C . ASP A 1 327 ? 4.753 -17.499 -23.600 1.00 89.44 327 ASP A C 1
ATOM 2503 O O . ASP A 1 327 ? 3.991 -16.806 -22.925 1.00 89.44 327 ASP A O 1
ATOM 2507 N N . ALA A 1 328 ? 4.368 -18.649 -24.156 1.00 92.94 328 ALA A N 1
ATOM 2508 C CA . ALA A 1 328 ? 3.013 -19.166 -24.020 1.00 92.94 328 ALA A CA 1
ATOM 2509 C C . ALA A 1 328 ? 2.743 -19.627 -22.580 1.00 92.94 328 ALA A C 1
ATOM 2511 O O . ALA A 1 328 ? 1.702 -19.283 -22.018 1.00 92.94 328 ALA A O 1
ATOM 2512 N N . GLU A 1 329 ? 3.698 -20.321 -21.953 1.00 94.50 329 GLU A N 1
ATOM 2513 C CA . GLU A 1 329 ? 3.628 -20.685 -20.532 1.00 94.50 329 GLU A CA 1
ATOM 2514 C C . GLU A 1 329 ? 3.595 -19.454 -19.629 1.00 94.50 329 GLU A C 1
ATOM 2516 O O . GLU A 1 329 ? 2.733 -19.351 -18.754 1.00 94.50 329 GLU A O 1
ATOM 2521 N N . LEU A 1 330 ? 4.498 -18.494 -19.861 1.00 95.25 330 LEU A N 1
ATOM 2522 C CA . LEU A 1 330 ? 4.534 -17.253 -19.089 1.00 95.25 330 LEU A CA 1
ATOM 2523 C C . LEU A 1 330 ? 3.194 -16.513 -19.176 1.00 95.25 330 LEU A C 1
ATOM 2525 O O . LEU A 1 330 ? 2.657 -16.063 -18.163 1.00 95.25 330 LEU A O 1
ATOM 2529 N N . LEU A 1 331 ? 2.639 -16.395 -20.382 1.00 96.44 331 LEU A N 1
ATOM 2530 C CA . LEU A 1 331 ? 1.359 -15.738 -20.605 1.00 96.44 331 LEU A CA 1
ATOM 2531 C C . LEU A 1 331 ? 0.203 -16.495 -19.937 1.00 96.44 331 LEU A C 1
ATOM 2533 O O . LEU A 1 331 ? -0.666 -15.856 -19.339 1.00 96.44 331 LEU A O 1
ATOM 2537 N N . GLY A 1 332 ? 0.205 -17.829 -20.002 1.00 96.56 332 GLY A N 1
ATOM 2538 C CA . GLY A 1 332 ? -0.770 -18.681 -19.323 1.00 96.56 332 GLY A CA 1
ATOM 2539 C C . GLY A 1 332 ? -0.768 -18.463 -17.809 1.00 96.56 332 GLY A C 1
ATOM 2540 O O . GLY A 1 332 ? -1.821 -18.219 -17.216 1.00 96.56 332 GLY A O 1
ATOM 2541 N N . GLU A 1 333 ? 0.414 -18.440 -17.191 1.00 96.81 333 GLU A N 1
ATOM 2542 C CA . GLU A 1 333 ? 0.564 -18.180 -15.756 1.00 96.81 333 GLU A CA 1
ATOM 2543 C C . GLU A 1 333 ? 0.176 -16.748 -15.371 1.00 96.81 333 GLU A C 1
ATOM 2545 O O . GLU A 1 333 ? -0.496 -16.542 -14.356 1.00 96.81 333 GLU A O 1
ATOM 2550 N N . LEU A 1 334 ? 0.527 -15.752 -16.192 1.00 97.31 334 LEU A N 1
ATOM 2551 C CA . LEU A 1 334 ? 0.098 -14.367 -15.989 1.00 97.31 334 LEU A CA 1
ATOM 2552 C C . LEU A 1 334 ? -1.429 -14.264 -15.992 1.00 97.31 334 LEU A C 1
ATOM 2554 O O . LEU A 1 334 ? -1.993 -13.680 -15.068 1.00 97.31 334 LEU A O 1
ATOM 2558 N N . VAL A 1 335 ? -2.105 -14.847 -16.985 1.00 97.56 335 VAL A N 1
ATOM 2559 C CA . VAL A 1 335 ? -3.575 -14.890 -17.076 1.00 97.56 335 VAL A CA 1
ATOM 2560 C C . VAL A 1 335 ? -4.176 -15.561 -15.843 1.00 97.56 335 VAL A C 1
ATOM 2562 O O . VAL A 1 335 ? -5.046 -14.979 -15.193 1.00 97.56 335 VAL A O 1
ATOM 2565 N N . ARG A 1 336 ? -3.668 -16.742 -15.477 1.00 97.12 336 ARG A N 1
ATOM 2566 C CA . ARG A 1 336 ? -4.165 -17.533 -14.346 1.00 97.12 336 ARG A CA 1
ATOM 2567 C C . ARG A 1 336 ? -4.043 -16.788 -13.017 1.00 97.12 336 ARG A C 1
ATOM 2569 O O . ARG A 1 336 ? -4.987 -16.775 -12.234 1.00 97.12 336 ARG A O 1
ATOM 2576 N N . LEU A 1 337 ? -2.891 -16.173 -12.749 1.00 96.94 337 LEU A N 1
ATOM 2577 C CA . LEU A 1 337 ? -2.624 -15.506 -11.473 1.00 96.94 337 LEU A CA 1
ATOM 2578 C C . LEU A 1 337 ? -3.300 -14.134 -11.372 1.00 96.94 337 LEU A C 1
ATOM 2580 O O . LEU A 1 337 ? -3.793 -13.779 -10.304 1.00 96.94 337 LEU A O 1
ATOM 2584 N N . THR A 1 338 ? -3.332 -13.365 -12.462 1.00 97.31 338 THR A N 1
ATOM 2585 C CA . THR A 1 338 ? -3.865 -11.988 -12.468 1.00 97.31 338 THR A CA 1
ATOM 2586 C C . THR A 1 338 ? -5.361 -11.905 -12.753 1.00 97.31 338 THR A C 1
ATOM 2588 O O . THR A 1 338 ? -5.943 -10.837 -12.588 1.00 97.31 338 THR A O 1
ATOM 2591 N N . GLY A 1 339 ? -5.987 -12.984 -13.235 1.00 96.25 339 GLY A N 1
ATOM 2592 C CA . GLY A 1 339 ? -7.377 -12.964 -13.701 1.00 96.25 339 GLY A CA 1
ATOM 2593 C C . GLY A 1 339 ? -7.595 -12.118 -14.965 1.00 96.25 339 GLY A C 1
ATOM 2594 O O . GLY A 1 339 ? -8.734 -11.834 -15.341 1.00 96.25 339 GLY A O 1
ATOM 2595 N N . LEU A 1 340 ? -6.525 -11.672 -15.635 1.00 96.81 340 LEU A N 1
ATOM 2596 C CA . LEU A 1 340 ? -6.624 -10.922 -16.885 1.00 96.81 340 LEU A CA 1
ATOM 2597 C C . LEU A 1 340 ? -7.056 -11.828 -18.038 1.00 96.81 340 LEU A C 1
ATOM 2599 O O . LEU A 1 340 ? -6.628 -12.969 -18.151 1.00 96.81 340 LEU A O 1
ATOM 2603 N N . LYS A 1 341 ? -7.822 -11.276 -18.981 1.00 96.88 341 LYS A N 1
ATOM 2604 C CA . LYS A 1 341 ? -8.095 -11.950 -20.257 1.00 96.88 341 LYS A CA 1
ATOM 2605 C C . LYS A 1 341 ? -6.814 -12.039 -21.099 1.00 96.88 341 LYS A C 1
ATOM 2607 O O . LYS A 1 341 ? -6.041 -11.079 -21.136 1.00 96.88 341 LYS A O 1
ATOM 2612 N N . GLY A 1 342 ? -6.643 -13.140 -21.835 1.00 96.81 342 GLY A N 1
ATOM 2613 C CA . GLY A 1 342 ? -5.460 -13.417 -22.668 1.00 96.81 342 GLY A CA 1
ATOM 2614 C C . GLY A 1 342 ? -5.016 -12.264 -23.582 1.00 96.81 342 GLY A C 1
ATOM 2615 O O . GLY A 1 342 ? -3.850 -11.864 -23.508 1.00 96.81 342 GLY A O 1
ATOM 2616 N N . PRO A 1 343 ? -5.916 -11.641 -24.371 1.00 97.88 343 PRO A N 1
ATOM 2617 C CA . PRO A 1 343 ? -5.553 -10.497 -25.213 1.00 97.88 343 PRO A CA 1
ATOM 2618 C C . PRO A 1 343 ? -4.998 -9.304 -24.419 1.00 97.88 343 PRO A C 1
ATOM 2620 O O . PRO A 1 343 ? -4.044 -8.652 -24.842 1.00 97.88 343 PRO A O 1
ATOM 2623 N N . THR A 1 344 ? -5.546 -9.038 -23.230 1.00 97.50 344 THR A N 1
ATOM 2624 C CA . THR A 1 344 ? -5.072 -7.960 -22.352 1.00 97.50 344 THR A CA 1
ATOM 2625 C C . THR A 1 344 ? -3.695 -8.273 -21.777 1.00 97.50 344 THR A C 1
ATOM 2627 O O . THR A 1 344 ? -2.823 -7.408 -21.799 1.00 97.50 344 THR A O 1
ATOM 2630 N N . ALA A 1 345 ? -3.480 -9.500 -21.297 1.00 97.44 345 ALA A N 1
ATOM 2631 C CA . ALA A 1 345 ? -2.180 -9.930 -20.785 1.00 97.44 345 ALA A CA 1
ATOM 2632 C C . ALA A 1 345 ? -1.098 -9.874 -21.879 1.00 97.44 345 ALA A C 1
ATOM 2634 O O . ALA A 1 345 ? 0.003 -9.389 -21.627 1.00 97.44 345 ALA A O 1
ATOM 2635 N N . THR A 1 346 ? -1.444 -10.253 -23.114 1.00 98.12 346 THR A N 1
ATOM 2636 C CA . THR A 1 346 ? -0.557 -10.156 -24.287 1.00 98.12 346 THR A CA 1
ATOM 2637 C C . THR A 1 346 ? -0.159 -8.706 -24.552 1.00 98.12 346 THR A C 1
ATOM 2639 O O . THR A 1 346 ? 1.024 -8.387 -24.670 1.00 98.12 346 THR A O 1
ATOM 2642 N N . LYS A 1 347 ? -1.145 -7.799 -24.575 1.00 98.31 347 LYS A N 1
ATOM 2643 C CA . LYS A 1 347 ? -0.916 -6.360 -24.758 1.00 98.31 347 LYS A CA 1
ATOM 2644 C C . LYS A 1 347 ? -0.015 -5.779 -23.662 1.00 98.31 347 LYS A C 1
ATOM 2646 O O . LYS A 1 347 ? 0.860 -4.967 -23.954 1.00 98.31 347 LYS A O 1
ATOM 2651 N N . TYR A 1 348 ? -0.220 -6.178 -22.408 1.00 98.19 348 TYR A N 1
ATOM 2652 C CA . TYR A 1 348 ? 0.584 -5.717 -21.273 1.00 98.19 348 TYR A CA 1
ATOM 2653 C C . TYR A 1 348 ? 2.024 -6.232 -21.347 1.00 98.19 348 TYR A C 1
ATOM 2655 O O . TYR A 1 348 ? 2.956 -5.446 -21.173 1.00 98.19 348 TYR A O 1
ATOM 2663 N N . LEU A 1 349 ? 2.213 -7.513 -21.677 1.00 97.75 349 LEU A N 1
ATOM 2664 C CA . LEU A 1 349 ? 3.538 -8.104 -21.862 1.00 97.75 349 LEU A CA 1
ATOM 2665 C C . LEU A 1 349 ? 4.314 -7.399 -22.981 1.00 97.75 349 LEU A C 1
ATOM 2667 O O . LEU A 1 349 ? 5.476 -7.042 -22.794 1.00 97.75 349 LEU A O 1
ATOM 2671 N N . ALA A 1 350 ? 3.660 -7.137 -24.117 1.00 98.00 350 ALA A N 1
ATOM 2672 C CA . ALA A 1 350 ? 4.258 -6.405 -25.229 1.00 98.00 350 ALA A CA 1
ATOM 2673 C C . ALA A 1 350 ? 4.681 -4.980 -24.825 1.00 98.00 350 ALA A C 1
ATOM 2675 O O . ALA A 1 350 ? 5.795 -4.561 -25.131 1.00 98.00 350 ALA A O 1
ATOM 2676 N N . ALA A 1 351 ? 3.834 -4.254 -24.086 1.00 98.00 351 ALA A N 1
ATOM 2677 C CA . ALA A 1 351 ? 4.145 -2.903 -23.614 1.00 98.00 351 ALA A CA 1
ATOM 2678 C C . ALA A 1 351 ? 5.345 -2.871 -22.651 1.00 98.00 351 ALA A C 1
ATOM 2680 O O . ALA A 1 351 ? 6.222 -2.013 -22.788 1.00 98.00 351 ALA A O 1
ATOM 2681 N N . LEU A 1 352 ? 5.413 -3.823 -21.713 1.00 97.75 352 LEU A N 1
ATOM 2682 C CA . LEU A 1 352 ? 6.552 -3.975 -20.805 1.00 97.75 352 LEU A CA 1
ATOM 2683 C C . LEU A 1 352 ? 7.848 -4.256 -21.581 1.00 97.75 352 LEU A C 1
ATOM 2685 O O . LEU A 1 352 ? 8.874 -3.620 -21.337 1.00 97.75 352 LEU A O 1
ATOM 2689 N N . ARG A 1 353 ? 7.791 -5.170 -22.557 1.00 96.06 353 ARG A N 1
ATOM 2690 C CA . ARG A 1 353 ? 8.934 -5.527 -23.409 1.00 96.06 353 ARG A CA 1
ATOM 2691 C C . ARG A 1 353 ? 9.407 -4.384 -24.291 1.00 96.06 353 ARG A C 1
ATOM 2693 O O . ARG A 1 353 ? 10.610 -4.217 -24.435 1.00 96.06 353 ARG A O 1
ATOM 2700 N N . ALA A 1 354 ? 8.501 -3.571 -24.828 1.00 97.12 354 ALA A N 1
ATOM 2701 C CA . ALA A 1 354 ? 8.878 -2.370 -25.570 1.00 97.12 354 ALA A CA 1
ATOM 2702 C C . ALA A 1 354 ? 9.706 -1.411 -24.692 1.00 97.12 354 ALA A C 1
ATOM 2704 O O . ALA A 1 354 ? 10.752 -0.914 -25.113 1.00 97.12 354 ALA A O 1
ATOM 2705 N N . GLY A 1 355 ? 9.287 -1.233 -23.434 1.00 96.56 355 GLY A N 1
ATOM 2706 C CA . GLY A 1 355 ? 10.036 -0.472 -22.435 1.00 96.56 355 GLY A CA 1
ATOM 2707 C C . GLY A 1 355 ? 11.431 -1.041 -22.199 1.00 96.56 355 GLY A C 1
ATOM 2708 O O . GLY A 1 355 ? 12.417 -0.315 -22.322 1.00 96.56 355 GLY A O 1
ATOM 2709 N N . LEU A 1 356 ? 11.513 -2.349 -21.935 1.00 95.38 356 LEU A N 1
ATOM 2710 C CA . LEU A 1 356 ? 12.774 -3.071 -21.729 1.00 95.38 356 LEU A CA 1
ATOM 2711 C C . LEU A 1 356 ? 13.691 -3.020 -22.959 1.00 95.38 356 LEU A C 1
ATOM 2713 O O . LEU A 1 356 ? 14.896 -2.880 -22.798 1.00 95.38 356 LEU A O 1
ATOM 2717 N N . GLY A 1 357 ? 13.147 -3.079 -24.175 1.00 94.00 357 GLY A N 1
ATOM 2718 C CA . GLY A 1 357 ? 13.917 -3.143 -25.420 1.00 94.00 357 GLY A CA 1
ATOM 2719 C C . GLY A 1 357 ? 14.497 -1.806 -25.885 1.00 94.00 357 GLY A C 1
ATOM 2720 O O . GLY A 1 357 ? 15.602 -1.790 -26.415 1.00 94.00 357 GLY A O 1
ATOM 2721 N N . GLY A 1 358 ? 13.801 -0.682 -25.666 1.00 91.50 358 GLY A N 1
ATOM 2722 C CA . GLY A 1 358 ? 14.323 0.616 -26.125 1.00 91.50 358 GLY A CA 1
ATOM 2723 C C . GLY A 1 358 ? 13.597 1.885 -25.673 1.00 91.50 358 GLY A C 1
ATOM 2724 O O . GLY A 1 358 ? 13.835 2.933 -26.263 1.00 91.50 358 GLY A O 1
ATOM 2725 N N . GLY A 1 359 ? 12.713 1.839 -24.668 1.00 89.50 359 GLY A N 1
ATOM 2726 C CA . GLY A 1 359 ? 11.985 3.042 -24.229 1.00 89.50 359 GLY A CA 1
ATOM 2727 C C . GLY A 1 359 ? 12.898 4.164 -23.708 1.00 89.50 359 GLY A C 1
ATOM 2728 O O . GLY A 1 359 ? 14.014 3.902 -23.270 1.00 89.50 359 GLY A O 1
ATOM 2729 N N . ARG A 1 360 ? 12.455 5.423 -23.751 1.00 89.69 360 ARG A N 1
ATOM 2730 C CA . ARG A 1 360 ? 13.274 6.586 -23.354 1.00 89.69 360 ARG A CA 1
ATOM 2731 C C . ARG A 1 360 ? 12.718 7.248 -22.105 1.00 89.69 360 ARG A C 1
ATOM 2733 O O . ARG A 1 360 ? 11.506 7.376 -21.967 1.00 89.69 360 ARG A O 1
ATOM 2740 N N . LEU A 1 361 ? 13.584 7.643 -21.175 1.00 87.69 361 LEU A N 1
ATOM 2741 C CA . LEU A 1 361 ? 13.149 8.171 -19.880 1.00 87.69 361 LEU A CA 1
ATOM 2742 C C . LEU A 1 361 ? 12.500 9.560 -20.017 1.00 87.69 361 LEU A C 1
ATOM 2744 O O . LEU A 1 361 ? 11.538 9.878 -19.322 1.00 87.69 361 LEU A O 1
ATOM 2748 N N . GLU A 1 362 ? 12.984 10.353 -20.968 1.00 87.75 362 GLU A N 1
ATOM 2749 C CA . GLU A 1 362 ? 12.558 11.718 -21.284 1.00 87.75 362 GLU A CA 1
ATOM 2750 C C . GLU A 1 362 ? 11.097 11.799 -21.750 1.00 87.75 362 GLU A C 1
ATOM 2752 O O . GLU A 1 362 ? 10.482 12.864 -21.699 1.00 87.75 362 GLU A O 1
ATOM 2757 N N . GLU A 1 363 ? 10.524 10.677 -22.192 1.00 88.38 363 GLU A N 1
ATOM 2758 C CA . GLU A 1 363 ? 9.113 10.573 -22.579 1.00 88.38 363 GLU A CA 1
ATOM 2759 C C . GLU A 1 363 ? 8.177 10.650 -21.366 1.00 88.38 363 GLU A C 1
ATOM 2761 O O . GLU A 1 363 ? 7.012 11.024 -21.502 1.00 88.38 363 GLU A O 1
ATOM 2766 N N . TRP A 1 364 ? 8.696 10.349 -20.175 1.00 89.12 364 TRP A N 1
ATOM 2767 C CA . TRP A 1 364 ? 7.914 10.200 -18.948 1.00 89.12 364 TRP A CA 1
ATOM 2768 C C . TRP A 1 364 ? 8.186 11.300 -17.920 1.00 89.12 364 TRP A C 1
ATOM 2770 O O . TRP A 1 364 ? 7.475 11.389 -16.921 1.00 89.12 364 TRP A O 1
ATOM 2780 N N . ILE A 1 365 ? 9.194 12.143 -18.151 1.00 87.19 365 ILE A N 1
ATOM 2781 C CA . ILE A 1 365 ? 9.576 13.223 -17.238 1.00 87.19 365 ILE A CA 1
ATOM 2782 C C . ILE A 1 365 ? 8.786 14.502 -17.536 1.00 87.19 365 ILE A C 1
ATOM 2784 O O . ILE A 1 365 ? 8.488 14.841 -18.685 1.00 87.19 365 ILE A O 1
ATOM 2788 N N . GLY A 1 366 ? 8.467 15.248 -16.476 1.00 80.50 366 GLY A N 1
ATOM 2789 C CA . GLY A 1 366 ? 7.837 16.563 -16.580 1.00 80.50 366 GLY A CA 1
ATOM 2790 C C . GLY A 1 366 ? 6.431 16.507 -17.198 1.00 80.50 366 GLY A C 1
ATOM 2791 O O . GLY A 1 366 ? 5.742 15.494 -17.075 1.00 80.50 366 GLY A O 1
ATOM 2792 N N . PRO A 1 367 ? 5.966 17.574 -17.878 1.00 77.94 367 PRO A N 1
ATOM 2793 C CA . PRO A 1 367 ? 4.586 17.667 -18.366 1.00 77.94 367 PRO A CA 1
ATOM 2794 C C . PRO A 1 367 ? 4.140 16.512 -19.274 1.00 77.94 367 PRO A C 1
ATOM 2796 O O . PRO A 1 367 ? 2.964 16.152 -19.246 1.00 77.94 367 PRO A O 1
ATOM 2799 N N . LYS A 1 368 ? 5.068 15.914 -20.037 1.00 76.88 368 LYS A N 1
ATOM 2800 C CA . LYS A 1 368 ? 4.800 14.779 -20.937 1.00 76.88 368 LYS A CA 1
ATOM 2801 C C . LYS A 1 368 ? 4.406 13.505 -20.179 1.00 76.88 368 LYS A C 1
ATOM 2803 O O . LYS A 1 368 ? 3.610 12.719 -20.679 1.00 76.88 368 LYS A O 1
ATOM 2808 N N . GLY A 1 369 ? 4.885 13.344 -18.946 1.00 81.19 369 GLY A N 1
ATOM 2809 C CA . GLY A 1 369 ? 4.600 12.185 -18.101 1.00 81.19 369 GLY A CA 1
ATOM 2810 C C . GLY A 1 369 ? 3.218 12.164 -17.452 1.00 81.19 369 GLY A C 1
ATOM 2811 O O . GLY A 1 369 ? 2.826 11.131 -16.918 1.00 81.19 369 GLY A O 1
ATOM 2812 N N . LYS A 1 370 ? 2.453 13.266 -17.478 1.00 80.69 370 LYS A N 1
ATOM 2813 C CA . LYS A 1 370 ? 1.200 13.393 -16.701 1.00 80.69 370 LYS A CA 1
ATOM 2814 C C . LYS A 1 370 ? 0.140 12.344 -17.047 1.00 80.69 370 LYS A C 1
ATOM 2816 O O . LYS A 1 370 ? -0.705 12.020 -16.218 1.00 80.69 370 LYS A O 1
ATOM 2821 N N . THR A 1 371 ? 0.171 11.804 -18.261 1.00 81.62 371 THR A N 1
ATOM 2822 C CA . THR A 1 371 ? -0.787 10.794 -18.731 1.00 81.62 371 THR A CA 1
ATOM 2823 C C . THR A 1 371 ? -0.309 9.362 -18.504 1.00 81.62 371 THR A C 1
ATOM 2825 O O . THR A 1 371 ? -1.024 8.421 -18.838 1.00 81.62 371 THR A O 1
ATOM 2828 N N . VAL A 1 372 ? 0.886 9.150 -17.942 1.00 88.25 372 VAL A N 1
ATOM 2829 C CA . VAL A 1 372 ? 1.427 7.794 -17.777 1.00 88.25 372 VAL A CA 1
ATOM 2830 C C . VAL A 1 372 ? 0.550 6.950 -16.850 1.00 88.25 372 VAL A C 1
ATOM 2832 O O . VAL A 1 372 ? 0.326 5.773 -17.111 1.00 88.25 372 VAL A O 1
ATOM 2835 N N . LEU A 1 373 ? -0.030 7.564 -15.815 1.00 87.12 373 LEU A N 1
ATOM 2836 C CA . LEU A 1 373 ? -0.888 6.882 -14.846 1.00 87.12 373 LEU A CA 1
ATOM 2837 C C . LEU A 1 373 ? -2.295 6.573 -15.367 1.00 87.12 373 LEU A C 1
ATOM 2839 O O . LEU A 1 373 ? -2.958 5.698 -14.813 1.00 87.12 373 LEU A O 1
ATOM 2843 N N . SER A 1 374 ? -2.756 7.246 -16.425 1.00 87.50 374 SER A N 1
ATOM 2844 C CA . SER A 1 374 ? -4.073 6.979 -17.019 1.00 87.50 374 SER A CA 1
ATOM 2845 C C . SER A 1 374 ? -4.053 5.834 -18.037 1.00 87.50 374 SER A C 1
ATOM 2847 O O . SER A 1 374 ? -5.112 5.390 -18.478 1.00 87.50 374 SER A O 1
ATOM 2849 N N . SER A 1 375 ? -2.872 5.314 -18.392 1.00 93.44 375 SER A N 1
ATOM 2850 C CA . SER A 1 375 ? -2.710 4.235 -19.368 1.00 93.44 375 SER A CA 1
ATOM 2851 C C . SER A 1 375 ? -1.820 3.121 -18.828 1.00 93.44 375 SER A C 1
ATOM 2853 O O . SER A 1 375 ? -0.615 3.287 -18.655 1.00 93.44 375 SER A O 1
ATOM 2855 N N . VAL A 1 376 ? -2.401 1.932 -18.630 1.00 95.38 376 VAL A N 1
ATOM 2856 C CA . VAL A 1 376 ? -1.661 0.768 -18.114 1.00 95.38 376 VAL A CA 1
ATOM 2857 C C . VAL A 1 376 ? -0.491 0.387 -19.020 1.00 95.38 376 VAL A C 1
ATOM 2859 O O . VAL A 1 376 ? 0.581 0.053 -18.527 1.00 95.38 376 VAL A O 1
ATOM 2862 N N . THR A 1 377 ? -0.661 0.460 -20.342 1.00 96.50 377 THR A N 1
ATOM 2863 C CA . THR A 1 377 ? 0.429 0.148 -21.271 1.00 96.50 377 THR A CA 1
ATOM 2864 C C . THR A 1 377 ? 1.521 1.206 -21.256 1.00 96.50 377 THR A C 1
ATOM 2866 O O . THR A 1 377 ? 2.686 0.833 -21.253 1.00 96.50 377 THR A O 1
ATOM 2869 N N . ALA A 1 378 ? 1.176 2.498 -21.181 1.00 95.06 378 ALA A N 1
ATOM 2870 C CA . ALA A 1 378 ? 2.187 3.553 -21.061 1.00 95.06 378 ALA A CA 1
ATOM 2871 C C . ALA A 1 378 ? 2.994 3.389 -19.765 1.00 95.06 378 ALA A C 1
ATOM 2873 O O . ALA A 1 378 ? 4.222 3.416 -19.787 1.00 95.06 378 ALA A O 1
ATOM 2874 N N . TRP A 1 379 ? 2.307 3.116 -18.652 1.00 95.88 379 TRP A N 1
ATOM 2875 C CA . TRP A 1 379 ? 2.950 2.833 -17.374 1.00 95.88 379 TRP A CA 1
ATOM 2876 C C . TRP A 1 379 ? 3.864 1.604 -17.425 1.00 95.88 379 TRP A C 1
ATOM 2878 O O . TRP A 1 379 ? 4.984 1.661 -16.928 1.00 95.88 379 TRP A O 1
ATOM 2888 N N . LEU A 1 380 ? 3.435 0.509 -18.062 1.00 97.25 380 LEU A N 1
ATOM 2889 C CA . LEU A 1 380 ? 4.267 -0.691 -18.221 1.00 97.25 380 LEU A CA 1
ATOM 2890 C C . LEU A 1 380 ? 5.499 -0.435 -19.098 1.00 97.25 380 LEU A C 1
ATOM 2892 O O . LEU A 1 380 ? 6.580 -0.932 -18.783 1.00 97.25 380 LEU A O 1
ATOM 2896 N N . THR A 1 381 ? 5.372 0.365 -20.157 1.00 96.88 381 THR A N 1
ATOM 2897 C CA . THR A 1 381 ? 6.512 0.785 -20.984 1.00 96.88 381 THR A CA 1
ATOM 2898 C C . THR A 1 381 ? 7.487 1.664 -20.194 1.00 96.88 381 THR A C 1
ATOM 2900 O O . THR A 1 381 ? 8.697 1.429 -20.244 1.00 96.88 381 THR A O 1
ATOM 2903 N N . MET A 1 382 ? 6.992 2.616 -19.396 1.00 95.44 382 MET A N 1
ATOM 2904 C CA . MET A 1 382 ? 7.826 3.403 -18.478 1.00 95.44 382 MET A CA 1
ATOM 2905 C C . MET A 1 382 ? 8.537 2.497 -17.463 1.00 95.44 382 MET A C 1
ATOM 2907 O O . MET A 1 382 ? 9.749 2.600 -17.290 1.00 95.44 382 MET A O 1
ATOM 2911 N N . ALA A 1 383 ? 7.818 1.573 -16.823 1.00 95.94 383 ALA A N 1
ATOM 2912 C CA . ALA A 1 383 ? 8.388 0.657 -15.839 1.00 95.94 383 ALA A CA 1
ATOM 2913 C C . ALA A 1 383 ? 9.480 -0.242 -16.449 1.00 95.94 383 ALA A C 1
ATOM 2915 O O . ALA A 1 383 ? 10.541 -0.415 -15.851 1.00 95.94 383 ALA A O 1
ATOM 2916 N N . GLY A 1 384 ? 9.262 -0.764 -17.663 1.00 96.50 384 GLY A N 1
ATOM 2917 C CA . GLY A 1 384 ? 10.283 -1.504 -18.410 1.00 96.50 384 GLY A CA 1
ATOM 2918 C C . GLY A 1 384 ? 11.514 -0.653 -18.737 1.00 96.50 384 GLY A C 1
ATOM 2919 O O . GLY A 1 384 ? 12.642 -1.123 -18.600 1.00 96.50 384 GLY A O 1
ATOM 2920 N N . THR A 1 385 ? 11.306 0.615 -19.101 1.00 95.62 385 THR A N 1
ATOM 2921 C CA . THR A 1 385 ? 12.389 1.576 -19.369 1.00 95.62 385 THR A CA 1
ATOM 2922 C C . THR A 1 385 ? 13.241 1.813 -18.123 1.00 95.62 385 THR A C 1
ATOM 2924 O O . THR A 1 385 ? 14.461 1.665 -18.179 1.00 95.62 385 THR A O 1
ATOM 2927 N N . LEU A 1 386 ? 12.603 2.124 -16.989 1.00 93.94 386 LEU A N 1
ATOM 2928 C CA . LEU A 1 386 ? 13.283 2.371 -15.714 1.00 93.94 386 LEU A CA 1
ATOM 2929 C C . LEU A 1 386 ? 14.144 1.180 -15.293 1.00 93.94 386 LEU A C 1
ATOM 2931 O O . LEU A 1 386 ? 15.303 1.362 -14.935 1.00 93.94 386 LEU A O 1
ATOM 2935 N N . ARG A 1 387 ? 13.618 -0.041 -15.428 1.00 92.62 387 ARG A N 1
ATOM 2936 C CA . ARG A 1 387 ? 14.349 -1.271 -15.097 1.00 92.62 387 ARG A CA 1
ATOM 2937 C C . ARG A 1 387 ? 15.605 -1.466 -15.918 1.00 92.62 387 ARG A C 1
ATOM 2939 O O . ARG A 1 387 ? 16.647 -1.769 -15.348 1.00 92.62 387 ARG A O 1
ATOM 2946 N N . ARG A 1 388 ? 15.516 -1.300 -17.244 1.00 94.06 388 ARG A N 1
ATOM 2947 C CA . ARG A 1 388 ? 16.696 -1.436 -18.108 1.00 94.06 388 ARG A CA 1
ATOM 2948 C C . ARG A 1 388 ? 17.775 -0.445 -17.677 1.00 94.06 388 ARG A C 1
ATOM 2950 O O . ARG A 1 388 ? 18.936 -0.822 -17.557 1.00 94.06 388 ARG A O 1
ATOM 2957 N N . LEU A 1 389 ? 17.390 0.813 -17.462 1.00 91.81 389 LEU A N 1
ATOM 2958 C CA . LEU A 1 389 ? 18.338 1.873 -17.130 1.00 91.81 389 LEU A CA 1
ATOM 2959 C C . LEU A 1 389 ? 18.981 1.652 -15.754 1.00 91.81 389 LEU A C 1
ATOM 2961 O O . LEU A 1 389 ? 20.197 1.756 -15.642 1.00 91.81 389 LEU A O 1
ATOM 2965 N N . GLN A 1 390 ? 18.199 1.266 -14.743 1.00 87.81 390 GLN A N 1
ATOM 2966 C CA . GLN A 1 390 ? 18.710 0.954 -13.403 1.00 87.81 390 GLN A CA 1
ATOM 2967 C C . GLN A 1 390 ? 19.675 -0.242 -13.417 1.00 87.81 390 GLN A C 1
ATOM 2969 O O . GLN A 1 390 ? 20.774 -0.141 -12.875 1.00 87.81 390 GLN A O 1
ATOM 2974 N N . ALA A 1 391 ? 19.332 -1.328 -14.120 1.00 87.19 391 ALA A N 1
ATOM 2975 C CA . ALA A 1 391 ? 20.211 -2.493 -14.256 1.00 87.19 391 ALA A CA 1
ATOM 2976 C C . ALA A 1 391 ? 21.544 -2.153 -14.960 1.00 87.19 391 ALA A C 1
ATOM 2978 O O . ALA A 1 391 ? 22.604 -2.672 -14.600 1.00 87.19 391 ALA A O 1
ATOM 2979 N N . ALA A 1 392 ? 21.514 -1.254 -15.953 1.00 84.62 392 ALA A N 1
ATOM 2980 C CA . ALA A 1 392 ? 22.719 -0.776 -16.631 1.00 84.62 392 ALA A CA 1
ATOM 2981 C C . ALA A 1 392 ? 23.618 0.067 -15.708 1.00 84.62 392 ALA A C 1
ATOM 2983 O O . ALA A 1 392 ? 24.844 -0.076 -15.743 1.00 84.62 392 ALA A O 1
ATOM 2984 N N . THR A 1 393 ? 23.027 0.914 -14.859 1.00 80.81 393 THR A N 1
ATOM 2985 C CA . THR A 1 393 ? 23.760 1.692 -13.851 1.00 80.81 393 THR A CA 1
ATOM 2986 C C . THR A 1 393 ? 24.410 0.788 -12.801 1.00 80.81 393 THR A C 1
ATOM 2988 O O . THR A 1 393 ? 25.594 0.957 -12.520 1.00 80.81 393 THR A O 1
ATOM 2991 N N . GLU A 1 394 ? 23.693 -0.212 -12.282 1.00 77.69 394 GLU A N 1
ATOM 2992 C CA . GLU A 1 394 ? 24.230 -1.177 -11.306 1.00 77.69 394 GLU A CA 1
ATOM 2993 C C . GLU A 1 394 ? 25.399 -1.985 -11.888 1.00 77.69 394 GLU A C 1
ATOM 2995 O O . GLU A 1 394 ? 26.459 -2.089 -11.271 1.00 77.69 394 GLU A O 1
ATOM 3000 N N . THR A 1 395 ? 25.261 -2.473 -13.126 1.00 74.25 395 THR A N 1
ATOM 3001 C CA . THR A 1 395 ? 26.340 -3.192 -13.830 1.00 74.25 395 THR A CA 1
ATOM 3002 C C . THR A 1 395 ? 27.578 -2.309 -14.031 1.00 74.25 395 THR A C 1
ATOM 3004 O O . THR A 1 395 ? 28.711 -2.780 -13.917 1.00 74.25 395 THR A O 1
ATOM 3007 N N . SER A 1 396 ? 27.376 -1.021 -14.322 1.00 72.50 396 SER A N 1
ATOM 3008 C CA . SER A 1 396 ? 28.471 -0.064 -14.520 1.00 72.50 396 SER A CA 1
ATOM 3009 C C . SER A 1 396 ? 29.184 0.269 -13.206 1.00 72.50 396 SER A C 1
ATOM 3011 O O . SER A 1 396 ? 30.411 0.348 -13.185 1.00 72.50 396 SER A O 1
ATOM 3013 N N . ALA A 1 397 ? 28.439 0.389 -12.103 1.00 68.00 397 ALA A N 1
ATOM 3014 C CA . ALA A 1 397 ? 28.993 0.620 -10.770 1.00 68.00 397 ALA A CA 1
ATOM 3015 C C . ALA A 1 397 ? 29.850 -0.562 -10.285 1.00 68.00 397 ALA A C 1
ATOM 3017 O O . ALA A 1 397 ? 30.953 -0.349 -9.791 1.00 68.00 397 ALA A O 1
ATOM 3018 N N . VAL A 1 398 ? 29.393 -1.804 -10.497 1.00 67.19 398 VAL A N 1
ATOM 3019 C CA . VAL A 1 398 ? 30.154 -3.020 -10.141 1.00 67.19 398 VAL A CA 1
ATOM 3020 C C . VAL A 1 398 ? 31.453 -3.138 -10.948 1.00 67.19 398 VAL A C 1
ATOM 3022 O O . VAL A 1 398 ? 32.483 -3.553 -10.419 1.00 67.19 398 VAL A O 1
ATOM 3025 N N . ARG A 1 399 ? 31.447 -2.742 -12.227 1.00 61.22 399 ARG A N 1
ATOM 3026 C CA . ARG A 1 399 ? 32.671 -2.728 -13.049 1.00 61.22 399 ARG A CA 1
ATOM 3027 C C . ARG A 1 399 ? 33.676 -1.670 -12.590 1.00 61.22 399 ARG A C 1
ATOM 3029 O O . ARG A 1 399 ? 34.868 -1.950 -12.604 1.00 61.22 399 ARG A O 1
ATOM 3036 N N . ALA A 1 400 ? 33.206 -0.496 -12.168 1.00 55.34 400 ALA A N 1
ATOM 3037 C CA . ALA A 1 400 ? 34.066 0.585 -11.686 1.00 55.34 400 ALA A CA 1
ATOM 3038 C C . ALA A 1 400 ? 34.728 0.270 -10.330 1.00 55.34 400 ALA A C 1
ATOM 3040 O O . ALA A 1 400 ? 35.854 0.695 -10.088 1.00 55.34 400 ALA A O 1
ATOM 3041 N N . THR A 1 401 ? 34.066 -0.495 -9.456 1.00 56.62 401 THR A N 1
ATOM 3042 C CA . THR A 1 401 ? 34.642 -0.928 -8.170 1.00 56.62 401 THR A CA 1
ATOM 3043 C C . THR A 1 401 ? 35.545 -2.159 -8.303 1.00 56.62 401 THR A C 1
ATOM 3045 O O . THR A 1 401 ? 36.485 -2.309 -7.527 1.00 56.62 401 THR A O 1
ATOM 3048 N N . GLY A 1 402 ? 35.322 -3.013 -9.310 1.00 44.44 402 GLY A N 1
ATOM 3049 C CA . GLY A 1 402 ? 36.150 -4.194 -9.587 1.00 44.44 402 GLY A CA 1
ATOM 3050 C C . GLY A 1 402 ? 37.495 -3.911 -10.272 1.00 44.44 402 GLY A C 1
ATOM 3051 O O . GLY A 1 402 ? 38.391 -4.748 -10.210 1.00 44.44 402 GLY A O 1
ATOM 3052 N N . SER A 1 403 ? 37.680 -2.743 -10.896 1.00 46.56 403 SER A N 1
ATOM 3053 C CA . SER A 1 403 ? 38.937 -2.366 -11.566 1.00 46.56 403 SER A CA 1
ATOM 3054 C C . SER A 1 403 ? 39.986 -1.720 -10.646 1.00 46.56 403 SER A C 1
ATOM 3056 O O . SER A 1 403 ? 41.033 -1.305 -11.129 1.00 46.56 403 SER A O 1
ATOM 3058 N N . GLY A 1 404 ? 39.725 -1.617 -9.336 1.00 41.66 404 GLY A N 1
ATOM 3059 C CA . GLY A 1 404 ? 40.617 -0.974 -8.357 1.00 41.66 404 GLY A CA 1
ATOM 3060 C C . GLY A 1 404 ? 41.523 -1.912 -7.546 1.00 41.66 404 GLY A C 1
ATOM 3061 O O . GLY A 1 404 ? 42.201 -1.438 -6.644 1.00 41.66 404 GLY A O 1
ATOM 3062 N N . SER A 1 405 ? 41.533 -3.222 -7.825 1.00 37.84 405 SER A N 1
ATOM 3063 C CA . SER A 1 405 ? 42.277 -4.236 -7.044 1.00 37.84 405 SER A CA 1
ATOM 3064 C C . SER A 1 405 ? 43.363 -4.969 -7.854 1.00 37.84 405 SER A C 1
ATOM 3066 O O . SER A 1 405 ? 43.703 -6.114 -7.556 1.00 37.84 405 SER A O 1
ATOM 3068 N N . ALA A 1 406 ? 43.906 -4.335 -8.889 1.00 40.50 406 ALA A N 1
ATOM 3069 C CA . ALA A 1 406 ? 45.089 -4.831 -9.586 1.00 40.50 406 ALA A CA 1
ATOM 3070 C C . ALA A 1 406 ? 46.001 -3.652 -9.944 1.00 40.50 406 ALA A C 1
ATOM 3072 O O . ALA A 1 406 ? 45.967 -3.144 -11.064 1.00 40.50 406 ALA A O 1
ATOM 3073 N N . ALA A 1 407 ? 46.773 -3.205 -8.958 1.00 34.72 407 ALA A N 1
ATOM 3074 C CA . ALA A 1 407 ? 48.005 -2.450 -9.144 1.00 34.72 407 ALA A CA 1
ATOM 3075 C C . ALA A 1 407 ? 48.990 -2.879 -8.058 1.00 34.72 407 ALA A C 1
ATOM 3077 O O . ALA A 1 407 ? 48.571 -2.883 -6.876 1.00 34.72 407 ALA A O 1
#

Organism: Trametes pubescens (NCBI:txid154538)

Foldseek 3Di:
DDDDDDDDDDDDDDPPDDDPDDDDPPDDLLVLLEPPPPQAPVSVVVSLVSNLCCQQFWKWKWKDFPPDIWTKHFFKKFKDKDWPPHAHQPPFLLDPVLAEAQFKDKADDRQPDPPPVSVVVDDPDGDDDQPIWIWGHRHHYPDDPDDPVDDPDPPPDPPDDPPTRIGITMIGAWIAIPVPRDIQGGRNSVVVVSCVSLVHPDPVCCCVAQVVVGGGQADDDPVDDDDGSMDMHIDTDDDPVPDDDDDDDDPPPPDDGFDKFFFFDAPQAQQDPVQDLVCNLVDSSLVRRGDRRMIGGQLLSNPDGCLLRSLVRQLCVCVVVVPQPDPVSSLVSSCVRNVDDSVVSVLSVVLLVLLLPDDDQVCCHHPNVPCCNVDSSSVSSNSNVSVNVVVVVVVVVVVVVVVPPDD

Sequence (407 aa):
MPLPPPAITGPTVAPPQLPVSVASQTMDLAELLDFSTLGSQQDISARFELLASELLHNYRLEVTRGEKTEYLEVLELEFYLYKTSVHEDPFTHASAEQSQAGRWYFHRPPRRSNDPAAQAAAPMGYRGGTRKGMDITIGAPPPAVTSKYFSPAHIGEASGTEDTVLRGGILLRSIRRVSDSKVISGPSLLVDELLRLSGASEIAELVALNWDGNISALPPPPLLTPSRPSTMWLRRTPSPQSLPSASTTSASKPTPTPRIFRSPRIGLDISHPSIAPSSALTHPRVTYVARPYRFFTHPHLLTANGRGQTFLGVYDALAARGHCVNDAELLGELVRLTGLKGPTATKYLAALRAGLGGGRLEEWIGPKGKTVLSSVTAWLTMAGTLRRLQAATETSAVRATGSGSAA

Secondary structure (DSSP, 8-state):
-PPPPPP---------------------HHHHTB-TT--SHHHHHHHHHHHHHHHHHTEEEEEEETTEEEEEEEEEEEEEEEETTTEE-TT----GGGGBSSBEEE--PPPS-S-HHHHTTS------GGG--EEEEEBBPPPP---TTSPPP-TT---SS----EEEEEEEEEEEETTT--EEESHHHHHHHHHHHHT-SSHHHIIIIISTT--BSSPPPGGG----SEEEEEEEPPPGGGS---------PPPPPPPPEEEPPTT-----TT--GGGGGGSHHHHHHSS--EEES-GGG--STTHHHHHHHHHHHHHTTT---SHHHHHHHHHHHH---HHHHHHHHHHHHHHHHH--GGGTSGGGGGGGGG-HHHHHHHHHHHHHHHHHHHHHHHHHHHTTS--

pLDDT: mean 82.41, std 21.22, range [30.03, 98.81]